Protein AF-0000000082337908 (afdb_homodimer)

Structure (mmCIF, N/CA/C/O backbone):
data_AF-0000000082337908-model_v1
#
loop_
_entity.id
_entity.type
_entity.pdbx_description
1 polymer 'feruloyl esterase'
#
loop_
_atom_site.group_PDB
_atom_site.id
_atom_site.type_symbol
_atom_site.label_atom_id
_atom_site.label_alt_id
_atom_site.label_comp_id
_atom_site.label_asym_id
_atom_site.label_entity_id
_atom_site.label_seq_id
_atom_site.pdbx_PDB_ins_code
_atom_site.Cartn_x
_atom_site.Cartn_y
_atom_site.Cartn_z
_atom_site.occupancy
_atom_site.B_iso_or_equiv
_atom_site.auth_seq_id
_atom_site.auth_comp_id
_atom_site.auth_asym_id
_atom_site.auth_atom_id
_atom_site.pdbx_PDB_model_num
ATOM 1 N N . MET A 1 1 ? -46.594 -18.531 53.188 1 30.8 1 MET A N 1
ATOM 2 C CA . MET A 1 1 ? -45.344 -19.266 53.031 1 30.8 1 MET A CA 1
ATOM 3 C C . MET A 1 1 ? -45.219 -19.828 51.625 1 30.8 1 MET A C 1
ATOM 5 O O . MET A 1 1 ? -45.5 -21 51.375 1 30.8 1 MET A O 1
ATOM 9 N N . HIS A 1 2 ? -45.562 -19.016 50.562 1 36.38 2 HIS A N 1
ATOM 10 C CA . HIS A 1 2 ? -45.594 -19.375 49.156 1 36.38 2 HIS A CA 1
ATOM 11 C C . HIS A 1 2 ? -44.188 -19.75 48.656 1 36.38 2 HIS A C 1
ATOM 13 O O . HIS A 1 2 ? -43.219 -19 48.844 1 36.38 2 HIS A O 1
ATOM 19 N N . LEU A 1 3 ? -43.969 -21.094 48.562 1 33.62 3 LEU A N 1
ATOM 20 C CA . LEU A 1 3 ? -42.75 -21.781 48.062 1 33.62 3 LEU A CA 1
ATOM 21 C C . LEU A 1 3 ? -42.438 -21.375 46.625 1 33.62 3 LEU A C 1
ATOM 23 O O . LEU A 1 3 ? -43.219 -21.656 45.719 1 33.62 3 LEU A O 1
ATOM 27 N N . LEU A 1 4 ? -41.781 -20.25 46.406 1 37.41 4 LEU A N 1
ATOM 28 C CA . LEU A 1 4 ? -41.312 -19.812 45.094 1 37.41 4 LEU A CA 1
ATOM 29 C C . LEU A 1 4 ? -40.344 -20.812 44.469 1 37.41 4 LEU A C 1
ATOM 31 O O . LEU A 1 4 ? -39.281 -21.109 45.062 1 37.41 4 LEU A O 1
ATOM 35 N N . LEU A 1 5 ? -40.906 -21.828 43.75 1 34.5 5 LEU A N 1
ATOM 36 C CA . LEU A 1 5 ? -40.125 -22.812 43 1 34.5 5 LEU A CA 1
ATOM 37 C C . LEU A 1 5 ? -39.219 -22.125 42 1 34.5 5 LEU A C 1
ATOM 39 O O . LEU A 1 5 ? -39.688 -21.375 41.125 1 34.5 5 LEU A O 1
ATOM 43 N N . PHE A 1 6 ? -37.969 -21.844 42.406 1 37.66 6 PHE A N 1
ATOM 44 C CA . PHE A 1 6 ? -36.906 -21.344 41.531 1 37.66 6 PHE A CA 1
ATOM 45 C C . PHE A 1 6 ? -36.594 -22.359 40.438 1 37.66 6 PHE A C 1
ATOM 47 O O . PHE A 1 6 ? -36.156 -23.469 40.719 1 37.66 6 PHE A O 1
ATOM 54 N N . PHE A 1 7 ? -37.406 -22.344 39.344 1 35.72 7 PHE A N 1
ATOM 55 C CA . PHE A 1 7 ? -37.031 -23.188 38.188 1 35.72 7 PHE A CA 1
ATOM 56 C C . PHE A 1 7 ? -35.656 -22.781 37.656 1 35.72 7 PHE A C 1
ATOM 58 O O . PHE A 1 7 ? -35.438 -21.625 37.281 1 35.72 7 PHE A O 1
ATOM 65 N N . SER A 1 8 ? -34.625 -23.469 38.125 1 33.94 8 SER A N 1
ATOM 66 C CA . SER A 1 8 ? -33.281 -23.375 37.562 1 33.94 8 SER A CA 1
ATOM 67 C C . SER A 1 8 ? -33.25 -23.812 36.094 1 33.94 8 SER A C 1
ATOM 69 O O . SER A 1 8 ? -33.531 -24.984 35.781 1 33.94 8 SER A O 1
ATOM 71 N N . ALA A 1 9 ? -33.688 -22.953 35.156 1 37.88 9 ALA A N 1
ATOM 72 C CA . ALA A 1 9 ? -33.5 -23.297 33.75 1 37.88 9 ALA A CA 1
ATOM 73 C C . ALA A 1 9 ? -32.031 -23.594 33.438 1 37.88 9 ALA A C 1
ATOM 75 O O . ALA A 1 9 ? -31.172 -22.719 33.594 1 37.88 9 ALA A O 1
ATOM 76 N N . ILE A 1 10 ? -31.656 -24.875 33.531 1 38.78 10 ILE A N 1
ATOM 77 C CA . ILE A 1 10 ? -30.359 -25.344 33.062 1 38.78 10 ILE A CA 1
ATOM 78 C C . ILE A 1 10 ? -30.188 -25 31.578 1 38.78 10 ILE A C 1
ATOM 80 O O . ILE A 1 10 ? -30.953 -25.453 30.734 1 38.78 10 ILE A O 1
ATOM 84 N N . TRP A 1 11 ? -29.656 -23.828 31.266 1 38.88 11 TRP A N 1
ATOM 85 C CA . TRP A 1 11 ? -29.234 -23.516 29.906 1 38.88 11 TRP A CA 1
ATOM 86 C C . TRP A 1 11 ? -28.266 -24.578 29.391 1 38.88 11 TRP A C 1
ATOM 88 O O . TRP A 1 11 ? -27.156 -24.734 29.891 1 38.88 11 TRP A O 1
ATOM 98 N N . LEU A 1 12 ? -28.844 -25.688 28.844 1 36.12 12 LEU A N 1
ATOM 99 C CA . LEU A 1 12 ? -28.016 -26.594 28.062 1 36.12 12 LEU A CA 1
ATOM 100 C C . LEU A 1 12 ? -27.266 -25.844 26.969 1 36.12 12 LEU A C 1
ATOM 102 O O . LEU A 1 12 ? -27.891 -25.297 26.047 1 36.12 12 LEU A O 1
ATOM 106 N N . VAL A 1 13 ? -26.125 -25.359 27.281 1 39.5 13 VAL A N 1
ATOM 107 C CA . VAL A 1 13 ? -25.219 -24.906 26.25 1 39.5 13 VAL A CA 1
ATOM 108 C C . VAL A 1 13 ? -24.984 -26.031 25.234 1 39.5 13 VAL A C 1
ATOM 110 O O . VAL A 1 13 ? -24.391 -27.047 25.578 1 39.5 13 VAL A O 1
ATOM 113 N N . HIS A 1 14 ? -25.953 -26.172 24.297 1 36 14 HIS A N 1
ATOM 114 C CA . HIS A 1 14 ? -25.578 -27.016 23.188 1 36 14 HIS A CA 1
ATOM 115 C C . HIS A 1 14 ? -24.266 -26.594 22.562 1 36 14 HIS A C 1
ATOM 117 O O . HIS A 1 14 ? -24.125 -25.453 22.109 1 36 14 HIS A O 1
ATOM 123 N N . CYS A 1 15 ? -23.172 -27.156 23.031 1 36.09 15 CYS A N 1
ATOM 124 C CA . CYS A 1 15 ? -21.906 -27.078 22.312 1 36.09 15 CYS A CA 1
ATOM 125 C C . CYS A 1 15 ? -22.094 -27.469 20.844 1 36.09 15 CYS A C 1
ATOM 127 O O . CYS A 1 15 ? -22.266 -28.641 20.531 1 36.09 15 CYS A O 1
ATOM 129 N N . THR A 1 16 ? -22.875 -26.672 20.156 1 36.41 16 THR A N 1
ATOM 130 C CA . THR A 1 16 ? -22.781 -27.016 18.734 1 36.41 16 THR A CA 1
ATOM 131 C C . THR A 1 16 ? -21.328 -27.234 18.328 1 36.41 16 THR A C 1
ATOM 133 O O . THR A 1 16 ? -20.5 -26.344 18.516 1 36.41 16 THR A O 1
ATOM 136 N N . VAL A 1 17 ? -20.859 -28.438 18.422 1 39.41 17 VAL A N 1
ATOM 137 C CA . VAL A 1 17 ? -19.609 -28.812 17.766 1 39.41 17 VAL A CA 1
ATOM 138 C C . VAL A 1 17 ? -19.5 -28.109 16.422 1 39.41 17 VAL A C 1
ATOM 140 O O . VAL A 1 17 ? -20.469 -28.094 15.633 1 39.41 17 VAL A O 1
ATOM 143 N N . PRO A 1 18 ? -18.5 -27.281 16.25 1 38.69 18 PRO A N 1
ATOM 144 C CA . PRO A 1 18 ? -18.375 -26.672 14.93 1 38.69 18 PRO A CA 1
ATOM 145 C C . PRO A 1 18 ? -18.531 -27.672 13.797 1 38.69 18 PRO A C 1
ATOM 147 O O . PRO A 1 18 ? -18.203 -28.859 13.969 1 38.69 18 PRO A O 1
ATOM 150 N N . PRO A 1 19 ? -19.438 -27.562 12.922 1 38.03 19 PRO A N 1
ATOM 151 C CA . PRO A 1 19 ? -19.531 -28.547 11.844 1 38.03 19 PRO A CA 1
ATOM 152 C C . 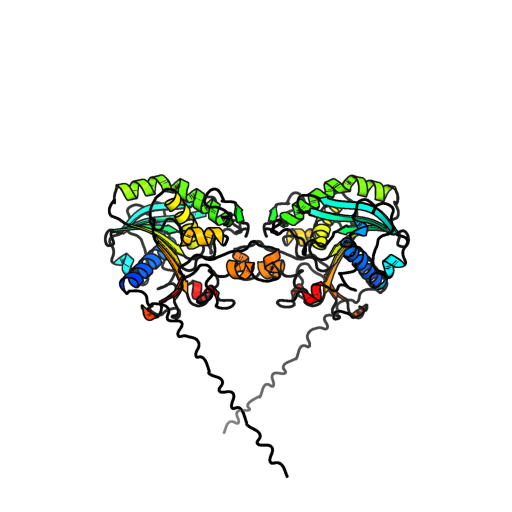PRO A 1 19 ? -18.172 -29.062 11.398 1 38.03 19 PRO A C 1
ATOM 154 O O . PRO A 1 19 ? -17.172 -28.359 11.531 1 38.03 19 PRO A O 1
ATOM 157 N N . ASN A 1 20 ? -17.891 -30.328 11.391 1 36.81 20 ASN A N 1
ATOM 158 C CA . ASN A 1 20 ? -16.781 -30.953 10.688 1 36.81 20 ASN A CA 1
ATOM 159 C C . ASN A 1 20 ? -16.484 -30.234 9.367 1 36.81 20 ASN A C 1
ATOM 161 O O . ASN A 1 20 ? -17.359 -30.125 8.508 1 36.81 20 ASN A O 1
ATOM 165 N N . LEU A 1 21 ? -15.758 -29.25 9.289 1 41 21 LEU A N 1
ATOM 166 C CA . LEU A 1 21 ? -15.281 -28.719 8.023 1 41 21 LEU A CA 1
ATOM 167 C C . LEU A 1 21 ? -14.992 -29.859 7.035 1 41 21 LEU A C 1
ATOM 169 O O . LEU A 1 21 ? -14.016 -30.594 7.199 1 41 21 LEU A O 1
ATOM 173 N N . THR A 1 22 ? -15.875 -30.672 6.711 1 44.38 22 THR A N 1
ATOM 174 C CA . THR A 1 22 ? -15.719 -31.766 5.75 1 44.38 22 THR A CA 1
ATOM 175 C C . THR A 1 22 ? -15.008 -31.281 4.492 1 44.38 22 THR A C 1
ATOM 177 O O . THR A 1 22 ? -15.641 -30.734 3.588 1 44.38 22 THR A O 1
ATOM 180 N N . GLY A 1 23 ? -14 -30.5 4.551 1 52.56 23 GLY A N 1
ATOM 181 C CA . GLY A 1 23 ? -13.266 -30.281 3.312 1 52.56 23 GLY A CA 1
ATOM 182 C C . GLY A 1 23 ? -13 -31.578 2.553 1 52.56 23 GLY A C 1
ATOM 183 O O . GLY A 1 23 ? -12.883 -32.656 3.154 1 52.56 23 GLY A O 1
ATOM 184 N N . ARG A 1 24 ? -13.547 -31.828 1.321 1 65.5 24 ARG A N 1
ATOM 185 C CA . ARG A 1 24 ? -13.336 -33 0.482 1 65.5 24 ARG A CA 1
ATOM 186 C C . ARG A 1 24 ? -11.844 -33.25 0.256 1 65.5 24 ARG A C 1
ATOM 188 O O . ARG A 1 24 ? -11.086 -32.312 0 1 65.5 24 ARG A O 1
ATOM 195 N N . GLU A 1 25 ? -11.367 -34.406 0.64 1 80.19 25 GLU A N 1
ATOM 196 C CA . GLU A 1 25 ? -10.008 -34.844 0.363 1 80.19 25 GLU A CA 1
ATOM 197 C C . GLU A 1 25 ? -9.742 -34.906 -1.139 1 80.19 25 GLU A C 1
ATOM 199 O O . GLU A 1 25 ? -10.648 -35.219 -1.923 1 80.19 25 GLU A O 1
ATOM 204 N N . ILE A 1 26 ? -8.5 -34.5 -1.485 1 93.06 26 ILE A N 1
ATOM 205 C CA . ILE A 1 26 ? -8.156 -34.562 -2.902 1 93.06 26 ILE A CA 1
ATOM 206 C C . ILE A 1 26 ? -7.797 -36 -3.277 1 93.06 26 ILE A C 1
ATOM 208 O O . ILE A 1 26 ? -7.562 -36.844 -2.402 1 93.06 26 ILE A O 1
ATOM 212 N N . SER A 1 27 ? -7.816 -36.312 -4.559 1 95.12 27 SER A N 1
ATOM 213 C CA . SER A 1 27 ? -7.41 -37.625 -5.055 1 95.12 27 SER A CA 1
ATOM 214 C C . SER A 1 27 ? -5.895 -37.781 -5.023 1 95.12 27 SER A C 1
ATOM 216 O O . SER A 1 27 ? -5.16 -36.781 -5.082 1 95.12 27 SER A O 1
ATOM 218 N N . PRO A 1 28 ? -5.391 -39.031 -4.938 1 95.69 28 PRO A N 1
ATOM 219 C CA . PRO A 1 28 ? -3.947 -39.25 -5.016 1 95.69 28 PRO A CA 1
ATOM 220 C C . PRO A 1 28 ? -3.344 -38.75 -6.324 1 95.69 28 PRO A C 1
ATOM 222 O O . PRO A 1 28 ? -2.205 -38.281 -6.34 1 95.69 28 PRO A O 1
ATOM 225 N N . LEU A 1 29 ? -4.098 -38.875 -7.383 1 96.38 29 LEU A N 1
ATOM 226 C CA . LEU A 1 29 ? -3.625 -38.375 -8.672 1 96.38 29 LEU A CA 1
ATOM 227 C C . LEU A 1 29 ? -3.439 -36.875 -8.648 1 96.38 29 LEU A C 1
ATOM 229 O O . LEU A 1 29 ? -2.453 -36.344 -9.18 1 96.38 29 LEU A O 1
ATOM 233 N N . LEU A 1 30 ? -4.379 -36.188 -8.039 1 97.38 30 LEU A N 1
ATOM 234 C CA . LEU A 1 30 ? -4.262 -34.75 -7.949 1 97.38 30 LEU A CA 1
ATOM 235 C C . LEU A 1 30 ? -3.084 -34.344 -7.066 1 97.38 30 LEU A C 1
ATOM 237 O O . LEU A 1 30 ? -2.377 -33.375 -7.363 1 97.38 30 LEU A O 1
ATOM 241 N N . LEU A 1 31 ? -2.891 -35.062 -5.992 1 98.19 31 LEU A N 1
ATOM 242 C CA . LEU A 1 31 ? -1.742 -34.781 -5.137 1 98.19 31 LEU A CA 1
ATOM 243 C C . LEU A 1 31 ? -0.439 -34.906 -5.918 1 98.19 31 LEU A C 1
ATOM 245 O O . LEU A 1 31 ? 0.462 -34.062 -5.762 1 98.19 31 LEU A O 1
ATOM 249 N N . THR A 1 32 ? -0.359 -35.906 -6.727 1 97.75 32 THR A N 1
ATOM 250 C CA . THR A 1 32 ? 0.828 -36.094 -7.555 1 97.75 32 THR A CA 1
ATOM 251 C C . THR A 1 32 ? 1.006 -34.938 -8.523 1 97.75 32 THR A C 1
ATOM 253 O O . THR A 1 32 ? 2.119 -34.438 -8.719 1 97.75 32 THR A O 1
ATOM 256 N N . ASP A 1 33 ? -0.092 -34.469 -9.133 1 98.19 33 ASP A N 1
ATOM 257 C CA . ASP A 1 33 ? -0.035 -33.344 -10.047 1 98.19 33 ASP A CA 1
ATOM 258 C C . ASP A 1 33 ? 0.435 -32.062 -9.328 1 98.19 33 ASP A C 1
ATOM 260 O O . ASP A 1 33 ? 1.281 -31.344 -9.844 1 98.19 33 ASP A O 1
ATOM 264 N N . LEU A 1 34 ? -0.155 -31.875 -8.141 1 98.75 34 LEU A N 1
ATOM 265 C CA . LEU A 1 34 ? 0.248 -30.703 -7.367 1 98.75 34 LEU A CA 1
ATOM 266 C C . LEU A 1 34 ? 1.732 -30.766 -7.023 1 98.75 34 LEU A C 1
ATOM 268 O O . LEU A 1 34 ? 2.434 -29.75 -7.105 1 98.75 34 LEU A O 1
ATOM 272 N N . THR A 1 35 ? 2.199 -31.891 -6.664 1 98.56 35 THR A N 1
ATOM 273 C CA . THR A 1 35 ? 3.602 -32.062 -6.305 1 98.56 35 THR A CA 1
ATOM 274 C C . THR A 1 35 ? 4.504 -31.828 -7.516 1 98.56 35 THR A C 1
ATOM 276 O O . THR A 1 35 ? 5.516 -31.141 -7.41 1 98.56 35 THR A O 1
ATOM 279 N N . LEU A 1 36 ? 4.094 -32.406 -8.625 1 98.69 36 LEU A N 1
ATOM 280 C CA . LEU A 1 36 ? 4.863 -32.25 -9.852 1 98.69 36 LEU A CA 1
ATOM 281 C C . LEU A 1 36 ? 4.977 -30.766 -10.234 1 98.69 36 LEU A C 1
ATOM 283 O O . LEU A 1 36 ? 6.074 -30.281 -10.5 1 98.69 36 LEU A O 1
ATOM 287 N N . LEU A 1 37 ? 3.879 -30.062 -10.211 1 98.81 37 LEU A N 1
ATOM 288 C CA . LEU A 1 37 ? 3.891 -28.672 -10.648 1 98.81 37 LEU A CA 1
ATOM 289 C C . LEU A 1 37 ? 4.574 -27.781 -9.609 1 98.81 37 LEU A C 1
ATOM 291 O O . LEU A 1 37 ? 5.16 -26.75 -9.953 1 98.81 37 LEU A O 1
ATOM 295 N N . SER A 1 38 ? 4.516 -28.203 -8.328 1 98.62 38 SER A N 1
ATOM 296 C CA . SER A 1 38 ? 5.316 -27.516 -7.32 1 98.62 38 SER A CA 1
ATOM 297 C C . SER A 1 38 ? 6.805 -27.609 -7.637 1 98.62 38 SER A C 1
ATOM 299 O O . SER A 1 38 ? 7.543 -26.641 -7.504 1 98.62 38 SER A O 1
ATOM 301 N N . GLN A 1 39 ? 7.238 -28.812 -8.047 1 98.5 39 GLN A N 1
ATOM 302 C CA . GLN A 1 39 ? 8.633 -29 -8.422 1 98.5 39 GLN A CA 1
ATOM 303 C C . GLN A 1 39 ? 9.008 -28.141 -9.625 1 98.5 39 GLN A C 1
ATOM 305 O O . GLN A 1 39 ? 10.055 -27.5 -9.641 1 98.5 39 GLN A O 1
ATOM 310 N N . TYR A 1 40 ? 8.117 -28.125 -10.656 1 98.69 40 TYR A N 1
ATOM 311 C CA . TYR A 1 40 ? 8.367 -27.281 -11.82 1 98.69 40 TYR A CA 1
ATOM 312 C C . TYR A 1 40 ? 8.469 -25.812 -11.422 1 98.69 40 TYR A C 1
ATOM 314 O O . TYR A 1 40 ? 9.297 -25.078 -11.961 1 98.69 40 TYR A O 1
ATOM 322 N N . SER A 1 41 ? 7.613 -25.406 -10.469 1 98.31 41 SER A N 1
ATOM 323 C CA . SER A 1 41 ? 7.629 -24.031 -9.977 1 98.31 41 SER A CA 1
ATOM 324 C C . SER A 1 41 ? 8.945 -23.719 -9.273 1 98.31 41 SER A C 1
ATOM 326 O O . SER A 1 41 ? 9.562 -22.672 -9.531 1 98.31 41 SER A O 1
ATOM 328 N N . ALA A 1 42 ? 9.375 -24.578 -8.445 1 97.38 42 ALA A N 1
ATOM 329 C CA . ALA A 1 42 ? 10.617 -24.391 -7.703 1 97.38 42 ALA A CA 1
ATOM 330 C C . ALA A 1 42 ? 11.82 -24.375 -8.641 1 97.38 42 ALA A C 1
ATOM 332 O O . ALA A 1 42 ? 12.758 -23.594 -8.445 1 97.38 42 ALA A O 1
ATOM 333 N N . ALA A 1 43 ? 11.75 -25.109 -9.656 1 97.75 43 ALA A N 1
ATOM 334 C CA . ALA A 1 43 ? 12.867 -25.281 -10.586 1 97.75 43 ALA A CA 1
ATOM 335 C C . ALA A 1 43 ? 13.102 -24 -11.398 1 97.75 43 ALA A C 1
ATOM 337 O O . ALA A 1 43 ? 14.156 -23.828 -12.008 1 97.75 43 ALA A O 1
ATOM 338 N N . ALA A 1 44 ? 12.133 -23.156 -11.438 1 96.94 44 ALA A N 1
ATOM 339 C CA . ALA A 1 44 ? 12.266 -21.922 -12.211 1 96.94 44 ALA A CA 1
ATOM 340 C C . ALA A 1 44 ? 13.344 -21.031 -11.617 1 96.94 44 ALA A C 1
ATOM 342 O O . ALA A 1 44 ? 13.812 -20.094 -12.266 1 96.94 44 ALA A O 1
ATOM 343 N N . SER A 1 45 ? 13.75 -21.328 -10.43 1 93.12 45 SER A N 1
ATOM 344 C CA . SER A 1 45 ? 14.766 -20.5 -9.773 1 93.12 45 SER A CA 1
ATOM 345 C C . SER A 1 45 ? 16.172 -21 -10.086 1 93.12 45 SER A C 1
ATOM 347 O O . SER A 1 45 ? 17.156 -20.328 -9.766 1 93.12 45 SER A O 1
ATOM 349 N N . CYS A 1 46 ? 16.25 -22.156 -10.625 1 94.81 46 CYS A N 1
ATOM 350 C CA . CYS A 1 46 ? 17.547 -22.734 -10.945 1 94.81 46 CYS A CA 1
ATOM 351 C C . CYS A 1 46 ? 18.125 -22.094 -12.211 1 94.81 46 CYS A C 1
ATOM 353 O O . CYS A 1 46 ? 17.516 -22.188 -13.281 1 94.81 46 CYS A O 1
ATOM 355 N N . ARG A 1 47 ? 19.312 -21.594 -12.141 1 93.81 47 ARG A N 1
ATOM 356 C CA . ARG A 1 47 ? 19.938 -20.859 -13.242 1 93.81 47 ARG A CA 1
ATOM 357 C C . ARG A 1 47 ? 20.062 -21.75 -14.484 1 93.81 47 ARG A C 1
ATOM 359 O O . ARG A 1 47 ? 19.953 -21.25 -15.609 1 93.81 47 ARG A O 1
ATOM 366 N N . GLU A 1 48 ? 20.203 -22.969 -14.375 1 96.06 48 GLU A N 1
ATOM 367 C CA . GLU A 1 48 ? 20.344 -23.938 -15.461 1 96.06 48 GLU A CA 1
ATOM 368 C C . GLU A 1 48 ? 19.094 -23.953 -16.344 1 96.06 48 GLU A C 1
ATOM 370 O O . GLU A 1 48 ? 19.172 -24.359 -17.516 1 96.06 48 GLU A O 1
ATOM 375 N N . ASN A 1 49 ? 18.016 -23.469 -15.797 1 97.56 49 ASN A N 1
ATOM 376 C CA . ASN A 1 49 ? 16.75 -23.609 -16.516 1 97.56 49 ASN A CA 1
ATOM 377 C C . ASN A 1 49 ? 16.406 -22.344 -17.281 1 97.56 49 ASN A C 1
ATOM 379 O O . ASN A 1 49 ? 15.406 -22.312 -18.016 1 97.56 49 ASN A O 1
ATOM 383 N N . PHE A 1 50 ? 17.156 -21.25 -17.094 1 94.38 50 PHE A N 1
ATOM 384 C CA . PHE A 1 50 ? 16.781 -20.031 -17.812 1 94.38 50 PHE A CA 1
ATOM 385 C C . PHE A 1 50 ? 18.016 -19.359 -18.406 1 94.38 50 PHE A C 1
ATOM 387 O O . PHE A 1 50 ? 17.906 -18.297 -19.016 1 94.38 50 PHE A O 1
ATOM 394 N N . ASN A 1 51 ? 19.141 -20 -18.297 1 90.75 51 ASN A N 1
ATOM 395 C CA . ASN A 1 51 ? 20.328 -19.438 -18.922 1 90.75 51 ASN A CA 1
ATOM 396 C C . ASN A 1 51 ? 20.328 -19.672 -20.438 1 90.75 51 ASN A C 1
ATOM 398 O O . ASN A 1 51 ? 19.375 -20.234 -20.984 1 90.75 51 ASN A O 1
ATOM 402 N N . ALA A 1 52 ? 21.328 -19.266 -21.094 1 88.44 52 ALA A N 1
ATOM 403 C CA . ALA A 1 52 ? 21.391 -19.234 -22.547 1 88.44 52 ALA A CA 1
ATOM 404 C C . ALA A 1 52 ? 21.453 -20.641 -23.125 1 88.44 52 ALA A C 1
ATOM 406 O O . ALA A 1 52 ? 21.078 -20.859 -24.281 1 88.44 52 ALA A O 1
ATOM 407 N N . SER A 1 53 ? 21.828 -21.609 -22.344 1 89.5 53 SER A N 1
ATOM 408 C CA . SER A 1 53 ? 22 -22.969 -22.844 1 89.5 53 SER A CA 1
ATOM 409 C C . SER A 1 53 ? 20.859 -23.875 -22.391 1 89.5 53 SER A C 1
ATOM 411 O O . SER A 1 53 ? 20.922 -25.094 -22.562 1 89.5 53 SER A O 1
ATOM 413 N N . ALA A 1 54 ? 19.875 -23.297 -21.875 1 93.38 54 ALA A N 1
ATOM 414 C CA . ALA A 1 54 ? 18.812 -24.078 -21.25 1 93.38 54 ALA A CA 1
ATOM 415 C C . ALA A 1 54 ? 17.969 -24.812 -22.297 1 93.38 54 ALA A C 1
ATOM 417 O O . ALA A 1 54 ? 17.609 -25.969 -22.094 1 93.38 54 ALA A O 1
ATOM 418 N N . ALA A 1 55 ? 17.703 -24.141 -23.406 1 95.44 55 ALA A N 1
ATOM 419 C CA . ALA A 1 55 ? 16.828 -24.734 -24.406 1 95.44 55 ALA A CA 1
ATOM 420 C C . ALA A 1 55 ? 17.375 -26.047 -24.922 1 95.44 55 ALA A C 1
ATOM 422 O O . ALA A 1 55 ? 18.562 -26.156 -25.25 1 95.44 55 ALA A O 1
ATOM 423 N N . GLY A 1 56 ? 16.531 -27.031 -24.953 1 97.19 56 GLY A N 1
ATOM 424 C CA . GLY A 1 56 ? 16.938 -28.344 -25.422 1 97.19 56 GLY A CA 1
ATOM 425 C C . GLY A 1 56 ? 17.391 -29.281 -24.312 1 97.19 56 GLY A C 1
ATOM 426 O O . GLY A 1 56 ? 17.469 -30.484 -24.516 1 97.19 56 GLY A O 1
ATOM 427 N N . SER A 1 57 ? 17.672 -28.719 -23.172 1 97.94 57 SER A N 1
ATOM 428 C CA . SER A 1 57 ? 18.125 -29.516 -22.031 1 97.94 57 SER A CA 1
ATOM 429 C C . SER A 1 57 ? 16.938 -29.984 -21.188 1 97.94 57 SER A C 1
ATOM 431 O O . SER A 1 57 ? 15.852 -29.406 -21.266 1 97.94 57 SER A O 1
ATOM 433 N N . PRO A 1 58 ? 17.188 -31.109 -20.469 1 98.12 58 PRO A N 1
ATOM 434 C CA . PRO A 1 58 ? 16.172 -31.453 -19.484 1 98.12 58 PRO A CA 1
ATOM 435 C C . PRO A 1 58 ? 16.016 -30.406 -18.391 1 98.12 58 PRO A C 1
ATOM 437 O O . PRO A 1 58 ? 16.953 -29.672 -18.094 1 98.12 58 PRO A O 1
ATOM 440 N N . VAL A 1 59 ? 14.828 -30.328 -17.812 1 98.56 59 VAL A N 1
ATOM 441 C CA . VAL A 1 59 ? 14.633 -29.406 -16.703 1 98.56 59 VAL A CA 1
ATOM 442 C C . VAL A 1 59 ? 15.523 -29.828 -15.531 1 98.56 59 VAL A C 1
ATOM 444 O O . VAL A 1 59 ? 15.477 -30.969 -15.078 1 98.56 59 VAL A O 1
ATOM 447 N N . TYR A 1 60 ? 16.297 -28.844 -15.094 1 97.81 60 TYR A N 1
ATOM 448 C CA . TYR A 1 60 ? 17.219 -29.141 -14 1 97.81 60 TYR A CA 1
ATOM 449 C C . TYR A 1 60 ? 16.547 -28.906 -12.648 1 97.81 60 TYR A C 1
ATOM 451 O O . TYR A 1 60 ? 15.875 -27.891 -12.445 1 97.81 60 TYR A O 1
ATOM 459 N N . CYS A 1 61 ? 16.703 -29.828 -11.805 1 96.44 61 CYS A N 1
ATOM 460 C CA . CYS A 1 61 ? 16.344 -29.781 -10.398 1 96.44 61 CYS A CA 1
ATOM 461 C C . CYS A 1 61 ? 17.109 -30.828 -9.602 1 96.44 61 CYS A C 1
ATOM 463 O O . CYS A 1 61 ? 17.266 -31.969 -10.047 1 96.44 61 CYS A O 1
ATOM 465 N N . ALA A 1 62 ? 17.688 -30.344 -8.438 1 93.94 62 ALA A N 1
ATOM 466 C CA . ALA A 1 62 ? 18.422 -31.328 -7.652 1 93.94 62 ALA A CA 1
ATOM 467 C C . ALA A 1 62 ? 17.547 -32.531 -7.316 1 93.94 62 ALA A C 1
ATOM 469 O O . ALA A 1 62 ? 16.422 -32.375 -6.832 1 93.94 62 ALA A O 1
ATOM 470 N N . ALA A 1 63 ? 18.094 -33.656 -7.516 1 88.44 63 ALA A N 1
ATOM 471 C CA . ALA A 1 63 ? 17.328 -34.906 -7.492 1 88.44 63 ALA A CA 1
ATOM 472 C C . ALA A 1 63 ? 16.672 -35.125 -6.133 1 88.44 63 ALA A C 1
ATOM 474 O O . ALA A 1 63 ? 15.539 -35.625 -6.055 1 88.44 63 ALA A O 1
ATOM 475 N N . GLU A 1 64 ? 17.297 -34.719 -5.109 1 92.88 64 GLU A N 1
ATOM 476 C CA . GLU A 1 64 ? 16.75 -34.938 -3.773 1 92.88 64 GLU A CA 1
ATOM 477 C C . GLU A 1 64 ? 15.5 -34.094 -3.549 1 92.88 64 GLU A C 1
ATOM 479 O O . GLU A 1 64 ? 14.656 -34.438 -2.715 1 92.88 64 GLU A O 1
ATOM 484 N N . TYR A 1 65 ? 15.375 -33.062 -4.41 1 94.56 65 TYR A N 1
ATOM 485 C CA . TYR A 1 65 ? 14.273 -32.156 -4.176 1 94.56 65 TYR A CA 1
ATOM 486 C C . TYR A 1 65 ? 13.156 -32.375 -5.184 1 94.56 65 TYR A C 1
ATOM 488 O O . TYR A 1 65 ? 12 -32.031 -4.914 1 94.56 65 TYR A O 1
ATOM 496 N N . CYS A 1 66 ? 13.5 -32.938 -6.352 1 97.56 66 CYS A N 1
ATOM 497 C CA . CYS A 1 66 ? 12.516 -33 -7.426 1 97.56 66 CYS A CA 1
ATOM 498 C C . CYS A 1 66 ? 12.484 -34.406 -8.031 1 97.56 66 CYS A C 1
ATOM 500 O O . CYS A 1 66 ? 12.742 -34.594 -9.219 1 97.56 66 CYS A O 1
ATOM 502 N N . PRO A 1 67 ? 12.031 -35.344 -7.266 1 97.06 67 PRO A N 1
ATOM 503 C CA . PRO A 1 67 ? 12.055 -36.75 -7.762 1 97.06 67 PRO A CA 1
ATOM 504 C C . PRO A 1 67 ? 11.133 -36.938 -8.961 1 97.06 67 PRO A C 1
ATOM 506 O O . PRO A 1 67 ? 11.422 -37.781 -9.828 1 97.06 67 PRO A O 1
ATOM 509 N N . LEU A 1 68 ? 10.008 -36.281 -9.031 1 97.88 68 LEU A N 1
ATOM 510 C CA . LEU A 1 68 ? 9.078 -36.469 -10.141 1 97.88 68 LEU A CA 1
ATOM 511 C C . LEU A 1 68 ? 9.648 -35.906 -11.438 1 97.88 68 LEU A C 1
ATOM 513 O O . LEU A 1 68 ? 9.5 -36.5 -12.5 1 97.88 68 LEU A O 1
ATOM 517 N N . ILE A 1 69 ? 10.297 -34.75 -11.359 1 98.19 69 ILE A N 1
ATOM 518 C CA . ILE A 1 69 ? 10.953 -34.219 -12.547 1 98.19 69 ILE A CA 1
ATOM 519 C C . ILE A 1 69 ? 12.102 -35.125 -12.969 1 98.19 69 ILE A C 1
ATOM 521 O O . ILE A 1 69 ? 12.273 -35.406 -14.156 1 98.19 69 ILE A O 1
ATOM 525 N N . GLU A 1 70 ? 12.906 -35.562 -11.992 1 96.94 70 GLU A N 1
ATOM 526 C CA . GLU A 1 70 ? 14.047 -36.438 -12.273 1 96.94 70 GLU A CA 1
ATOM 527 C C . GLU A 1 70 ? 13.609 -37.688 -13.016 1 96.94 70 GLU A C 1
ATOM 529 O O . GLU A 1 70 ? 14.32 -38.188 -13.891 1 96.94 70 GLU A O 1
ATOM 534 N N . ALA A 1 71 ? 12.477 -38.156 -12.688 1 97.69 71 ALA A N 1
ATOM 535 C CA . ALA A 1 71 ? 11.969 -39.406 -13.258 1 97.69 71 ALA A CA 1
ATOM 536 C C . ALA A 1 71 ? 11.336 -39.156 -14.625 1 97.69 71 ALA A C 1
ATOM 538 O O . ALA A 1 71 ? 11.094 -40.125 -15.383 1 97.69 71 ALA A O 1
ATOM 539 N N . ALA A 1 72 ? 11.055 -37.938 -14.984 1 98.25 72 ALA A N 1
ATOM 540 C CA . ALA A 1 72 ? 10.336 -37.625 -16.219 1 98.25 72 ALA A CA 1
ATOM 541 C C . ALA A 1 72 ? 11.305 -37.312 -17.344 1 98.25 72 ALA A C 1
ATOM 543 O O . ALA A 1 72 ? 12.438 -36.906 -17.109 1 98.25 72 ALA A O 1
ATOM 544 N N . ASN A 1 73 ? 10.82 -37.531 -18.562 1 98.69 73 ASN A N 1
ATOM 545 C CA . ASN A 1 73 ? 11.5 -37.062 -19.766 1 98.69 73 ASN A CA 1
ATOM 546 C C . ASN A 1 73 ? 11.07 -35.656 -20.125 1 98.69 73 ASN A C 1
ATOM 548 O O . ASN A 1 73 ? 10.008 -35.438 -20.703 1 98.69 73 ASN A O 1
ATOM 552 N N . THR A 1 74 ? 11.977 -34.688 -19.797 1 98.69 74 THR A N 1
ATOM 553 C CA . THR A 1 74 ? 11.609 -33.281 -19.969 1 98.69 74 THR A CA 1
ATOM 554 C C . THR A 1 74 ? 12.562 -32.594 -20.922 1 98.69 74 THR A C 1
ATOM 556 O O . THR A 1 74 ? 13.656 -33.094 -21.188 1 98.69 74 THR A O 1
ATOM 559 N N . GLU A 1 75 ? 12.086 -31.5 -21.438 1 98.62 75 GLU A N 1
ATOM 560 C CA . GLU A 1 75 ? 12.875 -30.656 -22.328 1 98.62 75 GLU A CA 1
ATOM 561 C C . GLU A 1 75 ? 12.469 -29.188 -22.203 1 98.62 75 GLU A C 1
ATOM 563 O O . GLU A 1 75 ? 11.281 -28.859 -22.312 1 98.62 75 GLU A O 1
ATOM 568 N N . ILE A 1 76 ? 13.453 -28.375 -21.984 1 98.75 76 ILE A N 1
ATOM 569 C CA . ILE A 1 76 ? 13.172 -26.953 -22.031 1 98.75 76 ILE A CA 1
ATOM 570 C C . ILE A 1 76 ? 13.062 -26.5 -23.484 1 98.75 76 ILE A C 1
ATOM 572 O O . ILE A 1 76 ? 14.023 -26.625 -24.25 1 98.75 76 ILE A O 1
ATOM 576 N N . LEU A 1 77 ? 11.906 -26.016 -23.797 1 98.5 77 LEU A N 1
ATOM 577 C CA . LEU A 1 77 ? 11.664 -25.547 -25.156 1 98.5 77 LEU A CA 1
ATOM 578 C C . LEU A 1 77 ? 12.133 -24.109 -25.328 1 98.5 77 LEU A C 1
ATOM 580 O O . LEU A 1 77 ? 12.664 -23.75 -26.391 1 98.5 77 LEU A O 1
ATOM 584 N N . TYR A 1 78 ? 11.867 -23.312 -24.375 1 97.75 78 TYR A N 1
ATOM 585 C CA . TYR A 1 78 ? 12.234 -21.906 -24.375 1 97.75 78 TYR A CA 1
ATOM 586 C C . TYR A 1 78 ? 12.531 -21.406 -22.969 1 97.75 78 TYR A C 1
ATOM 588 O O . TYR A 1 78 ? 11.836 -21.766 -22.016 1 97.75 78 TYR A O 1
ATOM 596 N N . ALA A 1 79 ? 13.633 -20.656 -22.859 1 97.44 79 ALA A N 1
ATOM 597 C CA . ALA A 1 79 ? 14.016 -20.016 -21.594 1 97.44 79 ALA A CA 1
ATOM 598 C C . ALA A 1 79 ? 14.078 -18.5 -21.75 1 97.44 79 ALA A C 1
ATOM 600 O O . ALA A 1 79 ? 14.445 -17.984 -22.812 1 97.44 79 ALA A O 1
ATOM 601 N N . PHE A 1 80 ? 13.656 -17.797 -20.766 1 95.06 80 PHE A N 1
ATOM 602 C CA . PHE A 1 80 ? 13.664 -16.328 -20.797 1 95.06 80 PHE A CA 1
ATOM 603 C C . PHE A 1 80 ? 14.078 -15.758 -19.453 1 95.06 80 PHE A C 1
ATOM 605 O O . PHE A 1 80 ? 13.781 -16.344 -18.406 1 95.06 80 PHE A O 1
ATOM 612 N N . SER A 1 81 ? 14.766 -14.633 -19.516 1 92.12 81 SER A N 1
ATOM 613 C CA . SER A 1 81 ? 15.219 -13.945 -18.312 1 92.12 81 SER A CA 1
ATOM 614 C C . SER A 1 81 ? 15.156 -12.43 -18.484 1 92.12 81 SER A C 1
ATOM 616 O O . SER A 1 81 ? 15.469 -11.906 -19.562 1 92.12 81 SER A O 1
ATOM 618 N N . GLY A 1 82 ? 14.656 -11.781 -17.469 1 87.5 82 GLY A N 1
ATOM 619 C CA . GLY A 1 82 ? 14.758 -10.328 -17.406 1 87.5 82 GLY A CA 1
ATOM 620 C C . GLY A 1 82 ? 13.797 -9.617 -18.328 1 87.5 82 GLY A C 1
ATOM 621 O O . GLY A 1 82 ? 14.133 -8.594 -18.922 1 87.5 82 GLY A O 1
ATOM 622 N N . ILE A 1 83 ? 12.641 -10.211 -18.609 1 87.75 83 ILE A N 1
ATOM 623 C CA . ILE A 1 83 ? 11.648 -9.508 -19.406 1 87.75 83 ILE A CA 1
ATOM 624 C C . ILE A 1 83 ? 11.125 -8.297 -18.641 1 87.75 83 ILE A C 1
ATOM 626 O O . ILE A 1 83 ? 10.664 -8.422 -17.516 1 87.75 83 ILE A O 1
ATOM 630 N N . LEU A 1 84 ? 11.227 -7.152 -19.312 1 84.44 84 LEU A N 1
ATOM 631 C CA . LEU A 1 84 ? 10.758 -5.91 -18.703 1 84.44 84 LEU A CA 1
ATOM 632 C C . LEU A 1 84 ? 9.406 -5.5 -19.266 1 84.44 84 LEU A C 1
ATOM 634 O O . LEU A 1 84 ? 9.117 -5.762 -20.438 1 84.44 84 LEU A O 1
ATOM 638 N N . PRO A 1 85 ? 8.547 -4.773 -18.422 1 82.88 85 PRO A N 1
ATOM 639 C CA . PRO A 1 85 ? 8.805 -4.496 -17 1 82.88 85 PRO A CA 1
ATOM 640 C C . PRO A 1 85 ? 8.617 -5.73 -16.125 1 82.88 85 PRO A C 1
ATOM 642 O O . PRO A 1 85 ? 8.094 -6.746 -16.578 1 82.88 85 PRO A O 1
ATOM 645 N N . GLY A 1 86 ? 9.172 -5.781 -14.875 1 78.88 86 GLY A N 1
ATOM 646 C CA . GLY A 1 86 ? 8.969 -6.82 -13.875 1 78.88 86 GLY A CA 1
ATOM 647 C C . GLY A 1 86 ? 10.148 -7.758 -13.734 1 78.88 86 GLY A C 1
ATOM 648 O O . GLY A 1 86 ? 10.242 -8.508 -12.766 1 78.88 86 GLY A O 1
ATOM 649 N N . ASP A 1 87 ? 11.047 -7.723 -14.766 1 85.44 87 ASP A N 1
ATOM 650 C CA . ASP A 1 87 ? 12.211 -8.594 -14.758 1 85.44 87 ASP A CA 1
ATOM 651 C C . ASP A 1 87 ? 11.805 -10.062 -14.641 1 85.44 87 ASP A C 1
ATOM 653 O O . ASP A 1 87 ? 12.32 -10.789 -13.789 1 85.44 87 ASP A O 1
ATOM 657 N N . THR A 1 88 ? 10.836 -10.414 -15.414 1 91.69 88 THR A N 1
ATOM 658 C CA . THR A 1 88 ? 10.234 -11.742 -15.32 1 91.69 88 THR A CA 1
ATOM 659 C C . THR A 1 88 ? 11.164 -12.797 -15.922 1 91.69 88 THR A C 1
ATOM 661 O O . THR A 1 88 ? 11.703 -12.602 -17.016 1 91.69 88 THR A O 1
ATOM 664 N N . THR A 1 89 ? 11.375 -13.867 -15.195 1 94.94 89 THR A N 1
ATOM 665 C CA . THR A 1 89 ? 12.234 -14.977 -15.594 1 94.94 89 THR A CA 1
ATOM 666 C C . THR A 1 89 ? 11.492 -16.297 -15.469 1 94.94 89 THR A C 1
ATOM 668 O O . THR A 1 89 ? 10.617 -16.453 -14.617 1 94.94 89 THR A O 1
ATOM 671 N N . GLY A 1 90 ? 11.797 -17.219 -16.391 1 97.12 90 GLY A N 1
ATOM 672 C CA . GLY A 1 90 ? 11.156 -18.516 -16.375 1 97.12 90 GLY A CA 1
ATOM 673 C C . GLY A 1 90 ? 11.5 -19.359 -17.578 1 97.12 90 GLY A C 1
ATOM 674 O O . GLY A 1 90 ? 12.57 -19.203 -18.172 1 97.12 90 GLY A O 1
ATOM 675 N N . TYR A 1 91 ? 10.641 -20.391 -17.797 1 98.38 91 TYR A N 1
ATOM 676 C CA . TYR A 1 91 ? 10.875 -21.266 -18.938 1 98.38 91 TYR A CA 1
ATOM 677 C C . TYR A 1 91 ? 9.578 -21.922 -19.391 1 98.38 91 TYR A C 1
ATOM 679 O O . TYR A 1 91 ? 8.578 -21.922 -18.672 1 98.38 91 TYR A O 1
ATOM 687 N N . ILE A 1 92 ? 9.57 -22.359 -20.641 1 98.75 92 ILE A N 1
ATOM 688 C CA . ILE A 1 92 ? 8.586 -23.281 -21.203 1 98.75 92 ILE A CA 1
ATOM 689 C C . ILE A 1 92 ? 9.219 -24.656 -21.406 1 98.75 92 ILE A C 1
ATOM 691 O O . ILE A 1 92 ? 10.258 -24.781 -22.062 1 98.75 92 ILE A O 1
ATOM 695 N N . ALA A 1 93 ? 8.555 -25.656 -20.859 1 98.88 93 ALA A N 1
ATOM 696 C CA . ALA A 1 93 ? 9.125 -27 -20.953 1 98.88 93 ALA A CA 1
ATOM 697 C C . ALA A 1 93 ? 8.078 -28 -21.438 1 98.88 93 ALA A C 1
ATOM 699 O O . ALA A 1 93 ? 6.879 -27.797 -21.25 1 98.88 93 ALA A O 1
ATOM 700 N N . ALA A 1 94 ? 8.57 -29.047 -22.047 1 98.81 94 ALA A N 1
ATOM 701 C CA . ALA A 1 94 ? 7.762 -30.219 -22.344 1 98.81 94 ALA A CA 1
ATOM 702 C C . ALA A 1 94 ? 8.094 -31.375 -21.422 1 98.81 94 ALA A C 1
ATOM 704 O O . ALA A 1 94 ? 9.273 -31.656 -21.172 1 98.81 94 ALA A O 1
ATOM 705 N N . ASP A 1 95 ? 7.137 -31.875 -20.828 1 98.88 95 ASP A N 1
ATOM 706 C CA . ASP A 1 95 ? 7.203 -33.125 -20.062 1 98.88 95 ASP A CA 1
ATOM 707 C C . ASP A 1 95 ? 6.566 -34.25 -20.844 1 98.88 95 ASP A C 1
ATOM 709 O O . ASP A 1 95 ? 5.348 -34.438 -20.797 1 98.88 95 ASP A O 1
ATOM 713 N N . HIS A 1 96 ? 7.391 -35.062 -21.438 1 98.62 96 HIS A N 1
ATOM 714 C CA . HIS A 1 96 ? 6.914 -36.094 -22.344 1 98.62 96 HIS A CA 1
ATOM 715 C C . HIS A 1 96 ? 6.324 -37.281 -21.578 1 98.62 96 HIS A C 1
ATOM 717 O O . HIS A 1 96 ? 5.461 -38 -22.094 1 98.62 96 HIS A O 1
ATOM 723 N N . THR A 1 97 ? 6.781 -37.438 -20.406 1 98.56 97 THR A N 1
ATOM 724 C CA . THR A 1 97 ? 6.25 -38.5 -19.562 1 98.56 97 THR A CA 1
ATOM 725 C C . THR A 1 97 ? 4.797 -38.219 -19.203 1 98.56 97 THR A C 1
ATOM 727 O O . THR A 1 97 ? 3.957 -39.125 -19.234 1 98.56 97 THR A O 1
ATOM 730 N N . ASN A 1 98 ? 4.488 -37 -18.922 1 98.44 98 ASN A N 1
ATOM 731 C CA . ASN A 1 98 ? 3.162 -36.656 -18.438 1 98.44 98 ASN A CA 1
ATOM 732 C C . ASN A 1 98 ? 2.332 -35.938 -19.5 1 98.44 98 ASN A C 1
ATOM 734 O O . ASN A 1 98 ? 1.213 -35.5 -19.234 1 98.44 98 ASN A O 1
ATOM 738 N N . SER A 1 99 ? 2.811 -35.812 -20.75 1 98.62 99 SER A N 1
ATOM 739 C CA . SER A 1 99 ? 2.158 -35.125 -21.844 1 98.62 99 SER A CA 1
ATOM 740 C C . SER A 1 99 ? 1.702 -33.719 -21.422 1 98.62 99 SER A C 1
ATOM 742 O O . SER A 1 99 ? 0.532 -33.375 -21.578 1 98.62 99 SER A O 1
ATOM 744 N N . LEU A 1 100 ? 2.709 -32.969 -20.984 1 98.62 100 LEU A N 1
ATOM 745 C CA . LEU A 1 100 ? 2.445 -31.688 -20.344 1 98.62 100 LEU A CA 1
ATOM 746 C C . LEU A 1 100 ? 3.385 -30.609 -20.875 1 98.62 100 LEU A C 1
ATOM 748 O O . LEU A 1 100 ? 4.586 -30.859 -21.031 1 98.62 100 LEU A O 1
ATOM 752 N N . LEU A 1 101 ? 2.816 -29.5 -21.312 1 98.88 101 LEU A N 1
ATOM 753 C CA . LEU A 1 101 ? 3.57 -28.266 -21.484 1 98.88 101 LEU A CA 1
ATOM 754 C C . LEU A 1 101 ? 3.484 -27.391 -20.234 1 98.88 101 LEU A C 1
ATOM 756 O O . LEU A 1 101 ? 2.395 -27.172 -19.703 1 98.88 101 LEU A O 1
ATOM 760 N N . VAL A 1 102 ? 4.645 -26.953 -19.75 1 98.94 102 VAL A N 1
ATOM 761 C CA . VAL A 1 102 ? 4.668 -26.203 -18.5 1 98.94 102 VAL A CA 1
ATOM 762 C C . VAL A 1 102 ? 5.328 -24.844 -18.734 1 98.94 102 VAL A C 1
ATOM 7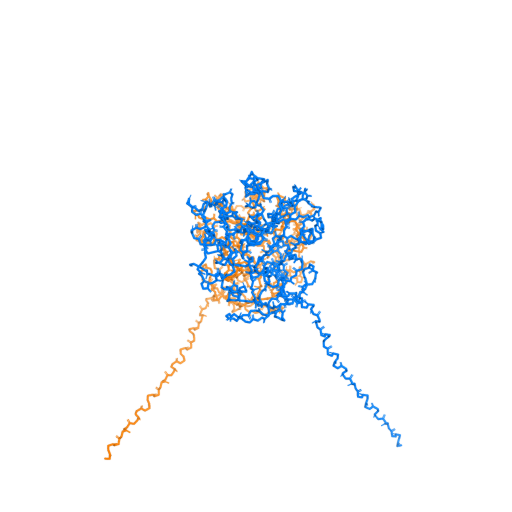64 O O . VAL A 1 102 ? 6.438 -24.766 -19.266 1 98.94 102 VAL A O 1
ATOM 767 N N . VAL A 1 103 ? 4.641 -23.797 -18.422 1 98.88 103 VAL A N 1
ATOM 768 C CA . VAL A 1 103 ? 5.246 -22.484 -18.266 1 98.88 103 VAL A CA 1
ATOM 769 C C . VAL A 1 103 ? 5.465 -22.172 -16.797 1 98.88 103 VAL A C 1
ATOM 771 O O . VAL A 1 103 ? 4.512 -22.156 -16.016 1 98.88 103 VAL A O 1
ATOM 774 N N . SER A 1 104 ? 6.68 -21.938 -16.406 1 98.75 104 SER A N 1
ATOM 775 C CA . SER A 1 104 ? 7.008 -21.734 -15 1 98.75 104 SER A CA 1
ATOM 776 C C . SER A 1 104 ? 7.695 -20.391 -14.789 1 98.75 104 SER A C 1
ATOM 778 O O . SER A 1 104 ? 8.625 -20.047 -15.516 1 98.75 104 SER A O 1
ATOM 780 N N . PHE A 1 105 ? 7.227 -19.656 -13.805 1 97.12 105 PHE A N 1
ATOM 781 C CA . PHE A 1 105 ? 7.766 -18.328 -13.508 1 97.12 105 PHE A CA 1
ATOM 782 C C . PHE A 1 105 ? 8.562 -18.344 -12.211 1 97.12 105 PHE A C 1
ATOM 784 O O . PHE A 1 105 ? 8.133 -18.938 -11.219 1 97.12 105 PHE A O 1
ATOM 791 N N . ARG A 1 106 ? 9.656 -17.656 -12.242 1 94.81 106 ARG A N 1
ATOM 792 C CA . ARG A 1 106 ? 10.555 -17.562 -11.102 1 94.81 106 ARG A CA 1
ATOM 793 C C . ARG A 1 106 ? 10.016 -16.625 -10.039 1 94.81 106 ARG A C 1
ATOM 795 O O . ARG A 1 106 ? 9.422 -15.594 -10.359 1 94.81 106 ARG A O 1
ATOM 802 N N . ASP A 1 107 ? 10.344 -17.016 -8.805 1 87.31 107 ASP A N 1
ATOM 803 C CA . ASP A 1 107 ? 10.047 -16.172 -7.652 1 87.31 107 ASP A CA 1
ATOM 804 C C . ASP A 1 107 ? 11 -14.977 -7.59 1 87.31 107 ASP A C 1
ATOM 806 O O . ASP A 1 107 ? 12.219 -15.141 -7.664 1 87.31 107 ASP A O 1
ATOM 810 N N . THR A 1 108 ? 10.57 -13.734 -7.816 1 69.5 108 THR A N 1
ATOM 811 C CA . THR A 1 108 ? 11.477 -12.586 -7.801 1 69.5 108 THR A CA 1
ATOM 812 C C . THR A 1 108 ? 11.531 -11.961 -6.41 1 69.5 108 THR A C 1
ATOM 814 O O . THR A 1 108 ? 12.062 -10.859 -6.242 1 69.5 108 THR A O 1
ATOM 817 N N . MET A 1 109 ? 10.898 -12.5 -5.402 1 53.38 109 MET A N 1
ATOM 818 C CA . MET A 1 109 ? 10.906 -11.805 -4.121 1 53.38 109 MET A CA 1
ATOM 819 C C . MET A 1 109 ? 12.336 -11.469 -3.697 1 53.38 109 MET A C 1
ATOM 821 O O . MET A 1 109 ? 12.57 -10.438 -3.062 1 53.38 109 MET A O 1
ATOM 825 N N . SER A 1 110 ? 13.281 -12.453 -3.854 1 47.94 110 SER A N 1
ATOM 826 C CA . SER A 1 110 ? 14.617 -12.25 -3.312 1 47.94 110 SER A CA 1
ATOM 827 C C . SER A 1 110 ? 15.375 -11.18 -4.094 1 47.94 110 SER A C 1
ATOM 829 O O . SER A 1 110 ? 16.281 -10.547 -3.566 1 47.94 110 SER A O 1
ATOM 831 N N . ASP A 1 111 ? 15.164 -11.047 -5.352 1 43.97 111 ASP A N 1
ATOM 832 C CA . ASP A 1 111 ? 15.953 -10.172 -6.211 1 43.97 111 ASP A CA 1
ATOM 833 C C . ASP A 1 111 ? 15.227 -8.852 -6.461 1 43.97 111 ASP A C 1
ATOM 835 O O . ASP A 1 111 ? 15.625 -8.07 -7.328 1 43.97 111 ASP A O 1
ATOM 839 N N . VAL A 1 112 ? 14.086 -8.883 -6.07 1 41.34 112 VAL A N 1
ATOM 840 C CA . VAL A 1 112 ? 13.312 -7.719 -6.5 1 41.34 112 VAL A CA 1
ATOM 841 C C . VAL A 1 112 ? 14.117 -6.441 -6.25 1 41.34 112 VAL A C 1
ATOM 843 O O . VAL A 1 112 ? 14.406 -6.098 -5.102 1 41.34 112 VAL A O 1
ATOM 846 N N . ASN A 1 113 ? 15.016 -6.238 -7.066 1 40.62 113 ASN A N 1
ATOM 847 C CA . ASN A 1 113 ? 15.383 -4.828 -7.113 1 40.62 113 ASN A CA 1
ATOM 848 C C . ASN A 1 113 ? 14.203 -3.922 -6.785 1 40.62 113 ASN A C 1
ATOM 850 O O . ASN A 1 113 ? 13.141 -4.035 -7.402 1 40.62 113 ASN A O 1
ATOM 854 N N . ARG A 1 114 ? 14.172 -3.594 -5.578 1 44.56 114 ARG A N 1
ATOM 855 C CA . ARG A 1 114 ? 13.273 -2.729 -4.82 1 44.56 114 ARG A CA 1
ATOM 856 C C . ARG A 1 114 ? 12.516 -1.777 -5.746 1 44.56 114 ARG A C 1
ATOM 858 O O . ARG A 1 114 ? 11.602 -1.081 -5.312 1 44.56 114 ARG A O 1
ATOM 865 N N . ASN A 1 115 ? 13.164 -1.772 -6.953 1 42.97 115 ASN A N 1
ATOM 866 C CA . ASN A 1 115 ? 12.508 -0.754 -7.762 1 42.97 115 ASN A CA 1
ATOM 867 C C . ASN A 1 115 ? 11.094 -1.18 -8.156 1 42.97 115 ASN A C 1
ATOM 869 O O . ASN A 1 115 ? 10.344 -0.393 -8.734 1 42.97 115 ASN A O 1
ATOM 873 N N . THR A 1 116 ? 10.953 -2.506 -8.438 1 43.16 116 THR A N 1
ATOM 874 C CA . THR A 1 116 ? 9.562 -2.82 -8.75 1 43.16 116 THR A CA 1
ATOM 875 C C . THR A 1 116 ? 8.672 -2.578 -7.539 1 43.16 116 THR A C 1
ATOM 877 O O . THR A 1 116 ? 8.469 -3.479 -6.723 1 43.16 116 THR A O 1
ATOM 880 N N . TYR A 1 117 ? 9.086 -1.64 -6.812 1 46.34 117 TYR A N 1
ATOM 881 C CA . TYR A 1 117 ? 8.117 -1.353 -5.762 1 46.34 117 TYR A CA 1
ATOM 882 C C . TYR A 1 117 ? 6.699 -1.618 -6.242 1 46.34 117 TYR A C 1
ATOM 884 O O . TYR A 1 117 ? 6.254 -1.039 -7.234 1 46.34 117 TYR A O 1
ATOM 892 N N . LEU A 1 118 ? 6.328 -2.969 -6.062 1 53.53 118 LEU A N 1
ATOM 893 C CA . LEU A 1 118 ? 4.926 -3.34 -6.207 1 53.53 118 LEU A CA 1
ATOM 894 C C . LEU A 1 118 ? 4.016 -2.254 -5.645 1 53.53 118 LEU A C 1
ATOM 896 O O . LEU A 1 118 ? 3.992 -2.023 -4.434 1 53.53 118 LEU A O 1
ATOM 900 N N . GLU A 1 119 ? 3.908 -1.188 -6.32 1 58.69 119 GLU A N 1
ATOM 901 C CA . GLU A 1 119 ? 2.906 -0.177 -5.988 1 58.69 119 GLU A CA 1
ATOM 902 C C . GLU A 1 119 ? 1.517 -0.795 -5.875 1 58.69 119 GLU A C 1
ATOM 904 O O . GLU A 1 119 ? 1.098 -1.559 -6.746 1 58.69 119 GLU A O 1
ATOM 909 N N . PHE A 1 120 ? 1.049 -0.925 -4.746 1 64 120 PHE A N 1
ATOM 910 C CA . PHE A 1 120 ? -0.266 -1.489 -4.465 1 64 120 PHE A CA 1
ATOM 911 C C . PHE A 1 120 ? -1.314 -0.918 -5.41 1 64 120 PHE A C 1
ATOM 913 O O . PHE A 1 120 ? -2.5 -1.232 -5.297 1 64 120 PHE A O 1
ATOM 920 N N . GLY A 1 121 ? -0.837 -0.231 -6.348 1 77.31 121 GLY A N 1
ATOM 921 C CA . GLY A 1 121 ? -1.821 0.367 -7.234 1 77.31 121 GLY A CA 1
ATOM 922 C C . GLY A 1 121 ? -2.447 -0.63 -8.188 1 77.31 121 GLY A C 1
ATOM 923 O O . GLY A 1 121 ? -1.81 -1.613 -8.578 1 77.31 121 GLY A O 1
ATOM 924 N N . GLN A 1 122 ? -3.723 -0.451 -8.477 1 87.81 122 GLN A N 1
ATOM 925 C CA . GLN A 1 122 ? -4.445 -1.302 -9.414 1 87.81 122 GLN A CA 1
ATOM 926 C C . GLN A 1 122 ? -4.699 -0.573 -10.734 1 87.81 122 GLN A C 1
ATOM 928 O O . GLN A 1 122 ? -4.875 0.646 -10.75 1 87.81 122 GLN A O 1
ATOM 933 N N . LEU A 1 123 ? -4.633 -1.273 -11.703 1 89.94 123 LEU A N 1
ATOM 934 C CA . LEU A 1 123 ? -5.008 -0.814 -13.031 1 89.94 123 LEU A CA 1
ATOM 935 C C . LEU A 1 123 ? -6.418 -1.271 -13.391 1 89.94 123 LEU A C 1
ATOM 937 O O . LEU A 1 123 ? -6.789 -2.418 -13.125 1 89.94 123 LEU A O 1
ATOM 941 N N . ASP A 1 124 ? -7.156 -0.282 -13.969 1 92.81 124 ASP A N 1
ATOM 942 C CA . ASP A 1 124 ? -8.461 -0.66 -14.508 1 92.81 124 ASP A CA 1
ATOM 943 C C . ASP A 1 124 ? -8.32 -1.517 -15.758 1 92.81 124 ASP A C 1
ATOM 945 O O . ASP A 1 124 ? -7.73 -1.078 -16.75 1 92.81 124 ASP A O 1
ATOM 949 N N . ILE A 1 125 ? -8.797 -2.75 -15.727 1 96.5 125 ILE A N 1
ATOM 950 C CA . ILE A 1 125 ? -8.719 -3.643 -16.875 1 96.5 125 ILE A CA 1
ATOM 951 C C . ILE A 1 125 ? -10.117 -4.117 -17.25 1 96.5 125 ILE A C 1
ATOM 953 O O . ILE A 1 125 ? -10.336 -5.305 -17.5 1 96.5 125 ILE A O 1
ATOM 957 N N . THR A 1 126 ? -11.031 -3.264 -17.312 1 95.38 126 THR A N 1
ATOM 958 C CA . THR A 1 126 ? -12.43 -3.555 -17.609 1 95.38 126 THR A CA 1
ATOM 959 C C . THR A 1 126 ? -12.578 -4.191 -18.984 1 95.38 126 THR A C 1
ATOM 961 O O . THR A 1 126 ? -13.562 -4.891 -19.25 1 95.38 126 THR A O 1
ATOM 964 N N . SER A 1 127 ? -11.656 -3.914 -19.859 1 94.94 127 SER A N 1
ATOM 965 C CA . SER A 1 127 ? -11.68 -4.543 -21.188 1 94.94 127 SER A CA 1
ATOM 966 C C . SER A 1 127 ? -11.539 -6.059 -21.078 1 94.94 127 SER A C 1
ATOM 968 O O . SER A 1 127 ? -11.953 -6.793 -21.969 1 94.94 127 SER A O 1
ATOM 970 N N . THR A 1 128 ? -10.906 -6.57 -20.031 1 94.19 128 THR A N 1
ATOM 971 C CA . THR A 1 128 ? -10.758 -8 -19.781 1 94.19 128 THR A CA 1
ATOM 972 C C . THR A 1 128 ? -12.023 -8.578 -19.156 1 94.19 128 THR A C 1
ATOM 974 O O . THR A 1 128 ? -12.508 -9.625 -19.594 1 94.19 128 THR A O 1
ATOM 977 N N . CYS A 1 129 ? -12.602 -7.875 -18.25 1 94.31 129 CYS A N 1
ATOM 978 C CA . CYS A 1 129 ? -13.859 -8.242 -17.594 1 94.31 129 CYS A CA 1
ATOM 979 C C . CYS A 1 129 ? -14.477 -7.043 -16.891 1 94.31 129 CYS A C 1
ATOM 981 O O . CYS A 1 129 ? -13.766 -6.148 -16.438 1 94.31 129 CYS A O 1
ATOM 983 N N . PRO A 1 130 ? -15.773 -7.008 -16.828 1 95.81 130 PRO A N 1
ATOM 984 C CA . PRO A 1 130 ? -16.438 -5.867 -16.188 1 95.81 130 PRO A CA 1
ATOM 985 C C . PRO A 1 130 ? -15.984 -5.664 -14.742 1 95.81 130 PRO A C 1
ATOM 987 O O . PRO A 1 130 ? -16.094 -6.578 -13.922 1 95.81 130 PRO A O 1
ATOM 990 N N . GLY A 1 131 ? -15.477 -4.445 -14.438 1 96.5 131 GLY A N 1
ATOM 991 C CA . GLY A 1 131 ? -15.133 -4.082 -13.078 1 96.5 131 GLY A CA 1
ATOM 992 C C . GLY A 1 131 ? -13.789 -4.625 -12.633 1 96.5 131 GLY A C 1
ATOM 993 O O . GLY A 1 131 ? -13.352 -4.371 -11.508 1 96.5 131 GLY A O 1
ATOM 994 N N . CYS A 1 132 ? -13.102 -5.273 -13.516 1 96.69 132 CYS A N 1
ATOM 995 C CA . CYS A 1 132 ? -11.852 -5.922 -13.125 1 96.69 132 CYS A CA 1
ATOM 996 C C . CYS A 1 132 ? -10.727 -4.898 -12.984 1 96.69 132 CYS A C 1
ATOM 998 O O . CYS A 1 132 ? -10.586 -4 -13.812 1 96.69 132 CYS A O 1
ATOM 1000 N N . ARG A 1 133 ? -10 -5.012 -11.883 1 95.75 133 ARG A N 1
ATOM 1001 C CA . ARG A 1 133 ? -8.766 -4.273 -11.625 1 95.75 133 ARG A CA 1
ATOM 1002 C C . ARG A 1 133 ? -7.645 -5.215 -11.211 1 95.75 133 ARG A C 1
ATOM 1004 O O . ARG A 1 133 ? -7.875 -6.195 -10.5 1 95.75 133 ARG A O 1
ATOM 1011 N N . ALA A 1 134 ? -6.461 -4.914 -11.633 1 94.56 134 ALA A N 1
ATOM 1012 C CA . ALA A 1 134 ? -5.309 -5.762 -11.352 1 94.56 134 ALA A CA 1
ATOM 1013 C C . ALA A 1 134 ? -4.152 -4.945 -10.781 1 94.56 134 ALA A C 1
ATOM 1015 O O . ALA A 1 134 ? -4.008 -3.762 -11.102 1 94.56 134 ALA A O 1
ATOM 1016 N N . HIS A 1 135 ? -3.5 -5.586 -9.891 1 90.44 135 HIS A N 1
ATOM 1017 C CA . HIS A 1 135 ? -2.256 -4.957 -9.461 1 90.44 135 HIS A CA 1
ATOM 1018 C C . HIS A 1 135 ? -1.428 -4.496 -10.656 1 90.44 135 HIS A C 1
ATOM 1020 O O . HIS A 1 135 ? -1.084 -5.301 -11.523 1 90.44 135 HIS A O 1
ATOM 1026 N N . LYS A 1 136 ? -1.083 -3.24 -10.703 1 86.88 136 LYS A N 1
ATOM 1027 C CA . LYS A 1 136 ? -0.472 -2.596 -11.859 1 86.88 136 LYS A CA 1
ATOM 1028 C C . LYS A 1 136 ? 0.829 -3.291 -12.25 1 86.88 136 LYS A C 1
ATOM 1030 O O . LYS A 1 136 ? 1.038 -3.613 -13.422 1 86.88 136 LYS A O 1
ATOM 1035 N N . GLY A 1 137 ? 1.74 -3.576 -11.328 1 84.56 137 GLY A N 1
ATOM 1036 C CA . GLY A 1 137 ? 3.021 -4.207 -11.594 1 84.56 137 GLY A CA 1
ATOM 1037 C C . GLY A 1 137 ? 2.887 -5.609 -12.156 1 84.56 137 GLY A C 1
ATOM 1038 O O . GLY A 1 137 ? 3.545 -5.957 -13.141 1 84.56 137 GLY A O 1
ATOM 1039 N N . PHE A 1 138 ? 2.023 -6.406 -11.562 1 90.06 138 PHE A N 1
ATOM 1040 C CA . PHE A 1 138 ? 1.812 -7.77 -12.039 1 90.06 138 PHE A CA 1
ATOM 1041 C C . PHE A 1 138 ? 1.19 -7.773 -13.43 1 90.06 138 PHE A C 1
ATOM 1043 O O . PHE A 1 138 ? 1.559 -8.586 -14.281 1 90.06 138 PHE A O 1
ATOM 1050 N N . TRP A 1 139 ? 0.281 -6.879 -13.641 1 93.19 139 TRP A N 1
ATOM 1051 C CA . TRP A 1 139 ? -0.393 -6.816 -14.938 1 93.19 139 TRP A CA 1
ATOM 1052 C C . TRP A 1 139 ? 0.59 -6.461 -16.047 1 93.19 139 TRP A C 1
ATOM 1054 O O . TRP A 1 139 ? 0.64 -7.133 -17.078 1 93.19 139 TRP A O 1
ATOM 1064 N N . TYR A 1 140 ? 1.367 -5.422 -15.82 1 90.94 140 TYR A N 1
ATOM 1065 C CA . TYR A 1 140 ? 2.316 -4.992 -16.844 1 90.94 140 TYR A CA 1
ATOM 1066 C C . TYR A 1 140 ? 3.354 -6.074 -17.109 1 90.94 140 TYR A C 1
ATOM 1068 O O . TYR A 1 140 ? 3.705 -6.336 -18.266 1 90.94 140 TYR A O 1
ATOM 1076 N N . ALA A 1 141 ? 3.844 -6.68 -16.078 1 90.62 141 ALA A N 1
ATOM 1077 C CA . ALA A 1 141 ? 4.836 -7.742 -16.234 1 90.62 141 ALA A CA 1
ATOM 1078 C C . ALA A 1 141 ? 4.262 -8.914 -17.031 1 90.62 141 ALA A C 1
ATOM 1080 O O . ALA A 1 141 ? 4.883 -9.391 -17.984 1 90.62 141 ALA A O 1
ATOM 1081 N N . ALA A 1 142 ? 3.057 -9.367 -16.656 1 95 142 ALA A N 1
ATOM 1082 C CA . ALA A 1 142 ? 2.436 -10.508 -17.328 1 95 142 ALA A CA 1
ATOM 1083 C C . ALA A 1 142 ? 2.08 -10.18 -18.766 1 95 142 ALA A C 1
ATOM 1085 O O . ALA A 1 142 ? 2.152 -11.047 -19.641 1 95 142 ALA A O 1
ATOM 1086 N N . THR A 1 143 ? 1.684 -8.992 -19.016 1 95.88 143 THR A N 1
ATOM 1087 C CA . THR A 1 143 ? 1.369 -8.562 -20.375 1 95.88 143 THR A CA 1
ATOM 1088 C C . THR A 1 143 ? 2.619 -8.586 -21.25 1 95.88 143 THR A C 1
ATOM 1090 O O . THR A 1 143 ? 2.566 -9.023 -22.406 1 95.88 143 THR A O 1
ATOM 1093 N N . ALA A 1 144 ? 3.682 -8.117 -20.656 1 94.06 144 ALA A N 1
ATOM 1094 C CA . ALA A 1 144 ? 4.949 -8.164 -21.375 1 94.06 144 ALA A CA 1
ATOM 1095 C C . ALA A 1 144 ? 5.355 -9.602 -21.672 1 94.06 144 ALA A C 1
ATOM 1097 O O . ALA A 1 144 ? 5.816 -9.906 -22.781 1 94.06 144 ALA A O 1
ATOM 1098 N N . VAL A 1 145 ? 5.156 -10.398 -20.766 1 95.62 145 VAL A N 1
ATOM 1099 C CA . VAL A 1 145 ? 5.461 -11.82 -20.922 1 95.62 145 VAL A CA 1
ATOM 1100 C C . VAL A 1 145 ? 4.578 -12.422 -22.016 1 95.62 145 VAL A C 1
ATOM 1102 O O . VAL A 1 145 ? 5.059 -13.18 -22.859 1 95.62 145 VAL A O 1
ATOM 1105 N N . ASN A 1 146 ? 3.305 -12.164 -21.969 1 97.5 146 ASN A N 1
ATOM 1106 C CA . ASN A 1 146 ? 2.377 -12.695 -22.969 1 97.5 146 ASN A CA 1
ATOM 1107 C C . ASN A 1 146 ? 2.797 -12.32 -24.391 1 97.5 146 ASN A C 1
ATOM 1109 O O . ASN A 1 146 ? 2.729 -13.148 -25.297 1 97.5 146 ASN A O 1
ATOM 1113 N N . ARG A 1 147 ? 3.225 -11.102 -24.531 1 96.88 147 ARG A N 1
ATOM 1114 C CA . ARG A 1 147 ? 3.701 -10.656 -25.844 1 96.88 147 ARG A CA 1
ATOM 1115 C C . ARG A 1 147 ? 4.965 -11.406 -26.25 1 96.88 147 ARG A C 1
ATOM 1117 O O . ARG A 1 147 ? 5.102 -11.82 -27.391 1 96.88 147 ARG A O 1
ATOM 1124 N N . ALA A 1 148 ? 5.789 -11.586 -25.328 1 97 148 ALA A N 1
ATOM 1125 C CA . ALA A 1 148 ? 7.09 -12.188 -25.609 1 97 148 ALA A CA 1
ATOM 1126 C C . ALA A 1 148 ? 6.953 -13.688 -25.891 1 97 148 ALA A C 1
ATOM 1128 O O . ALA A 1 148 ? 7.703 -14.242 -26.688 1 97 148 ALA A O 1
ATOM 1129 N N . LEU A 1 149 ? 6.012 -14.336 -25.25 1 97.81 149 LEU A N 1
ATOM 1130 C CA . LEU A 1 149 ? 5.961 -15.797 -25.281 1 97.81 149 LEU A CA 1
ATOM 1131 C C . LEU A 1 149 ? 4.945 -16.281 -26.312 1 97.81 149 LEU A C 1
ATOM 1133 O O . LEU A 1 149 ? 4.867 -17.484 -26.594 1 97.81 149 LEU A O 1
ATOM 1137 N N . ARG A 1 150 ? 4.238 -15.469 -26.906 1 97.38 150 ARG A N 1
ATOM 1138 C CA . ARG A 1 150 ? 3.107 -15.828 -27.75 1 97.38 150 ARG A CA 1
ATOM 1139 C C . ARG A 1 150 ? 3.527 -16.828 -28.828 1 97.38 150 ARG A C 1
ATOM 1141 O O . ARG A 1 150 ? 2.877 -17.859 -29.031 1 97.38 150 ARG A O 1
ATOM 1148 N N . ARG A 1 151 ? 4.602 -16.547 -29.531 1 97 151 ARG A N 1
ATOM 1149 C CA . ARG A 1 151 ? 5.059 -17.406 -30.609 1 97 151 ARG A CA 1
ATOM 1150 C C . ARG A 1 151 ? 5.523 -18.766 -30.094 1 97 151 ARG A C 1
ATOM 1152 O O . ARG A 1 151 ? 5.305 -19.797 -30.734 1 97 151 ARG A O 1
ATOM 1159 N N . PHE A 1 152 ? 6.121 -18.734 -28.969 1 97.69 152 PHE A N 1
ATOM 1160 C CA . PHE A 1 152 ? 6.684 -19.953 -28.406 1 97.69 152 PHE A CA 1
ATOM 1161 C C . PHE A 1 152 ? 5.582 -20.875 -27.891 1 97.69 152 PHE A C 1
ATOM 1163 O O . PHE A 1 152 ? 5.684 -22.094 -28 1 97.69 152 PHE A O 1
ATOM 1170 N N . ILE A 1 153 ? 4.559 -20.281 -27.328 1 98.19 153 ILE A N 1
ATOM 1171 C CA . ILE A 1 153 ? 3.406 -21.062 -26.891 1 98.19 153 ILE A CA 1
ATOM 1172 C C . ILE A 1 153 ? 2.723 -21.688 -28.109 1 98.19 153 ILE A C 1
ATOM 1174 O O . ILE A 1 153 ? 2.363 -22.859 -28.078 1 98.19 153 ILE A O 1
ATOM 1178 N N . TRP A 1 154 ? 2.578 -20.906 -29.094 1 97.38 154 TRP A N 1
ATOM 1179 C CA . TRP A 1 154 ? 1.975 -21.406 -30.328 1 97.38 154 TRP A CA 1
ATOM 1180 C C . TRP A 1 154 ? 2.771 -22.578 -30.891 1 97.38 154 TRP A C 1
ATOM 1182 O O . TRP A 1 154 ? 2.207 -23.641 -31.203 1 97.38 154 TRP A O 1
ATOM 1192 N N . LEU A 1 155 ? 4.047 -22.422 -31 1 98.12 155 LEU A N 1
ATOM 1193 C CA . LEU A 1 155 ? 4.922 -23.453 -31.547 1 98.12 155 LEU A CA 1
ATOM 1194 C C . LEU A 1 155 ? 4.883 -24.703 -30.672 1 98.12 155 LEU A C 1
ATOM 1196 O O . LEU A 1 155 ? 4.863 -25.828 -31.188 1 98.12 155 LEU A O 1
ATOM 1200 N N . ALA A 1 156 ? 4.957 -24.484 -29.391 1 98.44 156 ALA A N 1
ATOM 1201 C CA . ALA A 1 156 ? 4.938 -25.625 -28.469 1 98.44 156 ALA A CA 1
ATOM 1202 C C . ALA A 1 156 ? 3.652 -26.438 -28.625 1 98.44 156 ALA A C 1
ATOM 1204 O O . ALA A 1 156 ? 3.689 -27.656 -28.641 1 98.44 156 ALA A O 1
ATOM 1205 N N . ARG A 1 157 ? 2.555 -25.812 -28.75 1 97.81 157 ARG A N 1
ATOM 1206 C CA . ARG A 1 157 ? 1.268 -26.484 -28.875 1 97.81 157 ARG A CA 1
ATOM 1207 C C . ARG A 1 157 ? 1.126 -27.172 -30.234 1 97.81 157 ARG A C 1
ATOM 1209 O O . ARG A 1 157 ? 0.493 -28.219 -30.344 1 97.81 157 ARG A O 1
ATOM 1216 N N . LEU A 1 158 ? 1.688 -26.531 -31.203 1 97.62 158 LEU A N 1
ATOM 1217 C CA . LEU A 1 158 ? 1.672 -27.109 -32.531 1 97.62 158 LEU A CA 1
ATOM 1218 C C . LEU A 1 158 ? 2.508 -28.391 -32.594 1 97.62 158 LEU A C 1
ATOM 1220 O O . LEU A 1 158 ? 2.127 -29.359 -33.219 1 97.62 158 LEU A O 1
ATOM 1224 N N . THR A 1 159 ? 3.588 -28.328 -31.969 1 97.88 159 THR A N 1
ATOM 1225 C CA . THR A 1 159 ? 4.531 -29.438 -31.969 1 97.88 159 THR A CA 1
ATOM 1226 C C . THR A 1 159 ? 4.027 -30.578 -31.094 1 97.88 159 THR A C 1
ATOM 1228 O O . THR A 1 159 ? 4.34 -31.75 -31.344 1 97.88 159 THR A O 1
ATOM 1231 N N . HIS A 1 160 ? 3.244 -30.219 -30.047 1 97.94 160 HIS A N 1
ATOM 1232 C CA . HIS A 1 160 ? 2.742 -31.219 -29.109 1 97.94 160 HIS A CA 1
ATOM 1233 C C . HIS A 1 160 ? 1.23 -31.094 -28.938 1 97.94 160 HIS A C 1
ATOM 1235 O O . HIS A 1 160 ? 0.741 -30.859 -27.828 1 97.94 160 HIS A O 1
ATOM 1241 N N . PRO A 1 161 ? 0.376 -31.328 -29.875 1 95.25 161 PRO A N 1
ATOM 1242 C CA . PRO A 1 161 ? -1.065 -31.078 -29.844 1 95.25 161 PRO A CA 1
ATOM 1243 C C . PRO A 1 161 ? -1.789 -31.906 -28.781 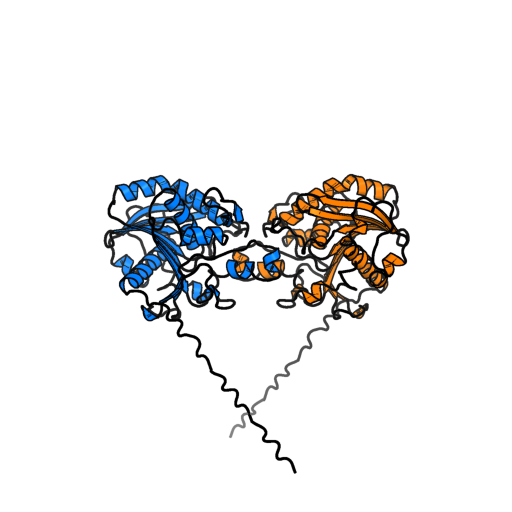1 95.25 161 PRO A C 1
ATOM 1245 O O . PRO A 1 161 ? -2.842 -31.5 -28.281 1 95.25 161 PRO A O 1
ATOM 1248 N N . GLY A 1 162 ? -1.292 -32.906 -28.234 1 95.75 162 GLY A N 1
ATOM 1249 C CA . GLY A 1 162 ? -1.958 -33.719 -27.25 1 95.75 162 GLY A CA 1
ATOM 1250 C C . GLY A 1 162 ? -1.539 -33.406 -25.828 1 95.75 162 GLY A C 1
ATOM 1251 O O . GLY A 1 162 ? -2.088 -33.969 -24.875 1 95.75 162 GLY A O 1
ATOM 1252 N N . TYR A 1 163 ? -0.743 -32.438 -25.719 1 98.12 163 TYR A N 1
ATOM 1253 C CA . TYR A 1 163 ? -0.251 -32.094 -24.375 1 98.12 163 TYR A CA 1
ATOM 1254 C C . TYR A 1 163 ? -1.148 -31.062 -23.719 1 98.12 163 TYR A C 1
ATOM 1256 O O . TYR A 1 163 ? -1.619 -30.125 -24.375 1 98.12 163 TYR A O 1
ATOM 1264 N N . ARG A 1 164 ? -1.396 -31.25 -22.469 1 97.25 164 ARG A N 1
ATOM 1265 C CA . ARG A 1 164 ? -2.053 -30.203 -21.688 1 97.25 164 ARG A CA 1
ATOM 1266 C C . ARG A 1 164 ? -1.082 -29.078 -21.359 1 97.25 164 ARG A C 1
ATOM 1268 O O . ARG A 1 164 ? 0.124 -29.297 -21.25 1 97.25 164 ARG A O 1
ATOM 1275 N N . LEU A 1 165 ? -1.647 -27.828 -21.234 1 98.06 165 LEU A N 1
ATOM 1276 C CA . LEU A 1 165 ? -0.841 -26.672 -20.859 1 98.06 165 LEU A CA 1
ATOM 1277 C C . LEU A 1 165 ? -1.082 -26.266 -19.406 1 98.06 165 LEU A C 1
ATOM 1279 O O . LEU A 1 165 ? -2.23 -26.125 -18.984 1 98.06 165 LEU A O 1
ATOM 1283 N N . ALA A 1 166 ? 0.012 -26.188 -18.688 1 98.69 166 ALA A N 1
ATOM 1284 C CA . ALA A 1 166 ? -0.041 -25.703 -17.312 1 98.69 166 ALA A CA 1
ATOM 1285 C C . ALA A 1 166 ? 0.867 -24.5 -17.125 1 98.69 166 ALA A C 1
ATOM 1287 O O . ALA A 1 166 ? 1.963 -24.438 -17.688 1 98.69 166 ALA A O 1
ATOM 1288 N N . VAL A 1 167 ? 0.4 -23.547 -16.375 1 98.69 167 VAL A N 1
ATOM 1289 C CA . VAL A 1 167 ? 1.224 -22.438 -15.93 1 98.69 167 VAL A CA 1
ATOM 1290 C C . VAL A 1 167 ? 1.381 -22.484 -14.414 1 98.69 167 VAL A C 1
ATOM 1292 O O . VAL A 1 167 ? 0.432 -22.812 -13.695 1 98.69 167 VAL A O 1
ATOM 1295 N N . THR A 1 168 ? 2.592 -22.172 -13.953 1 98.81 168 THR A N 1
ATOM 1296 C CA . THR A 1 168 ? 2.836 -22.344 -12.523 1 98.81 168 THR A CA 1
ATOM 1297 C C . THR A 1 168 ? 3.84 -21.312 -12.023 1 98.81 168 THR A C 1
ATOM 1299 O O . THR A 1 168 ? 4.531 -20.672 -12.82 1 98.81 168 THR A O 1
ATOM 1302 N N . GLY A 1 169 ? 3.85 -21.109 -10.75 1 98.31 169 GLY A N 1
ATOM 1303 C CA . GLY A 1 169 ? 4.773 -20.234 -10.062 1 98.31 169 GLY A CA 1
ATOM 1304 C C . GLY A 1 169 ? 4.578 -20.219 -8.555 1 98.31 169 GLY A C 1
ATOM 1305 O O . GLY A 1 169 ? 3.469 -20.438 -8.07 1 98.31 169 GLY A O 1
ATOM 1306 N N . HIS A 1 170 ? 5.617 -19.922 -7.891 1 96.75 170 HIS A N 1
ATOM 1307 C CA . HIS A 1 170 ? 5.613 -19.734 -6.445 1 96.75 170 HIS A CA 1
ATOM 1308 C C . HIS A 1 170 ? 5.773 -18.266 -6.082 1 96.75 170 HIS A C 1
ATOM 1310 O O . HIS A 1 170 ? 6.484 -17.531 -6.77 1 96.75 170 HIS A O 1
ATOM 1316 N N . SER A 1 171 ? 5.109 -17.875 -5.012 1 93.38 171 SER A N 1
ATOM 1317 C CA . SER A 1 171 ? 5.262 -16.516 -4.52 1 93.38 171 SER A CA 1
ATOM 1318 C C . SER A 1 171 ? 4.949 -15.492 -5.605 1 93.38 171 SER A C 1
ATOM 1320 O O . SER A 1 171 ? 3.881 -15.539 -6.219 1 93.38 171 SER A O 1
ATOM 1322 N N . LEU A 1 172 ? 5.816 -14.586 -5.926 1 89.88 172 LEU A N 1
ATOM 1323 C CA . LEU A 1 172 ? 5.562 -13.555 -6.93 1 89.88 172 LEU A CA 1
ATOM 1324 C C . LEU A 1 172 ? 5.438 -14.172 -8.32 1 89.88 172 LEU A C 1
ATOM 1326 O O . LEU A 1 172 ? 4.707 -13.656 -9.164 1 89.88 172 LEU A O 1
ATOM 1330 N N . GLY A 1 173 ? 6.148 -15.281 -8.484 1 94.31 173 GLY A N 1
ATOM 1331 C CA . GLY A 1 173 ? 5.961 -16 -9.734 1 94.31 173 GLY A CA 1
ATOM 1332 C C . GLY A 1 173 ? 4.547 -16.516 -9.922 1 94.31 173 GLY A C 1
ATOM 1333 O O . GLY A 1 173 ? 4.062 -16.625 -11.047 1 94.31 173 GLY A O 1
ATOM 1334 N N . GLY A 1 174 ? 3.939 -16.844 -8.805 1 97 174 GLY A N 1
ATOM 1335 C CA . GLY A 1 174 ? 2.543 -17.25 -8.844 1 97 174 GLY A CA 1
ATOM 1336 C C . GLY A 1 174 ? 1.604 -16.125 -9.227 1 97 174 GLY A C 1
ATOM 1337 O O . GLY A 1 174 ? 0.572 -16.344 -9.859 1 97 174 GLY A O 1
ATOM 1338 N N . ALA A 1 175 ? 1.974 -14.969 -8.797 1 94.88 175 ALA A N 1
ATOM 1339 C CA . ALA A 1 175 ? 1.188 -13.805 -9.188 1 94.88 175 ALA A CA 1
ATOM 1340 C C . ALA A 1 175 ? 1.244 -13.578 -10.695 1 94.88 175 ALA A C 1
ATOM 1342 O O . ALA A 1 175 ? 0.212 -13.375 -11.336 1 94.88 175 ALA A O 1
ATOM 1343 N N . ILE A 1 176 ? 2.414 -13.68 -11.234 1 95.19 176 ILE A N 1
ATOM 1344 C CA . ILE A 1 176 ? 2.594 -13.523 -12.68 1 95.19 176 ILE A CA 1
ATOM 1345 C C . ILE A 1 176 ? 1.845 -14.641 -13.406 1 95.19 176 ILE A C 1
ATOM 1347 O O . ILE A 1 176 ? 1.142 -14.383 -14.391 1 95.19 176 ILE A O 1
ATOM 1351 N N . ALA A 1 177 ? 1.974 -15.781 -12.883 1 98 177 ALA A N 1
ATOM 1352 C CA . ALA A 1 177 ? 1.291 -16.922 -13.477 1 98 177 ALA A CA 1
ATOM 1353 C C . ALA A 1 177 ? -0.219 -16.703 -13.508 1 98 177 ALA A C 1
ATOM 1355 O O . ALA A 1 177 ? -0.879 -17.047 -14.492 1 98 177 ALA A O 1
ATOM 1356 N N . THR A 1 178 ? -0.741 -16.203 -12.492 1 97.38 178 THR A N 1
ATOM 1357 C CA . THR A 1 178 ? -2.178 -15.969 -12.383 1 97.38 178 THR A CA 1
ATOM 1358 C C . THR A 1 178 ? -2.66 -15.023 -13.477 1 97.38 178 THR A C 1
ATOM 1360 O O . THR A 1 178 ? -3.607 -15.336 -14.203 1 97.38 178 THR A O 1
ATOM 1363 N N . ILE A 1 179 ? -1.999 -13.914 -13.594 1 96.56 179 ILE A N 1
ATOM 1364 C CA . ILE A 1 179 ? -2.424 -12.945 -14.594 1 96.56 179 ILE A CA 1
ATOM 1365 C C . ILE A 1 179 ? -2.133 -13.484 -15.992 1 96.56 179 ILE A C 1
ATOM 1367 O O . ILE A 1 179 ? -2.902 -13.258 -16.922 1 96.56 179 ILE A O 1
ATOM 1371 N N . TYR A 1 180 ? -1.071 -14.227 -16.156 1 97.44 180 TYR A N 1
ATOM 1372 C CA . TYR A 1 180 ? -0.754 -14.82 -17.438 1 97.44 180 TYR A CA 1
ATOM 1373 C C . TYR A 1 180 ? -1.842 -15.797 -17.875 1 97.44 180 TYR A C 1
ATOM 1375 O O . TYR A 1 180 ? -2.213 -15.844 -19.047 1 97.44 180 TYR A O 1
ATOM 1383 N N . ALA A 1 181 ? -2.318 -16.547 -16.969 1 97.25 181 ALA A N 1
ATOM 1384 C CA . ALA A 1 181 ? -3.424 -17.453 -17.281 1 97.25 181 ALA A CA 1
ATOM 1385 C C . ALA A 1 181 ? -4.645 -16.688 -17.781 1 97.25 181 ALA A C 1
ATOM 1387 O O . ALA A 1 181 ? -5.34 -17.141 -18.688 1 97.25 181 ALA A O 1
ATOM 1388 N N . VAL A 1 182 ? -4.879 -15.578 -17.203 1 96.25 182 VAL A N 1
ATOM 1389 C CA . VAL A 1 182 ? -5.973 -14.727 -17.641 1 96.25 182 VAL A CA 1
ATOM 1390 C C . VAL A 1 182 ? -5.758 -14.328 -19.109 1 96.25 182 VAL A C 1
ATOM 1392 O O . VAL A 1 182 ? -6.684 -14.398 -19.906 1 96.25 182 VAL A O 1
ATOM 1395 N N . HIS A 1 183 ? -4.551 -13.953 -19.438 1 96.12 183 HIS A N 1
ATOM 1396 C CA . HIS A 1 183 ? -4.23 -13.578 -20.812 1 96.12 183 HIS A CA 1
ATOM 1397 C C . HIS A 1 183 ? -4.43 -14.75 -21.766 1 96.12 183 HIS A C 1
ATOM 1399 O O . HIS A 1 183 ? -5.059 -14.609 -22.812 1 96.12 183 HIS A O 1
ATOM 1405 N N . LEU A 1 184 ? -3.91 -15.875 -21.375 1 96.44 184 LEU A N 1
ATOM 1406 C CA . LEU A 1 184 ? -4 -17.047 -22.234 1 96.44 184 LEU A CA 1
ATOM 1407 C C . LEU A 1 184 ? -5.457 -17.438 -22.469 1 96.44 184 LEU A C 1
ATOM 1409 O O . LEU A 1 184 ? -5.855 -17.703 -23.609 1 96.44 184 LEU A O 1
ATOM 1413 N N . ARG A 1 185 ? -6.176 -17.5 -21.453 1 95.25 185 ARG A N 1
ATOM 1414 C CA . ARG A 1 185 ? -7.586 -17.859 -21.578 1 95.25 185 ARG A CA 1
ATOM 1415 C C . ARG A 1 185 ? -8.344 -16.828 -22.406 1 95.25 185 ARG A C 1
ATOM 1417 O O . ARG A 1 185 ? -9.242 -17.172 -23.172 1 95.25 185 ARG A O 1
ATOM 1424 N N . GLY A 1 186 ? -7.992 -15.609 -22.297 1 92.38 186 GLY A N 1
ATOM 1425 C CA . GLY A 1 186 ? -8.531 -14.57 -23.156 1 92.38 186 GLY A CA 1
ATOM 1426 C C . GLY A 1 186 ? -8.234 -14.797 -24.625 1 92.38 186 GLY A C 1
ATOM 1427 O O . GLY A 1 186 ? -9.023 -14.406 -25.5 1 92.38 186 GLY A O 1
ATOM 1428 N N . ASP A 1 187 ? -7.145 -15.375 -24.859 1 92.69 187 ASP A N 1
ATOM 1429 C CA . ASP A 1 187 ? -6.746 -15.719 -26.234 1 92.69 187 ASP A CA 1
ATOM 1430 C C . ASP A 1 187 ? -7.332 -17.062 -26.641 1 92.69 187 ASP A C 1
ATOM 1432 O O . ASP A 1 187 ? -6.91 -17.656 -27.641 1 92.69 187 ASP A O 1
ATOM 1436 N N . ARG A 1 188 ? -8.164 -17.625 -25.812 1 92.19 188 ARG A N 1
ATOM 1437 C CA . ARG A 1 188 ? -8.875 -18.875 -26.047 1 92.19 188 ARG A CA 1
ATOM 1438 C C . ARG A 1 188 ? -7.914 -20.062 -25.984 1 92.19 188 ARG A C 1
ATOM 1440 O O . ARG A 1 188 ? -8.094 -21.047 -26.703 1 92.19 188 ARG A O 1
ATOM 1447 N N . ILE A 1 189 ? -6.965 -19.906 -25.219 1 94.31 189 ILE A N 1
ATOM 1448 C CA . ILE A 1 189 ? -6.055 -21.016 -24.953 1 94.31 189 ILE A CA 1
ATOM 1449 C C . ILE A 1 189 ? -6.359 -21.609 -23.578 1 94.31 189 ILE A C 1
ATOM 1451 O O . ILE A 1 189 ? -6.266 -20.922 -22.562 1 94.31 189 ILE A O 1
ATOM 1455 N N . GLY A 1 190 ? -6.758 -22.844 -23.547 1 94.12 190 GLY A N 1
ATOM 1456 C CA . GLY A 1 190 ? -6.984 -23.547 -22.281 1 94.12 190 GLY A CA 1
ATOM 1457 C C . GLY A 1 190 ? -5.711 -23.766 -21.5 1 94.12 190 GLY A C 1
ATOM 1458 O O . GLY A 1 190 ? -4.688 -24.172 -22.047 1 94.12 190 GLY A O 1
ATOM 1459 N N . VAL A 1 191 ? -5.758 -23.469 -20.234 1 96.69 191 VAL A N 1
ATOM 1460 C CA . VAL A 1 191 ? -4.559 -23.609 -19.422 1 96.69 191 VAL A CA 1
ATOM 1461 C C . VAL A 1 191 ? -4.949 -23.922 -17.969 1 96.69 191 VAL A C 1
ATOM 1463 O O . VAL A 1 191 ? -5.922 -23.359 -17.453 1 96.69 191 VAL A O 1
ATOM 1466 N N . ASP A 1 192 ? -4.309 -24.859 -17.391 1 97.19 192 ASP A N 1
ATOM 1467 C CA . ASP A 1 192 ? -4.434 -25.109 -15.953 1 97.19 192 ASP A CA 1
ATOM 1468 C C . ASP A 1 192 ? -3.445 -24.25 -15.164 1 97.19 192 ASP A C 1
ATOM 1470 O O . ASP A 1 192 ? -2.254 -24.219 -15.477 1 97.19 192 ASP A O 1
ATOM 1474 N N . LEU A 1 193 ? -3.967 -23.578 -14.188 1 97.94 193 LEU A N 1
ATOM 1475 C CA . LEU A 1 193 ? -3.162 -22.688 -13.359 1 97.94 193 LEU A CA 1
ATOM 1476 C C . LEU A 1 193 ? -2.834 -23.344 -12.023 1 97.94 193 LEU A C 1
ATOM 1478 O O . LEU A 1 193 ? -3.738 -23.719 -11.273 1 97.94 193 LEU A O 1
ATOM 1482 N N . TYR A 1 194 ? -1.576 -23.5 -11.727 1 98.69 194 TYR A N 1
ATOM 1483 C CA . TYR A 1 194 ? -1.09 -23.969 -10.438 1 98.69 194 TYR A CA 1
ATOM 1484 C C . TYR A 1 194 ? -0.244 -22.906 -9.75 1 98.69 194 TYR A C 1
ATOM 1486 O O . TYR A 1 194 ? 0.858 -22.594 -10.203 1 98.69 194 TYR A O 1
ATOM 1494 N N . THR A 1 195 ? -0.737 -22.391 -8.688 1 98.69 195 THR A N 1
ATOM 1495 C CA . THR A 1 195 ? 0.071 -21.406 -7.965 1 98.69 195 THR A CA 1
ATOM 1496 C C . THR A 1 195 ? 0.366 -21.891 -6.547 1 98.69 195 THR A C 1
ATOM 1498 O O . THR A 1 195 ? -0.456 -22.578 -5.934 1 98.69 195 THR A O 1
ATOM 1501 N N . PHE A 1 196 ? 1.472 -21.547 -6.043 1 98.62 196 PHE A N 1
ATOM 1502 C CA . PHE A 1 196 ? 1.94 -21.922 -4.715 1 98.62 196 PHE A CA 1
ATOM 1503 C C . PHE A 1 196 ? 2.352 -20.703 -3.912 1 98.62 196 PHE A C 1
ATOM 1505 O O . PHE A 1 196 ? 3.381 -20.078 -4.195 1 98.62 196 PHE A O 1
ATOM 1512 N N . GLY A 1 197 ? 1.51 -20.391 -2.979 1 97 197 GLY A N 1
ATOM 1513 C CA . GLY A 1 197 ? 1.812 -19.25 -2.117 1 97 197 GLY A CA 1
ATOM 1514 C C . GLY A 1 197 ? 1.759 -17.922 -2.84 1 97 197 GLY A C 1
ATOM 1515 O O . GLY A 1 197 ? 2.562 -17.031 -2.564 1 97 197 GLY A O 1
ATOM 1516 N N . ALA A 1 198 ? 0.909 -17.797 -3.766 1 96.5 198 ALA A N 1
ATOM 1517 C CA . ALA A 1 198 ? 0.83 -16.578 -4.57 1 96.5 198 ALA A CA 1
ATOM 1518 C C . ALA A 1 198 ? 0.014 -15.508 -3.861 1 96.5 198 ALA A C 1
ATOM 1520 O O . ALA A 1 198 ? -1.035 -15.797 -3.279 1 96.5 198 ALA A O 1
ATOM 1521 N N . PRO A 1 199 ? 0.477 -14.266 -3.84 1 94.31 199 PRO A N 1
ATOM 1522 C CA . PRO A 1 199 ? -0.36 -13.18 -3.33 1 94.31 199 PRO A CA 1
ATOM 1523 C C . PRO A 1 199 ? -1.557 -12.883 -4.23 1 94.31 199 PRO A C 1
ATOM 1525 O O . PRO A 1 199 ? -1.621 -13.375 -5.359 1 94.31 199 PRO A O 1
ATOM 1528 N N . SER A 1 200 ? -2.504 -12.078 -3.652 1 95.38 200 SER A N 1
ATOM 1529 C CA . SER A 1 200 ? -3.609 -11.57 -4.461 1 95.38 200 SER A CA 1
ATOM 1530 C C . SER A 1 200 ? -3.104 -10.688 -5.598 1 95.38 200 SER A C 1
ATOM 1532 O O . SER A 1 200 ? -2.094 -9.992 -5.449 1 95.38 200 SER A O 1
ATOM 1534 N N . VAL A 1 201 ? -3.881 -10.727 -6.715 1 95.25 201 VAL A N 1
ATOM 1535 C CA . VAL A 1 201 ? -3.35 -10.016 -7.875 1 95.25 201 VAL A CA 1
ATOM 1536 C C . VAL A 1 201 ? -4.332 -8.93 -8.312 1 95.25 201 VAL A C 1
ATOM 1538 O O . VAL A 1 201 ? -4.051 -8.164 -9.234 1 95.25 201 VAL A O 1
ATOM 1541 N N . GLY A 1 202 ? -5.457 -8.844 -7.656 1 95.75 202 GLY A N 1
ATOM 1542 C CA . GLY A 1 202 ? -6.438 -7.848 -8.055 1 95.75 202 GLY A CA 1
ATOM 1543 C C . GLY A 1 202 ? -7.664 -7.828 -7.168 1 95.75 202 GLY A C 1
ATOM 1544 O O . GLY A 1 202 ? -7.629 -8.328 -6.043 1 95.75 202 GLY A O 1
ATOM 1545 N N . ASN A 1 203 ? -8.742 -7.164 -7.695 1 96.19 203 ASN A N 1
ATOM 1546 C CA . ASN A 1 203 ? -9.945 -6.957 -6.895 1 96.19 203 ASN A CA 1
ATOM 1547 C C . ASN A 1 203 ? -10.891 -8.156 -6.984 1 96.19 203 ASN A C 1
ATOM 1549 O O . ASN A 1 203 ? -10.562 -9.164 -7.613 1 96.19 203 ASN A O 1
ATOM 1553 N N . TYR A 1 204 ? -11.992 -8.07 -6.336 1 97.88 204 TYR A N 1
ATOM 1554 C CA . TYR A 1 204 ? -12.969 -9.141 -6.262 1 97.88 204 TYR A CA 1
ATOM 1555 C C . TYR A 1 204 ? -13.461 -9.531 -7.652 1 97.88 204 TYR A C 1
ATOM 1557 O O . TYR A 1 204 ? -13.602 -10.719 -7.953 1 97.88 204 TYR A O 1
ATOM 1565 N N . ALA A 1 205 ? -13.695 -8.555 -8.5 1 97.25 205 ALA A N 1
ATOM 1566 C CA . ALA A 1 205 ? -14.18 -8.836 -9.852 1 97.25 205 ALA A CA 1
ATOM 1567 C C . ALA A 1 205 ? -13.188 -9.711 -10.617 1 97.25 205 ALA A C 1
ATOM 1569 O O . ALA A 1 205 ? -13.586 -10.664 -11.289 1 97.25 205 ALA A O 1
ATOM 1570 N N . LEU A 1 206 ? -11.945 -9.43 -10.516 1 97.25 206 LEU A N 1
ATOM 1571 C CA . LEU A 1 206 ? -10.93 -10.211 -11.203 1 97.25 206 LEU A CA 1
ATOM 1572 C C . LEU A 1 206 ? -10.828 -11.617 -10.609 1 97.25 206 LEU A C 1
ATOM 1574 O O . LEU A 1 206 ? -10.711 -12.594 -11.344 1 97.25 206 LEU A O 1
ATOM 1578 N N . ALA A 1 207 ? -10.844 -11.672 -9.289 1 97.62 207 ALA A N 1
ATOM 1579 C CA . ALA A 1 207 ? -10.797 -12.969 -8.633 1 97.62 207 ALA A CA 1
ATOM 1580 C C . ALA A 1 207 ? -11.969 -13.844 -9.07 1 97.62 207 ALA A C 1
ATOM 1582 O O . ALA A 1 207 ? -11.797 -15.031 -9.359 1 97.62 207 ALA A O 1
ATOM 1583 N N . ASN A 1 208 ? -13.117 -13.242 -9.102 1 96.31 208 ASN A N 1
ATOM 1584 C CA . ASN A 1 208 ? -14.305 -13.977 -9.523 1 96.31 208 ASN A CA 1
ATOM 1585 C C . ASN A 1 208 ? -14.211 -14.398 -10.984 1 96.31 208 ASN A C 1
ATOM 1587 O O . ASN A 1 208 ? -14.562 -15.531 -11.336 1 96.31 208 ASN A O 1
ATOM 1591 N N . PHE A 1 209 ? -13.766 -13.539 -11.82 1 96 209 PHE A N 1
ATOM 1592 C CA . PHE A 1 209 ? -13.602 -13.812 -13.242 1 96 209 PHE A CA 1
ATOM 1593 C C . PHE A 1 209 ? -12.641 -14.977 -13.461 1 96 209 PHE A C 1
ATOM 1595 O O . PHE A 1 209 ? -12.914 -15.883 -14.25 1 96 209 PHE A O 1
ATOM 1602 N N . THR A 1 210 ? -11.516 -14.945 -12.758 1 95.75 210 THR A N 1
ATOM 1603 C CA . THR A 1 210 ? -10.484 -15.977 -12.891 1 95.75 210 THR A CA 1
ATOM 1604 C C . THR A 1 210 ? -10.992 -17.312 -12.352 1 95.75 210 THR A C 1
ATOM 1606 O O . THR A 1 210 ? -10.641 -18.375 -12.891 1 95.75 210 THR A O 1
ATOM 1609 N N . THR A 1 211 ? -11.797 -17.234 -11.305 1 95.12 211 THR A N 1
ATOM 1610 C CA . THR A 1 211 ? -12.352 -18.438 -10.688 1 95.12 211 THR A CA 1
ATOM 1611 C C . THR A 1 211 ? -13.383 -19.078 -11.609 1 95.12 211 THR A C 1
ATOM 1613 O O . THR A 1 211 ? -13.375 -20.297 -11.797 1 95.12 211 THR A O 1
ATOM 1616 N N . GLU A 1 212 ? -14.336 -18.188 -12.086 1 86.44 212 GLU A N 1
ATOM 1617 C CA . GLU A 1 212 ? -15.477 -18.688 -12.852 1 86.44 212 GLU A CA 1
ATOM 1618 C C . GLU A 1 212 ? -15.102 -18.891 -14.32 1 86.44 212 GLU A C 1
ATOM 1620 O O . GLU A 1 212 ? -15.82 -19.562 -15.055 1 86.44 212 GLU A O 1
ATOM 1625 N N . GLY A 1 213 ? -13.953 -18.094 -14.648 1 68.06 213 GLY A N 1
ATOM 1626 C CA . GLY A 1 213 ? -13.617 -17.969 -16.062 1 68.06 213 GLY A CA 1
ATOM 1627 C C . GLY A 1 213 ? -14.047 -19.156 -16.891 1 68.06 213 GLY A C 1
ATOM 1628 O O . GLY A 1 213 ? -14.609 -20.125 -16.359 1 68.06 213 GLY A O 1
ATOM 1629 N N . GLU A 1 214 ? -13.883 -18.953 -18.266 1 58.91 214 GLU A N 1
ATOM 1630 C CA . GLU A 1 214 ? -14.555 -19.812 -19.234 1 58.91 214 GLU A CA 1
ATOM 1631 C C . GLU A 1 214 ? -14.25 -21.281 -18.969 1 58.91 214 GLU A C 1
ATOM 1633 O O . GLU A 1 214 ? -13.109 -21.719 -19.125 1 58.91 214 GLU A O 1
ATOM 1638 N N . GLN A 1 215 ? -15.102 -21.922 -18.109 1 53.5 215 GLN A N 1
ATOM 1639 C CA . GLN A 1 215 ? -15.07 -23.297 -17.609 1 53.5 215 GLN A CA 1
ATOM 1640 C C . GLN A 1 215 ? -14.414 -24.234 -18.609 1 53.5 215 GLN A C 1
ATOM 1642 O O . GLN A 1 215 ? -13.852 -25.266 -18.234 1 53.5 215 GLN A O 1
ATOM 1647 N N . ASP A 1 216 ? -14.336 -23.719 -19.766 1 67.19 216 ASP A N 1
ATOM 1648 C CA . ASP A 1 216 ? -13.773 -24.672 -20.719 1 67.19 216 ASP A CA 1
ATOM 1649 C C . ASP A 1 216 ? -12.312 -24.328 -21.031 1 67.19 216 ASP A C 1
ATOM 1651 O O . ASP A 1 216 ? -11.719 -24.906 -21.938 1 67.19 216 ASP A O 1
ATOM 1655 N N . ARG A 1 217 ? -11.773 -23.516 -20.016 1 80.25 217 ARG A N 1
ATOM 1656 C CA . ARG A 1 217 ? -10.438 -23.094 -20.438 1 80.25 217 ARG A CA 1
ATOM 1657 C C . ARG A 1 217 ? -9.414 -23.375 -19.344 1 80.25 217 ARG A C 1
ATOM 1659 O O . ARG A 1 217 ? -8.469 -22.609 -19.156 1 80.25 217 ARG A O 1
ATOM 1666 N N . GLY A 1 218 ? -9.68 -24.469 -18.625 1 90.88 218 GLY A N 1
ATOM 1667 C CA . GLY A 1 218 ? -8.703 -24.922 -17.656 1 90.88 218 GLY A CA 1
ATOM 1668 C C . GLY A 1 218 ? -9.133 -24.688 -16.219 1 90.88 218 GLY A C 1
ATOM 1669 O O . GLY A 1 218 ? -10.188 -24.094 -15.977 1 90.88 218 GLY A O 1
ATOM 1670 N N . THR A 1 219 ? -8.414 -25.266 -15.289 1 93.94 219 THR A N 1
ATOM 1671 C CA . THR A 1 219 ? -8.734 -25.25 -13.867 1 93.94 219 THR A CA 1
ATOM 1672 C C . THR A 1 219 ? -7.691 -24.484 -13.078 1 93.94 219 THR A C 1
ATOM 1674 O O . THR A 1 219 ? -6.551 -24.328 -13.523 1 93.94 219 THR A O 1
ATOM 1677 N N . ASN A 1 220 ? -8.188 -23.922 -12 1 96.44 220 ASN A N 1
ATOM 1678 C CA . ASN A 1 220 ? -7.285 -23.25 -11.07 1 96.44 220 ASN A CA 1
ATOM 1679 C C . ASN A 1 220 ? -6.949 -24.125 -9.867 1 96.44 220 ASN A C 1
ATOM 1681 O O . ASN A 1 220 ? -7.844 -24.734 -9.266 1 96.44 220 ASN A O 1
ATOM 1685 N N . TYR A 1 221 ? -5.703 -24.219 -9.562 1 97.69 221 TYR A N 1
ATOM 1686 C CA . TYR A 1 221 ? -5.215 -24.859 -8.352 1 97.69 221 TYR A CA 1
ATOM 1687 C C . TYR A 1 221 ? -4.375 -23.891 -7.52 1 97.69 221 TYR A C 1
ATOM 1689 O O . TYR A 1 221 ? -3.154 -23.828 -7.68 1 97.69 221 TYR A O 1
ATOM 1697 N N . ARG A 1 222 ? -5.023 -23.125 -6.648 1 98.25 222 ARG A N 1
ATOM 1698 C CA . ARG A 1 222 ? -4.332 -22.203 -5.758 1 98.25 222 ARG A CA 1
ATOM 1699 C C . ARG A 1 222 ? -3.926 -22.891 -4.461 1 98.25 222 ARG A C 1
ATOM 1701 O O . ARG A 1 222 ? -4.758 -23.109 -3.576 1 98.25 222 ARG A O 1
ATOM 1708 N N . VAL A 1 223 ? -2.713 -23.156 -4.344 1 98.81 223 VAL A N 1
ATOM 1709 C CA . VAL A 1 223 ? -2.242 -23.906 -3.189 1 98.81 223 VAL A CA 1
ATOM 1710 C C . VAL A 1 223 ? -1.661 -22.953 -2.148 1 98.81 223 VAL A C 1
ATOM 1712 O O . VAL A 1 223 ? -0.908 -22.047 -2.488 1 98.81 223 VAL A O 1
ATOM 1715 N N . THR A 1 224 ? -2.049 -23.125 -0.935 1 98.31 224 THR A N 1
ATOM 1716 C CA . THR A 1 224 ? -1.499 -22.406 0.203 1 98.31 224 THR A CA 1
ATOM 1717 C C . THR A 1 224 ? -1.007 -23.375 1.276 1 98.31 224 THR A C 1
ATOM 1719 O O . THR A 1 224 ? -1.216 -24.578 1.174 1 98.31 224 THR A O 1
ATOM 1722 N N . HIS A 1 225 ? -0.302 -22.844 2.232 1 97.69 225 HIS A N 1
ATOM 1723 C CA . HIS A 1 225 ? 0.339 -23.688 3.238 1 97.69 225 HIS A CA 1
ATOM 1724 C C . HIS A 1 225 ? 0.241 -23.062 4.625 1 97.69 225 HIS A C 1
ATOM 1726 O O . HIS A 1 225 ? 0.782 -21.969 4.859 1 97.69 225 HIS A O 1
ATOM 1732 N N . LEU A 1 226 ? -0.448 -23.719 5.473 1 96.31 226 LEU A N 1
ATOM 1733 C CA . LEU A 1 226 ? -0.574 -23.328 6.871 1 96.31 226 LEU A CA 1
ATOM 1734 C C . LEU A 1 226 ? -0.821 -21.828 6.98 1 96.31 226 LEU A C 1
ATOM 1736 O O . LEU A 1 226 ? -1.803 -21.312 6.441 1 96.31 226 LEU A O 1
ATOM 1740 N N . ASP A 1 227 ? 0.128 -21.188 7.664 1 95.31 227 ASP A N 1
ATOM 1741 C CA . ASP A 1 227 ? -0.061 -19.781 7.949 1 95.31 227 ASP A CA 1
ATOM 1742 C C . ASP A 1 227 ? 0.867 -18.906 7.094 1 95.31 227 ASP A C 1
ATOM 1744 O O . ASP A 1 227 ? 1.373 -17.891 7.559 1 95.31 227 ASP A O 1
ATOM 1748 N N . ASP A 1 228 ? 1.161 -19.391 5.871 1 95.38 228 ASP A N 1
ATOM 1749 C CA . ASP A 1 228 ? 1.949 -18.578 4.945 1 95.38 228 ASP A CA 1
ATOM 1750 C C . ASP A 1 228 ? 1.355 -17.188 4.793 1 95.38 228 ASP A C 1
ATOM 1752 O O . ASP A 1 228 ? 0.188 -17.031 4.426 1 95.38 228 ASP A O 1
ATOM 1756 N N . GLU A 1 229 ? 2.16 -16.125 4.961 1 92.81 229 GLU A N 1
ATOM 1757 C CA . GLU A 1 229 ? 1.696 -14.742 4.98 1 92.81 229 GLU A CA 1
ATOM 1758 C C . GLU A 1 229 ? 1.467 -14.219 3.566 1 92.81 229 GLU A C 1
ATOM 1760 O O . GLU A 1 229 ? 0.607 -13.359 3.35 1 92.81 229 GLU A O 1
ATOM 1765 N N . ILE A 1 230 ? 2.137 -14.672 2.623 1 92.69 230 ILE A N 1
ATOM 1766 C CA . ILE A 1 230 ? 2.236 -14.047 1.309 1 92.69 230 ILE A CA 1
ATOM 1767 C C . ILE A 1 230 ? 0.88 -14.094 0.609 1 92.69 230 ILE A C 1
ATOM 1769 O O . ILE A 1 230 ? 0.405 -13.078 0.095 1 92.69 230 ILE A O 1
ATOM 1773 N N . PRO A 1 231 ? 0.176 -15.195 0.711 1 95.25 231 PRO A N 1
ATOM 1774 C CA . PRO A 1 231 ? -1.111 -15.219 0.014 1 95.25 231 PRO A CA 1
ATOM 1775 C C . PRO A 1 231 ? -2.139 -14.281 0.639 1 95.25 231 PRO A C 1
ATOM 1777 O O . PRO A 1 231 ? -3.117 -13.906 -0.012 1 95.25 231 PRO A O 1
ATOM 1780 N N . LYS A 1 232 ? -1.962 -13.906 1.854 1 93.62 232 LYS A N 1
ATOM 1781 C CA . LYS A 1 232 ? -3.045 -13.195 2.529 1 93.62 232 LYS A CA 1
ATOM 1782 C C . LYS A 1 232 ? -2.662 -11.75 2.812 1 93.62 232 LYS A C 1
ATOM 1784 O O . LYS A 1 232 ? -3.492 -10.961 3.266 1 93.62 232 LYS A O 1
ATOM 1789 N N . VAL A 1 233 ? -1.478 -11.383 2.525 1 89.75 233 VAL A N 1
ATOM 1790 C CA . VAL A 1 233 ? -0.966 -10.102 3 1 89.75 233 VAL A CA 1
ATOM 1791 C C . VAL A 1 233 ? -1.772 -8.961 2.383 1 89.75 233 VAL A C 1
ATOM 1793 O O . VAL A 1 233 ? -2.215 -8.047 3.088 1 89.75 233 VAL A O 1
ATOM 1796 N N . LEU A 1 234 ? -1.956 -8.969 1.105 1 89.88 234 LEU A N 1
ATOM 1797 C CA . LEU A 1 234 ? -2.693 -7.898 0.451 1 89.88 234 LEU A CA 1
ATOM 1798 C C . LEU A 1 234 ? -4.18 -7.98 0.778 1 89.88 234 LEU A C 1
ATOM 1800 O O . LEU A 1 234 ? -4.855 -6.957 0.891 1 89.88 234 LEU A O 1
ATOM 1804 N N . TYR A 1 235 ? -4.641 -9.156 0.895 1 93.38 235 TYR A N 1
ATOM 1805 C CA . TYR A 1 235 ? -6.027 -9.367 1.292 1 93.38 235 TYR A CA 1
ATOM 1806 C C . TYR A 1 235 ? -6.301 -8.766 2.664 1 93.38 235 TYR A C 1
ATOM 1808 O O . TYR A 1 235 ? -7.262 -8.008 2.838 1 93.38 235 TYR A O 1
ATOM 1816 N N . ARG A 1 236 ? -5.492 -9.07 3.596 1 90.38 236 ARG A N 1
ATOM 1817 C CA . ARG A 1 236 ? -5.684 -8.609 4.965 1 90.38 236 ARG A CA 1
ATOM 1818 C C . ARG A 1 236 ? -5.406 -7.109 5.078 1 90.38 236 ARG A C 1
ATOM 1820 O O . ARG A 1 236 ? -6.16 -6.383 5.727 1 90.38 236 ARG A O 1
ATOM 1827 N N . ALA A 1 237 ? -4.324 -6.734 4.473 1 86.12 237 ALA A N 1
ATOM 1828 C CA . ALA A 1 237 ? -3.969 -5.32 4.539 1 86.12 237 ALA A CA 1
ATOM 1829 C C . ALA A 1 237 ? -5.102 -4.441 4.012 1 86.12 237 ALA A C 1
ATOM 1831 O O . ALA A 1 237 ? -5.406 -3.398 4.59 1 86.12 237 ALA A O 1
ATOM 1832 N N . SER A 1 238 ? -5.734 -4.875 2.957 1 87.75 238 SER A N 1
ATOM 1833 C CA . SER A 1 238 ? -6.773 -4.078 2.314 1 87.75 238 SER A CA 1
ATOM 1834 C C . SER A 1 238 ? -8.07 -4.102 3.123 1 87.75 238 SER A C 1
ATOM 1836 O O . SER A 1 238 ? -9.055 -3.469 2.744 1 87.75 238 SER A O 1
ATOM 1838 N N . ARG A 1 239 ? -8.07 -4.801 4.234 1 88.88 239 ARG A N 1
ATOM 1839 C CA . ARG A 1 239 ? -9.258 -4.906 5.074 1 88.88 239 ARG A CA 1
ATOM 1840 C C . ARG A 1 239 ? -8.984 -4.375 6.477 1 88.88 239 ARG A C 1
ATOM 1842 O O . ARG A 1 239 ? -9.875 -4.387 7.336 1 88.88 239 ARG A O 1
ATOM 1849 N N . GLU A 1 240 ? -7.828 -3.967 6.676 1 82.56 240 GLU A N 1
ATOM 1850 C CA . GLU A 1 240 ? -7.512 -3.291 7.93 1 82.56 240 GLU A CA 1
ATOM 1851 C C . GLU A 1 240 ? -8.141 -1.902 7.98 1 82.56 240 GLU A C 1
ATOM 1853 O O . GLU A 1 240 ? -8.102 -1.16 6.996 1 82.56 240 GLU A O 1
ATOM 1858 N N . PRO A 1 241 ? -8.758 -1.518 9.016 1 76.44 241 PRO A N 1
ATOM 1859 C CA . PRO A 1 241 ? -9.539 -0.286 9.117 1 76.44 241 PRO A CA 1
ATOM 1860 C C . PRO A 1 241 ? -8.773 0.945 8.641 1 76.44 241 PRO A C 1
ATOM 1862 O O . PRO A 1 241 ? -9.32 1.783 7.926 1 76.44 241 PRO A O 1
ATOM 1865 N N . VAL A 1 242 ? -7.547 1.091 8.977 1 77.06 242 VAL A N 1
ATOM 1866 C CA . VAL A 1 242 ? -6.82 2.312 8.648 1 77.06 242 VAL A CA 1
ATOM 1867 C C . VAL A 1 242 ? -6.055 2.123 7.344 1 77.06 242 VAL A C 1
ATOM 1869 O O . VAL A 1 242 ? -6.117 2.975 6.453 1 77.06 242 VAL A O 1
ATOM 1872 N N . LEU A 1 243 ? -5.473 0.979 7.176 1 80.19 243 LEU A N 1
ATOM 1873 C CA . LEU A 1 243 ? -4.668 0.743 5.984 1 80.19 243 LEU A CA 1
ATOM 1874 C C . LEU A 1 243 ? -5.535 0.732 4.73 1 80.19 243 LEU A C 1
ATOM 1876 O O . LEU A 1 243 ? -5.094 1.155 3.66 1 80.19 243 LEU A O 1
ATOM 1880 N N . SER A 1 244 ? -6.777 0.296 4.93 1 81 244 SER A N 1
ATOM 1881 C CA . SER A 1 244 ? -7.691 0.194 3.801 1 81 244 SER A CA 1
ATOM 1882 C C . SER A 1 244 ? -8.016 1.569 3.227 1 81 244 SER A C 1
ATOM 1884 O O . SER A 1 244 ? -8.508 1.678 2.102 1 81 244 SER A O 1
ATOM 1886 N N . LEU A 1 245 ? -7.719 2.582 3.957 1 74.69 245 LEU A N 1
ATOM 1887 C CA . LEU A 1 245 ? -7.926 3.945 3.479 1 74.69 245 LEU A CA 1
ATOM 1888 C C . LEU A 1 245 ? -6.855 4.332 2.461 1 74.69 245 LEU A C 1
ATOM 1890 O O . LEU A 1 245 ? -7.023 5.301 1.716 1 74.69 245 LEU A O 1
ATOM 1894 N N . PHE A 1 246 ? -5.797 3.553 2.473 1 76.38 246 PHE A N 1
ATOM 1895 C CA . PHE A 1 246 ? -4.652 3.947 1.659 1 76.38 246 PHE A CA 1
ATOM 1896 C C . PHE A 1 246 ? -4.387 2.922 0.564 1 76.38 246 PHE A C 1
ATOM 1898 O O . PHE A 1 246 ? -3.387 3.014 -0.15 1 76.38 246 PHE A O 1
ATOM 1905 N N . MET A 1 247 ? -5.223 1.914 0.403 1 80.75 247 MET A N 1
ATOM 1906 C CA . MET A 1 247 ? -5.004 0.901 -0.626 1 80.75 247 MET A CA 1
ATOM 1907 C C . MET A 1 247 ? -6.328 0.351 -1.14 1 80.75 247 MET A C 1
ATOM 1909 O O . MET A 1 247 ? -7.328 0.361 -0.421 1 80.75 247 MET A O 1
ATOM 1913 N N . PRO A 1 248 ? -6.289 -0.078 -2.406 1 84.31 248 PRO A N 1
ATOM 1914 C CA . PRO A 1 248 ? -7.5 -0.72 -2.918 1 84.31 248 PRO A CA 1
ATOM 1915 C C . PRO A 1 248 ? -7.73 -2.105 -2.32 1 84.31 248 PRO A C 1
ATOM 1917 O O . PRO A 1 248 ? -6.816 -2.689 -1.731 1 84.31 248 PRO A O 1
ATOM 1920 N N . GLU A 1 249 ? -8.938 -2.535 -2.492 1 90.88 249 GLU A N 1
ATOM 1921 C CA . GLU A 1 249 ? -9.273 -3.865 -1.996 1 90.88 249 GLU A CA 1
ATOM 1922 C C . GLU A 1 249 ? -8.609 -4.953 -2.836 1 90.88 249 GLU A C 1
ATOM 1924 O O . GLU A 1 249 ? -8.562 -4.855 -4.062 1 90.88 249 GLU A O 1
ATOM 1929 N N . TYR A 1 250 ? -8.094 -5.977 -2.205 1 93.5 250 TYR A N 1
ATOM 1930 C CA . TYR A 1 250 ? -7.539 -7.152 -2.867 1 93.5 250 TYR A CA 1
ATOM 1931 C C . TYR A 1 250 ? -8.305 -8.414 -2.479 1 93.5 250 TYR A C 1
ATOM 1933 O O . TYR A 1 250 ? -8.711 -8.562 -1.324 1 93.5 250 TYR A O 1
ATOM 1941 N N . SER A 1 251 ? -8.445 -9.273 -3.467 1 97.62 251 SER A N 1
ATOM 1942 C CA . SER A 1 251 ? -9.188 -10.516 -3.277 1 97.62 251 SER A CA 1
ATOM 1943 C C . SER A 1 251 ? -8.406 -11.711 -3.811 1 97.62 251 SER A C 1
ATOM 1945 O O . SER A 1 251 ? -7.508 -11.555 -4.641 1 97.62 251 SER A O 1
ATOM 1947 N N . GLN A 1 252 ? -8.719 -12.883 -3.275 1 97.88 252 GLN A N 1
ATOM 1948 C CA . GLN A 1 252 ? -8.039 -14.117 -3.662 1 97.88 252 GLN A CA 1
ATOM 1949 C C . GLN A 1 252 ? -8.984 -15.039 -4.426 1 97.88 252 GLN A C 1
ATOM 1951 O O . GLN A 1 252 ? -10.148 -15.195 -4.051 1 97.88 252 GLN A O 1
ATOM 1956 N N . LEU A 1 253 ? -8.492 -15.602 -5.504 1 96.69 253 LEU A N 1
ATOM 1957 C CA . LEU A 1 253 ? -9.312 -16.484 -6.32 1 96.69 253 LEU A CA 1
ATOM 1958 C C . LEU A 1 253 ? -9.523 -17.828 -5.629 1 96.69 253 LEU A C 1
ATOM 1960 O O . LEU A 1 253 ? -8.891 -18.109 -4.605 1 96.69 253 LEU A O 1
ATOM 1964 N N . ALA A 1 254 ? -10.453 -18.641 -6.191 1 96.19 254 ALA A N 1
ATOM 1965 C CA . ALA A 1 254 ? -10.82 -19.969 -5.719 1 96.19 254 ALA A CA 1
ATOM 1966 C C . ALA A 1 254 ? -10.68 -21 -6.828 1 96.19 254 ALA A C 1
ATOM 1968 O O . ALA A 1 254 ? -10.578 -20.656 -8.008 1 96.19 254 ALA A O 1
ATOM 1969 N N . PRO A 1 255 ? -10.656 -22.344 -6.438 1 96.62 255 PRO A N 1
ATOM 1970 C CA . PRO A 1 255 ? -10.594 -22.859 -5.07 1 96.62 255 PRO A CA 1
ATOM 1971 C C . PRO A 1 255 ? -9.203 -22.75 -4.461 1 96.62 255 PRO A C 1
ATOM 1973 O O . PRO A 1 255 ? -8.227 -22.516 -5.176 1 96.62 255 PRO A O 1
ATOM 1976 N N . GLU A 1 256 ? -9.188 -22.844 -3.146 1 97.81 256 GLU A N 1
ATOM 1977 C CA . GLU A 1 256 ? -7.941 -22.938 -2.389 1 97.81 256 GLU A CA 1
ATOM 1978 C C . GLU A 1 256 ? -7.641 -24.391 -2.02 1 97.81 256 GLU A C 1
ATOM 1980 O O . GLU A 1 256 ? -8.531 -25.125 -1.579 1 97.81 256 GLU A O 1
ATOM 1985 N N . TYR A 1 257 ? -6.496 -24.828 -2.293 1 98.44 257 TYR A N 1
ATOM 1986 C CA . TYR A 1 257 ? -5.957 -26.078 -1.784 1 98.44 257 TYR A CA 1
ATOM 1987 C C . TYR A 1 257 ? -4.984 -25.828 -0.638 1 98.44 257 TYR A C 1
ATOM 1989 O O . TYR A 1 257 ? -3.811 -25.531 -0.866 1 98.44 257 TYR A O 1
ATOM 1997 N N . TRP A 1 258 ? -5.457 -26 0.59 1 97.81 258 TRP A N 1
ATOM 1998 C CA . TRP A 1 258 ? -4.734 -25.578 1.787 1 97.81 258 TRP A CA 1
ATOM 1999 C C . TRP A 1 258 ? -4.016 -26.766 2.432 1 97.81 258 TRP A C 1
ATOM 2001 O O . TRP A 1 258 ? -4.656 -27.703 2.9 1 97.81 258 TRP A O 1
ATOM 2011 N N . ILE A 1 259 ? -2.717 -26.719 2.404 1 98 259 ILE A N 1
ATOM 2012 C CA . ILE A 1 259 ? -1.903 -27.75 3.037 1 98 259 ILE A CA 1
ATOM 2013 C C . ILE A 1 259 ? -1.82 -27.5 4.539 1 98 259 ILE A C 1
ATOM 2015 O O . ILE A 1 259 ? -1.385 -26.422 4.969 1 98 259 ILE A O 1
ATOM 2019 N N . THR A 1 260 ? -2.059 -28.5 5.332 1 96.12 260 THR A N 1
ATOM 2020 C CA . THR A 1 260 ? -2.162 -28.297 6.773 1 96.12 260 THR A CA 1
ATOM 2021 C 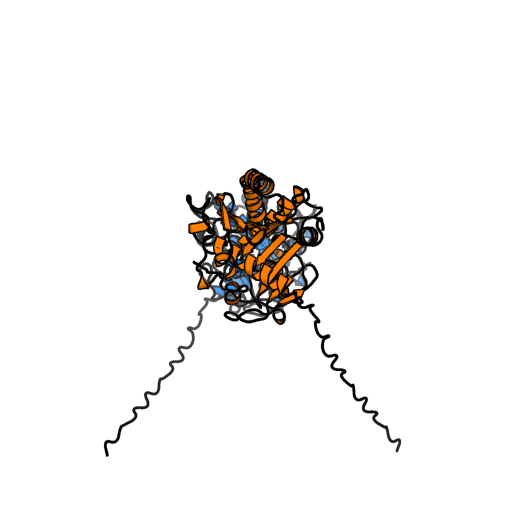C . THR A 1 260 ? -1.051 -29.047 7.508 1 96.12 260 THR A C 1
ATOM 2023 O O . THR A 1 260 ? -0.937 -28.953 8.734 1 96.12 260 THR A O 1
ATOM 2026 N N . SER A 1 261 ? -0.226 -29.781 6.766 1 95.94 261 SER A N 1
ATOM 2027 C CA . SER A 1 261 ? 0.918 -30.438 7.391 1 95.94 261 SER A CA 1
ATOM 2028 C C . SER A 1 261 ? 2.102 -29.484 7.52 1 95.94 261 SER A C 1
ATOM 2030 O O . SER A 1 261 ? 2.244 -28.547 6.723 1 95.94 261 SER A O 1
ATOM 2032 N N . THR A 1 262 ? 2.979 -29.719 8.445 1 95.19 262 THR A N 1
ATOM 2033 C CA . THR A 1 262 ? 4.062 -28.797 8.773 1 95.19 262 THR A CA 1
ATOM 2034 C C . THR A 1 262 ? 5.215 -28.938 7.785 1 95.19 262 THR A C 1
ATOM 2036 O O . THR A 1 262 ? 5.254 -29.891 7.008 1 95.19 262 THR A O 1
ATOM 2039 N N . ASN A 1 263 ? 6.137 -28.047 7.859 1 94.62 263 ASN A N 1
ATOM 2040 C CA . ASN A 1 263 ? 7.316 -28.031 7 1 94.62 263 ASN A CA 1
ATOM 2041 C C . ASN A 1 263 ? 8.156 -29.297 7.195 1 94.62 263 ASN A C 1
ATOM 2043 O O . ASN A 1 263 ? 8.289 -29.797 8.312 1 94.62 263 ASN A O 1
ATOM 2047 N N . GLY A 1 264 ? 8.727 -29.734 6.125 1 93.44 264 GLY A N 1
ATOM 2048 C CA . GLY A 1 264 ? 9.656 -30.844 6.207 1 93.44 264 GLY A CA 1
ATOM 2049 C C . GLY A 1 264 ? 8.969 -32.188 6.195 1 93.44 264 GLY A C 1
ATOM 2050 O O . GLY A 1 264 ? 9.633 -33.219 6.203 1 93.44 264 GLY A O 1
ATOM 2051 N N . LYS A 1 265 ? 7.711 -32.25 6.156 1 92.38 265 LYS A N 1
ATOM 2052 C CA . LYS A 1 265 ? 6.957 -33.5 6.141 1 92.38 265 LYS A CA 1
ATOM 2053 C C . LYS A 1 265 ? 6.355 -33.75 4.762 1 92.38 265 LYS A C 1
ATOM 2055 O O . LYS A 1 265 ? 5.961 -32.812 4.062 1 92.38 265 LYS A O 1
ATOM 2060 N N . ASP A 1 266 ? 6.309 -35.062 4.473 1 93.31 266 ASP A N 1
ATOM 2061 C CA . ASP A 1 266 ? 5.598 -35.438 3.258 1 93.31 266 ASP A CA 1
ATOM 2062 C C . ASP A 1 266 ? 4.105 -35.125 3.375 1 93.31 266 ASP A C 1
ATOM 2064 O O . ASP A 1 266 ? 3.502 -35.344 4.426 1 93.31 266 ASP A O 1
ATOM 2068 N N . VAL A 1 267 ? 3.584 -34.594 2.354 1 96.56 267 VAL A N 1
ATOM 2069 C CA . VAL A 1 267 ? 2.174 -34.25 2.35 1 96.56 267 VAL A CA 1
ATOM 2070 C C . VAL A 1 267 ? 1.333 -35.406 1.86 1 96.56 267 VAL A C 1
ATOM 2072 O O . VAL A 1 267 ? 1.607 -35.969 0.801 1 96.56 267 VAL A O 1
ATOM 2075 N N . ALA A 1 268 ? 0.321 -35.781 2.635 1 96.12 268 ALA A N 1
ATOM 2076 C CA . ALA A 1 268 ? -0.631 -36.812 2.262 1 96.12 268 ALA A CA 1
ATOM 2077 C C . ALA A 1 268 ? -1.947 -36.219 1.781 1 96.12 268 ALA A C 1
ATOM 2079 O O . ALA A 1 268 ? -2.18 -35 1.938 1 96.12 268 ALA A O 1
ATOM 2080 N N . VAL A 1 269 ? -2.754 -37.031 1.152 1 95.56 269 VAL A N 1
ATOM 2081 C CA . VAL A 1 269 ? -4.027 -36.594 0.605 1 95.56 269 VAL A CA 1
ATOM 2082 C C . VAL A 1 269 ? -4.863 -35.938 1.708 1 95.56 269 VAL A C 1
ATOM 2084 O O . VAL A 1 269 ? -5.559 -34.938 1.469 1 95.56 269 VAL A O 1
ATOM 2087 N N . GLY A 1 270 ? -4.742 -36.438 2.914 1 94.62 270 GLY A N 1
ATOM 2088 C CA . GLY A 1 270 ? -5.52 -35.938 4.031 1 94.62 270 GLY A CA 1
ATOM 2089 C C . GLY A 1 270 ? -5.008 -34.625 4.559 1 94.62 270 GLY A C 1
ATOM 2090 O O . GLY A 1 270 ? -5.707 -33.938 5.312 1 94.62 270 GLY A O 1
ATOM 2091 N N . ASP A 1 271 ? -3.852 -34.219 4.109 1 97.12 271 ASP A N 1
ATOM 2092 C CA . ASP A 1 271 ? -3.242 -32.969 4.574 1 97.12 271 ASP A CA 1
ATOM 2093 C C . ASP A 1 271 ? -3.682 -31.781 3.713 1 97.12 271 ASP A C 1
ATOM 2095 O O . ASP A 1 271 ? -3.338 -30.641 4.004 1 97.12 271 ASP A O 1
ATOM 2099 N N . VAL A 1 272 ? -4.387 -32.031 2.633 1 97.94 272 VAL A N 1
ATOM 2100 C CA . VAL A 1 272 ? -4.805 -30.969 1.729 1 97.94 272 VAL A CA 1
ATOM 2101 C C . VAL A 1 272 ? -6.316 -30.781 1.812 1 97.94 272 VAL A C 1
ATOM 2103 O O . VAL A 1 272 ? -7.082 -31.719 1.53 1 97.94 272 VAL A O 1
ATOM 2106 N N . GLN A 1 273 ? -6.754 -29.609 2.215 1 96.69 273 GLN A N 1
ATOM 2107 C CA . GLN A 1 273 ? -8.172 -29.266 2.275 1 96.69 273 GLN A CA 1
ATOM 2108 C C . GLN A 1 273 ? -8.57 -28.391 1.09 1 96.69 273 GLN A C 1
ATOM 2110 O O . GLN A 1 273 ? -7.906 -27.391 0.789 1 96.69 273 GLN A O 1
ATOM 2115 N N . VAL A 1 274 ? -9.578 -28.828 0.4 1 97.31 274 VAL A N 1
ATOM 2116 C CA . VAL A 1 274 ? -10.102 -28.031 -0.703 1 97.31 274 VAL A CA 1
ATOM 2117 C C . VAL A 1 274 ? -11.156 -27.062 -0.181 1 97.31 274 VAL A C 1
ATOM 2119 O O . VAL A 1 274 ? -12.156 -27.469 0.412 1 97.31 274 VAL A O 1
ATOM 2122 N N . ILE A 1 275 ? -10.914 -25.781 -0.354 1 96.62 275 ILE A N 1
ATOM 2123 C CA . ILE A 1 275 ? -11.789 -24.719 0.122 1 96.62 275 ILE A CA 1
ATOM 2124 C C . ILE A 1 275 ? -12.375 -23.969 -1.068 1 96.62 275 ILE A C 1
ATOM 2126 O O . ILE A 1 275 ? -11.648 -23.344 -1.837 1 96.62 275 ILE A O 1
ATOM 2130 N N . ASP A 1 276 ? -13.688 -23.953 -1.16 1 95.19 276 ASP A N 1
ATOM 2131 C CA . ASP A 1 276 ? -14.367 -23.297 -2.27 1 95.19 276 ASP A CA 1
ATOM 2132 C C . ASP A 1 276 ? -14.742 -21.859 -1.903 1 95.19 276 ASP A C 1
ATOM 2134 O O . ASP A 1 276 ? -14.883 -21.531 -0.724 1 95.19 276 ASP A O 1
ATOM 2138 N N . GLY A 1 277 ? -14.828 -21.078 -2.965 1 96.06 277 GLY A N 1
ATOM 2139 C CA . GLY A 1 277 ? -15.344 -19.734 -2.795 1 96.06 277 GLY A CA 1
ATOM 2140 C C . GLY A 1 277 ? -14.258 -18.672 -2.797 1 96.06 277 GLY A C 1
ATOM 2141 O O . GLY A 1 277 ? -13.281 -18.766 -2.057 1 96.06 277 GLY A O 1
ATOM 2142 N N . VAL A 1 278 ? -14.508 -17.672 -3.574 1 97.5 278 VAL A N 1
ATOM 2143 C CA . VAL A 1 278 ? -13.617 -16.516 -3.598 1 97.5 278 VAL A CA 1
ATOM 2144 C C . VAL A 1 278 ? -13.586 -15.859 -2.219 1 97.5 278 VAL A C 1
ATOM 2146 O O . VAL A 1 278 ? -14.625 -15.617 -1.609 1 97.5 278 VAL A O 1
ATOM 2149 N N . ASN A 1 279 ? -12.43 -15.617 -1.642 1 97.31 279 ASN A N 1
ATOM 2150 C CA . ASN A 1 279 ? -12.18 -14.953 -0.368 1 97.31 279 ASN A CA 1
ATOM 2151 C C . ASN A 1 279 ? -12.633 -15.805 0.812 1 97.31 279 ASN A C 1
ATOM 2153 O O . ASN A 1 279 ? -12.914 -15.281 1.891 1 97.31 279 ASN A O 1
ATOM 2157 N N . SER A 1 280 ? -12.758 -17.125 0.577 1 97 280 SER A N 1
ATOM 2158 C CA . SER A 1 280 ? -13.133 -17.953 1.719 1 97 280 SER A CA 1
ATOM 2159 C C . SER A 1 280 ? -12.078 -17.875 2.818 1 97 280 SER A C 1
ATOM 2161 O O . SER A 1 280 ? -10.883 -18.016 2.549 1 97 280 SER A O 1
ATOM 2163 N N . GLU A 1 281 ? -12.508 -17.656 4.062 1 96.5 281 GLU A N 1
ATOM 2164 C CA . GLU A 1 281 ? -11.586 -17.562 5.191 1 96.5 281 GLU A CA 1
ATOM 2165 C C . GLU A 1 281 ? -11.516 -18.875 5.965 1 96.5 281 GLU A C 1
ATOM 2167 O O . GLU A 1 281 ? -11.062 -18.906 7.113 1 96.5 281 GLU A O 1
ATOM 2172 N N . GLU A 1 282 ? -11.969 -19.922 5.34 1 96.31 282 GLU A N 1
ATOM 2173 C CA . GLU A 1 282 ? -11.938 -21.234 5.988 1 96.31 282 GLU A CA 1
ATOM 2174 C C . GLU A 1 282 ? -10.539 -21.844 5.934 1 96.31 282 GLU A C 1
ATOM 2176 O O . GLU A 1 282 ? -10.25 -22.812 6.637 1 96.31 282 GLU A O 1
ATOM 2181 N N . GLY A 1 283 ? -9.672 -21.297 5.09 1 96.38 283 GLY A N 1
ATOM 2182 C CA . GLY A 1 283 ? -8.297 -21.766 4.941 1 96.38 283 GLY A CA 1
ATOM 2183 C C . GLY A 1 283 ? -7.27 -20.75 5.402 1 96.38 283 GLY A C 1
ATOM 2184 O O . GLY A 1 283 ? -7.387 -20.188 6.496 1 96.38 283 GLY A O 1
ATOM 2185 N N . ASN A 1 284 ? -6.188 -20.578 4.566 1 96.62 284 ASN A N 1
ATOM 2186 C CA . ASN A 1 284 ? -5.055 -19.719 4.863 1 96.62 284 ASN A CA 1
ATOM 2187 C C . ASN A 1 284 ? -5.508 -18.281 5.141 1 96.62 284 ASN A C 1
ATOM 2189 O O . ASN A 1 284 ? -4.969 -17.609 6.027 1 96.62 284 ASN A O 1
ATOM 2193 N N . LEU A 1 285 ? -6.527 -17.781 4.441 1 93.94 285 LEU A N 1
ATOM 2194 C CA . LEU A 1 285 ? -6.961 -16.391 4.562 1 93.94 285 LEU A CA 1
ATOM 2195 C C . LEU A 1 285 ? -7.516 -16.109 5.953 1 93.94 285 LEU A C 1
ATOM 2197 O O . LEU A 1 285 ? -7.523 -14.969 6.41 1 93.94 285 LEU A O 1
ATOM 2201 N N . GLY A 1 286 ? -7.957 -17.141 6.562 1 92.56 286 GLY A N 1
ATOM 2202 C CA . GLY A 1 286 ? -8.625 -16.953 7.84 1 92.56 286 GLY A CA 1
ATOM 2203 C C . GLY A 1 286 ? -7.691 -17.078 9.031 1 92.56 286 GLY A C 1
ATOM 2204 O O . GLY A 1 286 ? -8.086 -16.797 10.164 1 92.56 286 GLY A O 1
ATOM 2205 N N . VAL A 1 287 ? -6.523 -17.5 8.68 1 84.5 287 VAL A N 1
ATOM 2206 C CA . VAL A 1 287 ? -5.57 -17.656 9.766 1 84.5 287 VAL A CA 1
ATOM 2207 C C . VAL A 1 287 ? -4.855 -16.328 10.031 1 84.5 287 VAL A C 1
ATOM 2209 O O . VAL A 1 287 ? -4.543 -15.594 9.094 1 84.5 287 VAL A O 1
ATOM 2212 N N . GLY A 1 288 ? -4.922 -15.641 11.219 1 75.5 288 GLY A N 1
ATOM 2213 C CA . GLY A 1 288 ? -4.348 -14.367 11.609 1 75.5 288 GLY A CA 1
ATOM 2214 C C . GLY A 1 288 ? -3.014 -14.078 10.945 1 75.5 288 GLY A C 1
ATOM 2215 O O . GLY A 1 288 ? -2.705 -14.648 9.891 1 75.5 288 GLY A O 1
ATOM 2216 N N . TRP A 1 289 ? -2.289 -13.047 11.375 1 72.31 289 TRP A N 1
ATOM 2217 C CA . TRP A 1 289 ? -0.999 -12.695 10.789 1 72.31 289 TRP A CA 1
ATOM 2218 C C . TRP A 1 289 ? -0.01 -13.852 10.914 1 72.31 289 TRP A C 1
ATOM 2220 O O . TRP A 1 289 ? 0.022 -14.539 11.938 1 72.31 289 TRP A O 1
ATOM 2230 N N . GLY A 1 290 ? 0.566 -14.086 9.711 1 75.19 290 GLY A N 1
ATOM 2231 C CA . GLY A 1 290 ? 1.37 -15.289 9.578 1 75.19 290 GLY A CA 1
ATOM 2232 C C . GLY A 1 290 ? 2.863 -15.016 9.594 1 75.19 290 GLY A C 1
ATOM 2233 O O . GLY A 1 290 ? 3.328 -14.117 10.289 1 75.19 290 GLY A O 1
ATOM 2234 N N . ASN A 1 291 ? 3.58 -16.078 8.984 1 80.5 291 ASN A N 1
ATOM 2235 C CA . ASN A 1 291 ? 5.039 -16.062 8.961 1 80.5 291 ASN A CA 1
ATOM 2236 C C . ASN A 1 291 ? 5.582 -16.406 7.578 1 80.5 291 ASN A C 1
ATOM 2238 O O . ASN A 1 291 ? 4.832 -16.859 6.707 1 80.5 291 ASN A O 1
ATOM 2242 N N . LEU A 1 292 ? 6.859 -16.172 7.434 1 86.69 292 LEU A N 1
ATOM 2243 C CA . LEU A 1 292 ? 7.508 -16.453 6.156 1 86.69 292 LEU A CA 1
ATOM 2244 C C . LEU A 1 292 ? 8.102 -17.859 6.148 1 86.69 292 LEU A C 1
ATOM 2246 O O . LEU A 1 292 ? 8.469 -18.375 5.09 1 86.69 292 LEU A O 1
ATOM 2250 N N . LYS A 1 293 ? 8.164 -18.484 7.266 1 88.81 293 LYS A N 1
ATOM 2251 C CA . LYS A 1 293 ? 8.695 -19.844 7.324 1 88.81 293 LYS A CA 1
ATOM 2252 C C . LYS A 1 293 ? 7.848 -20.797 6.496 1 88.81 293 LYS A C 1
ATOM 2254 O O . LYS A 1 293 ? 8.383 -21.609 5.738 1 88.81 293 LYS A O 1
ATOM 2259 N N . ASP A 1 294 ? 6.551 -20.719 6.586 1 93.81 294 ASP A N 1
ATOM 2260 C CA . ASP A 1 294 ? 5.629 -21.594 5.871 1 93.81 294 ASP A CA 1
ATOM 2261 C C . ASP A 1 294 ? 5.645 -21.297 4.371 1 93.81 294 ASP A C 1
ATOM 2263 O O . ASP A 1 294 ? 5.141 -22.094 3.574 1 93.81 294 ASP A O 1
ATOM 2267 N N . HIS A 1 295 ? 6.25 -20.188 4.008 1 93.31 295 HIS A N 1
ATOM 2268 C CA . HIS A 1 295 ? 6.316 -19.781 2.605 1 93.31 295 HIS A CA 1
ATOM 2269 C C . HIS A 1 295 ? 7.387 -20.578 1.858 1 93.31 295 HIS A C 1
ATOM 2271 O O . HIS A 1 295 ? 7.398 -20.594 0.625 1 93.31 295 HIS A O 1
ATOM 2277 N N . SER A 1 296 ? 8.211 -21.281 2.562 1 93.44 296 SER A N 1
ATOM 2278 C CA . SER A 1 296 ? 9.359 -21.922 1.938 1 93.44 296 SER A CA 1
ATOM 2279 C C . SER A 1 296 ? 9.078 -23.406 1.69 1 93.44 296 SER A C 1
ATOM 2281 O O . SER A 1 296 ? 9.969 -24.141 1.245 1 93.44 296 SER A O 1
ATOM 2283 N N . TRP A 1 297 ? 7.895 -23.859 1.976 1 95.75 297 TRP A N 1
ATOM 2284 C CA . TRP A 1 297 ? 7.578 -25.266 1.826 1 95.75 297 TRP A CA 1
ATOM 2285 C C . TRP A 1 297 ? 6.215 -25.453 1.168 1 95.75 297 TRP A C 1
ATOM 2287 O O . TRP A 1 297 ? 5.184 -25.109 1.751 1 95.75 297 TRP A O 1
ATOM 2297 N N . TYR A 1 298 ? 6.207 -26.016 0.017 1 97.88 298 TYR A N 1
ATOM 2298 C CA . TYR A 1 298 ? 5.012 -26.359 -0.744 1 97.88 298 TYR A CA 1
ATOM 2299 C C . TYR A 1 298 ? 5.156 -27.734 -1.396 1 97.88 298 TYR A C 1
ATOM 2301 O O . TYR A 1 298 ? 5.664 -27.844 -2.514 1 97.88 298 TYR A O 1
ATOM 2309 N N . LEU A 1 299 ? 4.676 -28.828 -0.658 1 97.75 299 LEU A N 1
ATOM 2310 C CA . LEU A 1 299 ? 4.828 -30.219 -1.091 1 97.75 299 LEU A CA 1
ATOM 2311 C C . LEU A 1 299 ? 6.297 -30.562 -1.304 1 97.75 299 LEU A C 1
ATOM 2313 O O . LEU A 1 299 ? 6.621 -31.484 -2.051 1 97.75 299 LEU A O 1
ATOM 2317 N N . GLY A 1 300 ? 7.121 -29.812 -0.724 1 96.31 300 GLY A N 1
ATOM 2318 C CA . GLY A 1 300 ? 8.57 -29.844 -0.793 1 96.31 300 GLY A CA 1
ATOM 2319 C C . GLY A 1 300 ? 9.211 -28.484 -0.648 1 96.31 300 GLY A C 1
ATOM 2320 O O . GLY A 1 300 ? 8.516 -27.484 -0.483 1 96.31 300 GLY A O 1
ATOM 2321 N N . SER A 1 301 ? 10.531 -28.531 -0.668 1 94.38 301 SER A N 1
ATOM 2322 C CA . SER A 1 301 ? 11.266 -27.266 -0.556 1 94.38 301 SER A CA 1
ATOM 2323 C C . SER A 1 301 ? 11.062 -26.406 -1.794 1 94.38 301 SER A C 1
ATOM 2325 O O . SER A 1 301 ? 11.016 -26.906 -2.914 1 94.38 301 SER A O 1
ATOM 2327 N N . THR A 1 302 ? 10.961 -25.125 -1.582 1 92.94 302 THR A N 1
ATOM 2328 C CA . THR A 1 302 ? 10.883 -24.203 -2.709 1 92.94 302 THR A CA 1
ATOM 2329 C C . THR A 1 302 ? 12.273 -23.812 -3.193 1 92.94 302 THR A C 1
ATOM 2331 O O . THR A 1 302 ? 12.422 -23.188 -4.254 1 92.94 302 THR A O 1
ATOM 2334 N N . ASN A 1 303 ? 13.273 -24.109 -2.396 1 90.19 303 ASN A N 1
ATOM 2335 C CA . ASN A 1 303 ? 14.672 -23.969 -2.797 1 90.19 303 ASN A CA 1
ATOM 2336 C C . ASN A 1 303 ? 15.266 -25.297 -3.254 1 90.19 303 ASN A C 1
ATOM 2338 O O . ASN A 1 303 ? 15.609 -26.141 -2.428 1 90.19 303 ASN A O 1
ATOM 2342 N N . VAL A 1 304 ? 15.508 -25.438 -4.566 1 92.94 304 VAL A N 1
ATOM 2343 C CA . VAL A 1 304 ? 15.781 -26.797 -5.059 1 92.94 304 VAL A CA 1
ATOM 2344 C C . VAL A 1 304 ? 17.094 -26.797 -5.84 1 92.94 304 VAL A C 1
ATOM 2346 O O . VAL A 1 304 ? 17.375 -27.75 -6.566 1 92.94 304 VAL A O 1
ATOM 2349 N N . CYS A 1 305 ? 17.844 -25.719 -5.773 1 91 305 CYS A N 1
ATOM 2350 C CA . CYS A 1 305 ? 19.156 -25.641 -6.402 1 91 305 CYS A CA 1
ATOM 2351 C C . CYS A 1 305 ? 20.078 -24.703 -5.629 1 91 305 CYS A C 1
ATOM 2353 O O . CYS A 1 305 ? 19.609 -23.891 -4.824 1 91 305 CYS A O 1
ATOM 2355 N N . MET B 1 1 ? 40.094 -31.141 53.188 1 32.06 1 MET B N 1
ATOM 2356 C CA . MET B 1 1 ? 38.844 -30.484 53.625 1 32.06 1 MET B CA 1
ATOM 2357 C C . MET B 1 1 ? 38.812 -29.031 53.156 1 32.06 1 MET B C 1
ATOM 2359 O O . MET B 1 1 ? 38.531 -28.125 53.938 1 32.06 1 MET B O 1
ATOM 2363 N N . HIS B 1 2 ? 39.344 -28.719 51.906 1 37.53 2 HIS B N 1
ATOM 2364 C CA . HIS B 1 2 ? 39.469 -27.391 51.344 1 37.53 2 HIS B CA 1
ATOM 2365 C C . HIS B 1 2 ? 38.094 -26.781 51.125 1 37.53 2 HIS B C 1
ATOM 2367 O O . HIS B 1 2 ? 37.219 -27.391 50.5 1 37.53 2 HIS B O 1
ATOM 2373 N N . LEU B 1 3 ? 37.719 -25.875 52.062 1 34.03 3 LEU B N 1
ATOM 2374 C CA . LEU B 1 3 ? 36.5 -25.094 52.094 1 34.03 3 LEU B CA 1
ATOM 2375 C C . LEU B 1 3 ? 36.375 -24.203 50.875 1 34.03 3 LEU B C 1
ATOM 2377 O O . LEU B 1 3 ? 37.219 -23.328 50.625 1 34.03 3 LEU B O 1
ATOM 2381 N N . LEU B 1 4 ? 35.812 -24.75 49.781 1 38.56 4 LEU B N 1
ATOM 2382 C CA . LEU B 1 4 ? 35.531 -24.016 48.562 1 38.56 4 LEU B CA 1
ATOM 2383 C C . LEU B 1 4 ? 34.562 -22.875 48.844 1 38.56 4 LEU B C 1
ATOM 2385 O O . LEU B 1 4 ? 33.438 -23.109 49.312 1 38.56 4 LEU B O 1
ATOM 2389 N N . LEU B 1 5 ? 35.125 -21.703 49.219 1 35.66 5 LEU B N 1
ATOM 2390 C CA . LEU B 1 5 ? 34.312 -20.484 49.375 1 35.66 5 LEU B CA 1
ATOM 2391 C C . LEU B 1 5 ? 33.594 -20.125 48.094 1 35.66 5 LEU B C 1
ATOM 2393 O O . LEU B 1 5 ? 34.219 -19.969 47.062 1 35.66 5 LEU B O 1
ATOM 2397 N N . PHE B 1 6 ? 32.344 -20.609 48 1 37.38 6 PHE B N 1
ATOM 2398 C CA . PHE B 1 6 ? 31.438 -20.234 46.938 1 37.38 6 PHE B CA 1
ATOM 2399 C C . PHE B 1 6 ? 31.141 -18.734 46.969 1 37.38 6 PHE B C 1
ATOM 2401 O O . PHE B 1 6 ? 30.625 -18.219 47.938 1 37.38 6 PHE B O 1
ATOM 2408 N N . PHE B 1 7 ? 32.031 -17.938 46.344 1 35.84 7 PHE B N 1
ATOM 2409 C CA . PHE B 1 7 ? 31.734 -16.516 46.219 1 35.84 7 PHE B CA 1
ATOM 2410 C C . PHE B 1 7 ? 30.453 -16.328 45.406 1 35.84 7 PHE B C 1
ATOM 2412 O O . PHE B 1 7 ? 30.359 -16.781 44.25 1 35.84 7 PHE B O 1
ATOM 2419 N N . SER B 1 8 ? 29.312 -16.234 46.094 1 33.09 8 SER B N 1
ATOM 2420 C CA . SER B 1 8 ? 28.062 -15.82 45.469 1 33.09 8 SER B CA 1
ATOM 2421 C C . SER B 1 8 ? 28.141 -14.414 44.906 1 33.09 8 SER B C 1
ATOM 2423 O O . SER B 1 8 ? 28.375 -13.453 45.625 1 33.09 8 SER B O 1
ATOM 2425 N N . ALA B 1 9 ? 28.719 -14.258 43.688 1 38.16 9 ALA B N 1
ATOM 2426 C CA . ALA B 1 9 ? 28.641 -12.945 43.031 1 38.16 9 ALA B CA 1
ATOM 2427 C C . ALA B 1 9 ? 27.188 -12.492 42.906 1 38.16 9 ALA B C 1
ATOM 2429 O O . ALA B 1 9 ? 26.391 -13.148 42.25 1 38.16 9 ALA B O 1
ATOM 2430 N N . ILE B 1 10 ? 26.719 -11.711 43.906 1 38.5 10 ILE B N 1
ATOM 2431 C CA . ILE B 1 10 ? 25.453 -11 43.781 1 38.5 10 ILE B CA 1
ATOM 2432 C C . ILE B 1 10 ? 25.469 -10.102 42.562 1 38.5 10 ILE B C 1
ATOM 2434 O O . ILE B 1 10 ? 26.297 -9.195 42.469 1 38.5 10 ILE B O 1
ATOM 2438 N N . TRP B 1 11 ? 25.062 -10.625 41.406 1 38.09 11 TRP B N 1
ATOM 2439 C CA . TRP B 1 11 ? 24.812 -9.766 40.25 1 38.09 11 TRP B CA 1
ATOM 2440 C C . TRP B 1 11 ? 23.844 -8.648 40.594 1 38.09 11 TRP B C 1
ATOM 2442 O O . TRP B 1 11 ? 22.672 -8.898 40.906 1 38.09 11 TRP B O 1
ATOM 2452 N N . LEU B 1 12 ? 24.406 -7.566 41.219 1 35.91 12 LEU B N 1
ATOM 2453 C CA . LEU B 1 12 ? 23.594 -6.359 41.312 1 35.91 12 LEU B CA 1
ATOM 2454 C C . LEU B 1 12 ? 23.047 -5.973 39.938 1 35.91 12 LEU B C 1
ATOM 2456 O O . LEU B 1 12 ? 23.812 -5.637 39.031 1 35.91 12 LEU B O 1
ATOM 2460 N N . VAL B 1 13 ? 21.938 -6.559 39.594 1 38.22 13 VAL B N 1
ATOM 2461 C CA . VAL B 1 13 ? 21.172 -6.008 38.469 1 38.22 13 VAL B CA 1
ATOM 2462 C C . VAL B 1 13 ? 20.938 -4.512 38.688 1 38.22 13 VAL B C 1
ATOM 2464 O O . VAL B 1 13 ? 20.234 -4.117 39.594 1 38.22 13 VAL B O 1
ATOM 2467 N N . HIS B 1 14 ? 21.984 -3.74 38.375 1 35.62 14 HIS B N 1
ATOM 2468 C CA . HIS B 1 14 ? 21.656 -2.322 38.281 1 35.62 14 HIS B CA 1
ATOM 2469 C C . HIS B 1 14 ? 20.469 -2.094 37.375 1 35.62 14 HIS B C 1
ATOM 2471 O O . HIS B 1 14 ? 20.484 -2.469 36.188 1 35.62 14 HIS B O 1
ATOM 2477 N N . CYS B 1 15 ? 19.281 -2.119 37.969 1 35.91 15 CYS B N 1
ATOM 2478 C CA . CYS B 1 15 ? 18.109 -1.576 37.281 1 35.91 15 CYS B CA 1
ATOM 2479 C C . CYS B 1 15 ? 18.406 -0.2 36.719 1 35.91 15 CYS B C 1
ATOM 2481 O O . CYS B 1 15 ? 18.5 0.784 37.438 1 35.91 15 CYS B O 1
ATOM 2483 N N . THR B 1 16 ? 19.344 -0.187 35.781 1 36.31 16 THR B N 1
ATOM 2484 C CA . THR B 1 16 ? 19.375 1.121 35.125 1 36.31 16 THR B CA 1
ATOM 2485 C C . THR B 1 16 ? 17.953 1.586 34.812 1 36.31 16 THR B C 1
ATOM 2487 O O . THR B 1 16 ? 17.219 0.898 34.094 1 36.31 16 THR B O 1
ATOM 2490 N N . VAL B 1 17 ? 17.312 2.289 35.719 1 38.19 17 VAL B N 1
ATOM 2491 C CA . VAL B 1 17 ? 16.125 3.055 35.406 1 38.19 17 VAL B CA 1
ATOM 2492 C C . VAL B 1 17 ? 16.266 3.654 34 1 38.19 17 VAL B C 1
ATOM 2494 O O . VAL B 1 17 ? 17.297 4.238 33.656 1 38.19 17 VAL B O 1
ATOM 2497 N N . PRO B 1 18 ? 15.398 3.215 33.125 1 38.28 18 PRO B N 1
ATOM 2498 C CA . PRO B 1 18 ? 15.508 3.881 31.812 1 38.28 18 PRO B CA 1
ATOM 2499 C C . PRO B 1 18 ? 15.68 5.395 31.938 1 38.28 18 PRO B C 1
ATOM 2501 O O . PRO B 1 18 ? 15.211 5.996 32.906 1 38.28 18 PRO B O 1
ATOM 2504 N N . PRO B 1 19 ? 16.719 5.973 31.453 1 36.41 19 PRO B N 1
ATOM 2505 C CA . PRO B 1 19 ? 16.828 7.426 31.578 1 36.41 19 PRO B CA 1
ATOM 2506 C C . PRO B 1 19 ? 15.484 8.133 31.5 1 36.41 19 PRO B C 1
ATOM 2508 O O . PRO B 1 19 ? 14.547 7.621 30.891 1 36.41 19 PRO B O 1
ATOM 2511 N N . ASN B 1 20 ? 15.094 8.906 32.469 1 35.19 20 ASN B N 1
ATOM 2512 C CA . ASN B 1 20 ? 13.992 9.859 32.344 1 35.19 20 ASN B CA 1
ATOM 2513 C C . ASN B 1 20 ? 13.883 10.422 30.938 1 35.19 20 ASN B C 1
ATOM 2515 O O . ASN B 1 20 ? 14.836 11.023 30.438 1 35.19 20 ASN B O 1
ATOM 2519 N N . LEU B 1 21 ? 13.305 9.812 30.031 1 39.56 21 LEU B N 1
ATOM 2520 C CA . LEU B 1 21 ? 13.016 10.445 28.75 1 39.56 21 LEU B CA 1
ATOM 2521 C C . LEU B 1 21 ? 12.727 11.93 28.938 1 39.56 21 LEU B C 1
ATOM 2523 O O . LEU B 1 21 ? 11.672 12.312 29.438 1 39.56 21 LEU B O 1
ATOM 2527 N N . THR B 1 22 ? 13.578 12.711 29.484 1 43.53 22 THR B N 1
ATOM 2528 C CA . THR B 1 22 ? 13.445 14.141 29.75 1 43.53 22 THR B CA 1
ATOM 2529 C C . THR B 1 22 ? 12.906 14.875 28.531 1 43.53 22 THR B C 1
ATOM 2531 O O . THR B 1 22 ? 13.664 15.242 27.625 1 43.53 22 THR B O 1
ATOM 2534 N N . GLY B 1 23 ? 11.914 14.422 27.844 1 53.34 23 GLY B N 1
ATOM 2535 C CA . GLY B 1 23 ? 11.336 15.305 26.844 1 53.34 23 GLY B CA 1
ATOM 2536 C C . GLY B 1 23 ? 11.102 16.719 27.344 1 53.34 23 GLY B C 1
ATOM 2537 O O . GLY B 1 23 ? 10.898 16.922 28.547 1 53.34 23 GLY B O 1
ATOM 2538 N N . ARG B 1 24 ? 11.727 17.797 26.812 1 65.38 24 ARG B N 1
ATOM 2539 C CA . ARG B 1 24 ? 11.555 19.203 27.156 1 65.38 24 ARG B CA 1
ATOM 2540 C C . ARG B 1 24 ? 10.086 19.609 27.047 1 65.38 24 ARG B C 1
ATOM 2542 O O . ARG B 1 24 ? 9.414 19.266 26.078 1 65.38 24 ARG B O 1
ATOM 2549 N N . GLU B 1 25 ? 9.516 20.078 28.141 1 80.38 25 GLU B N 1
ATOM 2550 C CA . GLU B 1 25 ? 8.172 20.641 28.172 1 80.38 25 GLU B CA 1
ATOM 2551 C C . GLU B 1 25 ? 8.07 21.875 27.266 1 80.38 25 GLU B C 1
ATOM 2553 O O . GLU B 1 25 ? 9.039 22.609 27.109 1 80.38 25 GLU B O 1
ATOM 2558 N N . ILE B 1 26 ? 6.883 21.953 26.625 1 93.12 26 ILE B N 1
ATOM 2559 C CA . ILE B 1 26 ? 6.695 23.109 25.766 1 93.12 26 ILE B CA 1
ATOM 2560 C C . ILE B 1 26 ? 6.297 24.328 26.609 1 93.12 26 ILE B C 1
ATOM 2562 O O . ILE B 1 26 ? 5.922 24.172 27.766 1 93.12 26 ILE B O 1
ATOM 2566 N N . SER B 1 27 ? 6.445 25.516 26.062 1 95.19 27 SER B N 1
ATOM 2567 C CA . SER B 1 27 ? 6.031 26.75 26.734 1 95.19 27 SER B CA 1
ATOM 2568 C C . SER B 1 27 ? 4.512 26.906 26.703 1 95.19 27 SER B C 1
ATOM 2570 O O . SER B 1 27 ? 3.84 26.359 25.828 1 95.19 27 SER B O 1
ATOM 2572 N N . PRO B 1 28 ? 3.943 27.641 27.688 1 95.75 28 PRO B N 1
ATOM 2573 C CA . PRO B 1 28 ? 2.506 27.922 27.656 1 95.75 28 PRO B CA 1
ATOM 2574 C C . PRO B 1 28 ? 2.07 28.656 26.391 1 95.75 28 PRO B C 1
ATOM 2576 O O . PRO B 1 28 ? 0.967 28.422 25.875 1 95.75 28 PRO B O 1
ATOM 2579 N N . LEU B 1 29 ? 2.92 29.516 25.891 1 96.38 29 LEU B N 1
ATOM 2580 C CA . LEU B 1 29 ? 2.613 30.234 24.656 1 96.38 29 LEU B CA 1
ATOM 2581 C C . LEU B 1 29 ? 2.502 29.281 23.484 1 96.38 29 LEU B C 1
ATOM 2583 O O . LEU B 1 29 ? 1.606 29.422 22.641 1 96.38 29 LEU B O 1
ATOM 2587 N N . LEU B 1 30 ? 3.408 28.328 23.438 1 97.38 30 LEU B N 1
ATOM 2588 C CA . LEU B 1 30 ? 3.355 27.359 22.359 1 97.38 30 LEU B CA 1
ATOM 2589 C C . LEU B 1 30 ? 2.113 26.484 22.469 1 97.38 30 LEU B C 1
ATOM 2591 O O . LEU B 1 30 ? 1.492 26.141 21.453 1 97.38 30 LEU B O 1
ATOM 2595 N N . LEU B 1 31 ? 1.766 26.109 23.672 1 98.19 31 LEU B N 1
ATOM 2596 C CA . LEU B 1 31 ? 0.551 25.328 23.859 1 98.19 31 LEU B CA 1
ATOM 2597 C C . LEU B 1 31 ? -0.668 26.078 23.328 1 98.19 31 LEU B C 1
ATOM 2599 O O . LEU B 1 31 ? -1.54 25.469 22.703 1 98.19 31 LEU B O 1
ATOM 2603 N N . THR B 1 32 ? -0.711 27.328 23.609 1 97.75 32 THR B N 1
ATOM 2604 C CA . THR B 1 32 ? -1.812 28.156 23.109 1 97.75 32 THR B CA 1
ATOM 2605 C C . THR B 1 32 ? -1.826 28.188 21.594 1 97.75 32 THR B C 1
ATOM 2607 O O . THR B 1 32 ? -2.887 28.094 20.969 1 97.75 32 THR B O 1
ATOM 2610 N N . ASP B 1 33 ? -0.648 28.312 20.969 1 98.12 33 ASP B N 1
ATOM 2611 C CA . ASP B 1 33 ? -0.548 28.328 19.516 1 98.12 33 ASP B CA 1
ATOM 2612 C C . ASP B 1 33 ? -1.029 27 18.922 1 98.12 33 ASP B C 1
ATOM 2614 O O . ASP B 1 33 ? -1.773 26.984 17.938 1 98.12 33 ASP B O 1
ATOM 2618 N N . LEU B 1 34 ? -0.552 25.906 19.562 1 98.75 34 LEU B N 1
ATOM 2619 C CA . LEU B 1 34 ? -0.976 24.594 19.094 1 98.75 34 LEU B CA 1
ATOM 2620 C C . LEU B 1 34 ? -2.49 24.438 19.203 1 98.75 34 LEU B C 1
ATOM 2622 O O . LEU B 1 34 ? -3.127 23.906 18.297 1 98.75 34 LEU B O 1
ATOM 2626 N N . THR B 1 35 ? -3.053 24.906 20.25 1 98.56 35 THR B N 1
ATOM 2627 C CA . THR B 1 35 ? -4.492 24.797 20.469 1 98.56 35 THR B CA 1
ATOM 2628 C C . THR B 1 35 ? -5.25 25.641 19.438 1 98.56 35 THR B C 1
ATOM 2630 O O . THR B 1 35 ? -6.23 25.172 18.844 1 98.56 35 THR B O 1
ATOM 2633 N N . LEU B 1 36 ? -4.75 26.844 19.234 1 98.69 36 LEU B N 1
ATOM 2634 C CA . LEU B 1 36 ? -5.379 27.734 18.266 1 98.69 36 LEU B CA 1
ATOM 2635 C C . LEU B 1 36 ? -5.375 27.109 16.875 1 98.69 36 LEU B C 1
ATOM 2637 O O . LEU B 1 36 ? -6.41 27.062 16.203 1 98.69 36 LEU B O 1
ATOM 2641 N N . LEU B 1 37 ? -4.254 26.594 16.438 1 98.81 37 LEU B N 1
ATOM 2642 C CA . LEU B 1 37 ? -4.145 26.047 15.094 1 98.81 37 LEU B CA 1
ATOM 2643 C C . LEU B 1 37 ? -4.891 24.719 14.977 1 98.81 37 LEU B C 1
ATOM 2645 O O . LEU B 1 37 ? -5.383 24.375 13.906 1 98.81 37 LEU B O 1
ATOM 2649 N N . SER B 1 38 ? -4.984 23.984 16.109 1 98.62 38 SER B N 1
ATOM 2650 C CA . SER B 1 38 ? -5.855 22.812 16.109 1 98.62 38 SER B CA 1
ATOM 2651 C C . SER B 1 38 ? -7.305 23.203 15.836 1 98.62 38 SER B C 1
ATOM 2653 O O . SER B 1 38 ? -8 22.516 15.078 1 98.62 38 SER B O 1
ATOM 2655 N N . GLN B 1 39 ? -7.75 24.297 16.469 1 98.5 39 GLN B N 1
ATOM 2656 C CA . GLN B 1 39 ? -9.109 24.766 16.234 1 98.5 39 GLN B CA 1
ATOM 2657 C C . GLN B 1 39 ? -9.305 25.203 14.781 1 98.5 39 GLN B C 1
ATOM 2659 O O . GLN B 1 39 ? -10.312 24.844 14.156 1 98.5 39 GLN B O 1
ATOM 2664 N N . TYR B 1 40 ? -8.32 25.938 14.219 1 98.69 40 TYR B N 1
ATOM 2665 C CA . TYR B 1 40 ? -8.398 26.328 12.812 1 98.69 40 TYR B CA 1
ATOM 2666 C C . TYR B 1 40 ? -8.469 25.094 11.906 1 98.69 40 TYR B C 1
ATOM 2668 O O . TYR B 1 40 ? -9.195 25.094 10.914 1 98.69 40 TYR B O 1
ATOM 2676 N N . SER B 1 41 ? -7.699 24.062 12.273 1 98.31 41 SER B N 1
ATOM 2677 C CA . SER B 1 41 ? -7.695 22.812 11.508 1 98.31 41 SER B CA 1
ATOM 2678 C C . SER B 1 41 ? -9.062 22.125 11.555 1 98.31 41 SER B C 1
ATOM 2680 O O . SER B 1 41 ? -9.586 21.703 10.523 1 98.31 41 SER B O 1
ATOM 2682 N N . ALA B 1 42 ? -9.617 22.062 12.703 1 97.44 42 ALA B N 1
ATOM 2683 C CA . ALA B 1 42 ? -10.922 21.422 12.875 1 97.44 42 ALA B CA 1
ATOM 2684 C C . ALA B 1 42 ? -12.008 22.203 12.148 1 97.44 42 ALA B C 1
ATOM 2686 O O . ALA B 1 42 ? -12.922 21.609 11.562 1 97.44 42 ALA B O 1
ATOM 2687 N N . ALA B 1 43 ? -11.883 23.453 12.109 1 97.75 43 ALA B N 1
ATOM 2688 C CA . ALA B 1 43 ? -12.898 24.344 11.539 1 97.75 43 ALA B CA 1
ATOM 2689 C C . ALA B 1 43 ? -12.977 24.172 10.023 1 97.75 43 ALA B C 1
ATOM 2691 O O . ALA B 1 43 ? -13.953 24.594 9.398 1 97.75 43 ALA B O 1
ATOM 2692 N N . ALA B 1 44 ? -11.961 23.641 9.445 1 96.94 44 ALA B N 1
ATOM 2693 C CA . ALA B 1 44 ? -11.953 23.469 7.996 1 96.94 44 ALA B CA 1
ATOM 2694 C C . ALA B 1 44 ? -13.039 22.484 7.551 1 96.94 44 ALA B C 1
ATOM 2696 O O . ALA B 1 44 ? -13.391 22.438 6.367 1 96.94 44 ALA B O 1
ATOM 2697 N N . SER B 1 45 ? -13.586 21.766 8.477 1 93.12 45 SER B N 1
ATOM 2698 C CA . SER B 1 45 ? -14.617 20.797 8.141 1 93.12 45 SER B CA 1
ATOM 2699 C C . SER B 1 45 ? -16 21.422 8.18 1 93.12 45 SER B C 1
ATOM 2701 O O . SER B 1 45 ? -16.984 20.812 7.75 1 93.12 45 SER B O 1
ATOM 2703 N N . CYS B 1 46 ? -16.078 22.578 8.734 1 94.81 46 CYS B N 1
ATOM 2704 C CA . CYS B 1 46 ? -17.375 23.25 8.836 1 94.81 46 CYS B CA 1
ATOM 2705 C C . CYS B 1 46 ? -17.766 23.875 7.496 1 94.81 46 CYS B C 1
ATOM 2707 O O . CYS B 1 46 ? -17.062 24.719 6.965 1 94.81 46 CYS B O 1
ATOM 2709 N N . ARG B 1 47 ? -18.938 23.562 7.02 1 93.81 47 ARG B N 1
ATOM 2710 C CA . ARG B 1 47 ? -19.391 24 5.703 1 93.81 47 ARG B CA 1
ATOM 2711 C C . ARG B 1 47 ? -19.422 25.516 5.605 1 93.81 47 ARG B C 1
ATOM 2713 O O . ARG B 1 47 ? -19.172 26.094 4.543 1 93.81 47 ARG B O 1
ATOM 2720 N N . GLU B 1 48 ? -19.656 26.219 6.621 1 96.06 48 GLU B N 1
ATOM 2721 C CA . GLU B 1 48 ? -19.719 27.672 6.684 1 96.06 48 GLU B CA 1
ATOM 2722 C C . GLU B 1 48 ? -18.406 28.312 6.277 1 96.06 48 GLU B C 1
ATOM 2724 O O . GLU B 1 48 ? -18.359 29.469 5.852 1 96.06 48 GLU B O 1
ATOM 2729 N N . ASN B 1 49 ? -17.359 27.516 6.348 1 97.5 49 ASN B N 1
ATOM 2730 C CA . ASN B 1 49 ? -16.031 28.109 6.148 1 97.5 49 ASN B CA 1
ATOM 2731 C C . ASN B 1 49 ? -15.539 27.891 4.719 1 97.5 49 ASN B C 1
ATOM 2733 O O . ASN B 1 49 ? -14.477 28.391 4.348 1 97.5 49 ASN B O 1
ATOM 2737 N N . PHE B 1 50 ? -16.25 27.094 3.908 1 94.38 50 PHE B N 1
ATOM 2738 C CA . PHE B 1 50 ? -15.742 26.875 2.561 1 94.38 50 PHE B CA 1
ATOM 2739 C C . PHE B 1 50 ? -16.859 26.969 1.531 1 94.38 50 PHE B C 1
ATOM 2741 O O . PHE B 1 50 ? -16.641 26.75 0.339 1 94.38 50 PHE B O 1
ATOM 2748 N N . ASN B 1 51 ? -18.016 27.359 1.978 1 90.81 51 ASN B N 1
ATOM 2749 C CA . ASN B 1 51 ? -19.109 27.547 1.02 1 90.81 51 ASN B CA 1
ATOM 2750 C C . ASN B 1 51 ? -18.953 28.859 0.264 1 90.81 51 ASN B C 1
ATOM 2752 O O . ASN B 1 51 ? -17.984 29.594 0.469 1 90.81 51 ASN B O 1
ATOM 2756 N N . ALA B 1 52 ? -19.875 29.156 -0.558 1 88.56 52 ALA B N 1
ATOM 2757 C CA . ALA B 1 52 ? -19.781 30.281 -1.491 1 88.56 52 ALA B CA 1
ATOM 2758 C C . ALA B 1 52 ? -19.844 31.609 -0.754 1 88.56 52 ALA B C 1
ATOM 2760 O O . ALA B 1 52 ? -19.359 32.625 -1.254 1 88.56 52 ALA B O 1
ATOM 2761 N N . SER B 1 53 ? -20.344 31.625 0.446 1 89.56 53 SER B N 1
ATOM 2762 C CA . SER B 1 53 ? -20.531 32.875 1.175 1 89.56 53 SER B CA 1
ATOM 2763 C C . SER B 1 53 ? -19.5 33.031 2.283 1 89.56 53 SER B C 1
ATOM 2765 O O . SER B 1 53 ? -19.609 33.938 3.115 1 89.56 53 SER B O 1
ATOM 2767 N N . ALA B 1 54 ? -18.547 32.219 2.256 1 93.5 54 ALA B N 1
ATOM 2768 C CA . ALA B 1 54 ? -17.594 32.188 3.369 1 93.5 54 ALA B CA 1
ATOM 2769 C C . ALA B 1 54 ? -16.688 33.406 3.375 1 93.5 54 ALA B C 1
ATOM 2771 O O . ALA B 1 54 ? -16.406 33.969 4.434 1 93.5 54 ALA B O 1
ATOM 2772 N N . ALA B 1 55 ? -16.281 33.844 2.197 1 95.5 55 ALA B N 1
ATOM 2773 C CA . ALA B 1 55 ? -15.32 34.938 2.125 1 95.5 55 ALA B CA 1
ATOM 2774 C C . ALA B 1 55 ? -15.883 36.219 2.768 1 95.5 55 ALA B C 1
ATOM 2776 O O . ALA B 1 55 ? -17.031 36.562 2.52 1 95.5 55 ALA B O 1
ATOM 2777 N N . GLY B 1 56 ? -15.102 36.781 3.609 1 97.25 56 GLY B N 1
ATOM 2778 C CA . GLY B 1 56 ? -15.523 38 4.285 1 97.25 56 GLY B CA 1
ATOM 2779 C C . GLY B 1 56 ? -16.141 37.75 5.648 1 97.25 56 GLY B C 1
ATOM 2780 O O . GLY B 1 56 ? -16.266 38.656 6.461 1 97.25 56 GLY B O 1
ATOM 2781 N N . SER B 1 57 ? -16.5 36.531 5.898 1 97.94 57 SER B N 1
ATOM 2782 C CA . SER B 1 57 ? -17.109 36.156 7.176 1 97.94 57 SER B CA 1
ATOM 2783 C C . SER B 1 57 ? -16.062 35.719 8.188 1 97.94 57 SER B C 1
ATOM 2785 O O . SER B 1 57 ? -14.938 35.375 7.816 1 97.94 57 SER B O 1
ATOM 2787 N N . PRO B 1 58 ? -16.438 35.906 9.484 1 98.12 58 PRO B N 1
ATOM 2788 C CA . PRO B 1 58 ? -15.539 35.281 10.477 1 98.12 58 PRO B CA 1
ATOM 2789 C C . PRO B 1 58 ? -15.453 33.781 10.352 1 98.12 58 PRO B C 1
ATOM 2791 O O . PRO B 1 58 ? -16.391 33.125 9.875 1 98.12 58 PRO B O 1
ATOM 2794 N N . VAL B 1 59 ? -14.328 33.219 10.758 1 98.56 59 VAL B N 1
ATOM 2795 C CA . VAL B 1 59 ? -14.203 31.766 10.766 1 98.56 59 VAL B CA 1
ATOM 2796 C C . VAL B 1 59 ? -15.234 31.172 11.719 1 98.56 59 VAL B C 1
ATOM 2798 O O . VAL B 1 59 ? -15.297 31.531 12.891 1 98.56 59 VAL B O 1
ATOM 2801 N N . TYR B 1 60 ? -16 30.266 11.164 1 97.81 60 TYR B N 1
ATOM 2802 C CA . TYR B 1 60 ? -17.047 29.641 11.969 1 97.81 60 TYR B CA 1
ATOM 2803 C C . TYR B 1 60 ? -16.516 28.406 12.695 1 97.81 60 TYR B C 1
ATOM 2805 O O . TYR B 1 60 ? -15.805 27.578 12.102 1 97.81 60 TYR B O 1
ATOM 2813 N N . CYS B 1 61 ? -16.812 28.328 13.922 1 96.56 61 CYS B N 1
ATOM 2814 C CA . CYS B 1 61 ? -16.594 27.188 14.805 1 96.56 61 CYS B CA 1
ATOM 2815 C C . CYS B 1 61 ? -17.5 27.266 16.031 1 96.56 61 CYS B C 1
ATOM 2817 O O . CYS B 1 61 ? -17.656 28.328 16.625 1 96.56 61 CYS B O 1
ATOM 2819 N N . ALA B 1 62 ? -18.156 26.094 16.297 1 93.94 62 ALA B N 1
ATOM 2820 C CA . ALA B 1 62 ? -19.016 26.125 17.469 1 93.94 62 ALA B CA 1
ATOM 2821 C C . ALA B 1 62 ? -18.25 26.578 18.719 1 93.94 62 ALA B C 1
ATOM 2823 O O . ALA B 1 62 ? -17.172 26.047 19.016 1 93.94 62 ALA B O 1
ATOM 2824 N N 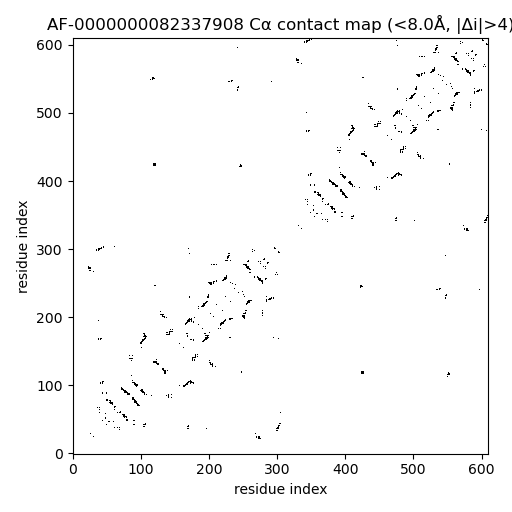. ALA B 1 63 ? -18.844 27.469 19.422 1 88.44 63 ALA B N 1
ATOM 2825 C CA . ALA B 1 63 ? -18.156 28.203 20.484 1 88.44 63 ALA B CA 1
ATOM 2826 C C . ALA B 1 63 ? -17.641 27.25 21.562 1 88.44 63 ALA B C 1
ATOM 2828 O O . ALA B 1 63 ? -16.562 27.438 22.125 1 88.44 63 ALA B O 1
ATOM 2829 N N . GLU B 1 64 ? -18.359 26.234 21.812 1 92.81 64 GLU B N 1
ATOM 2830 C CA . GLU B 1 64 ? -17.969 25.297 22.875 1 92.81 64 GLU B CA 1
ATOM 2831 C C . GLU B 1 64 ? -16.703 24.531 22.484 1 92.81 64 GLU B C 1
ATOM 2833 O O . GLU B 1 64 ? -15.977 24.047 23.359 1 92.81 64 GLU B O 1
ATOM 2838 N N . TYR B 1 65 ? -16.438 24.547 21.172 1 94.62 65 TYR B N 1
ATOM 2839 C CA . TYR B 1 65 ? -15.32 23.734 20.719 1 94.62 65 TYR B CA 1
ATOM 2840 C C . TYR B 1 65 ? -14.109 24.594 20.375 1 94.62 65 TYR B C 1
ATOM 2842 O O . TYR B 1 65 ? -12.977 24.125 20.406 1 94.62 65 TYR B O 1
ATOM 2850 N N . CYS B 1 66 ? -14.352 25.875 20.062 1 97.56 66 CYS B N 1
ATOM 2851 C CA . CYS B 1 66 ? -13.273 26.719 19.562 1 97.56 66 CYS B CA 1
ATOM 2852 C C . CYS B 1 66 ? -13.25 28.062 20.281 1 97.56 66 CYS B C 1
ATOM 2854 O O . CYS B 1 66 ? -13.391 29.109 19.641 1 97.56 66 CYS B O 1
ATOM 2856 N N . PRO B 1 67 ? -12.93 28.047 21.531 1 97.12 67 PRO B N 1
ATOM 2857 C CA . PRO B 1 67 ? -12.969 29.297 22.297 1 97.12 67 PRO B CA 1
ATOM 2858 C C . PRO B 1 67 ? -11.938 30.312 21.812 1 97.12 67 PRO B C 1
ATOM 2860 O O . PRO B 1 67 ? -12.172 31.516 21.891 1 97.12 67 PRO B O 1
ATOM 2863 N N . LEU B 1 68 ? -10.781 29.891 21.375 1 97.88 68 LEU B N 1
ATOM 2864 C CA . LEU B 1 68 ? -9.75 30.828 20.938 1 97.88 68 LEU B CA 1
ATOM 2865 C C . LEU B 1 68 ? -10.148 31.516 19.625 1 97.88 68 LEU B C 1
ATOM 2867 O O . LEU B 1 68 ? -9.914 32.719 19.453 1 97.88 68 LEU B O 1
ATOM 2871 N N . ILE B 1 69 ? -10.75 30.75 18.719 1 98.12 69 ILE B N 1
ATOM 2872 C CA . ILE B 1 69 ? -11.242 31.359 17.484 1 98.12 69 ILE B CA 1
ATOM 2873 C C . ILE B 1 69 ? -12.391 32.312 17.797 1 98.12 69 ILE B C 1
ATOM 2875 O O . ILE B 1 69 ? -12.453 33.438 17.25 1 98.12 69 ILE B O 1
ATOM 2879 N N . GLU B 1 70 ? -13.305 31.891 18.672 1 96.88 70 GLU B N 1
ATOM 2880 C CA . GLU B 1 70 ? -14.453 32.719 19.047 1 96.88 70 GLU B CA 1
ATOM 2881 C C . GLU B 1 70 ? -14.008 34.062 19.609 1 96.88 70 GLU B C 1
ATOM 2883 O O . GLU B 1 70 ? -14.672 35.062 19.391 1 96.88 70 GLU B O 1
ATOM 2888 N N . ALA B 1 71 ? -12.938 34.062 20.312 1 97.69 71 ALA B N 1
ATOM 2889 C CA . ALA B 1 71 ? -12.445 35.25 20.969 1 97.69 71 ALA B CA 1
ATOM 2890 C C . ALA B 1 71 ? -11.656 36.125 20 1 97.69 71 ALA B C 1
ATOM 2892 O O . ALA B 1 71 ? -11.391 37.281 20.281 1 97.69 71 ALA B O 1
ATOM 2893 N N . ALA B 1 72 ? -11.273 35.625 18.859 1 98.25 72 ALA B N 1
ATOM 2894 C CA . ALA B 1 72 ? -10.414 36.344 17.922 1 98.25 72 ALA B CA 1
ATOM 2895 C C . ALA B 1 72 ? -11.234 37.062 16.859 1 98.25 72 ALA B C 1
ATOM 2897 O O . ALA B 1 72 ? -12.367 36.656 16.562 1 98.25 72 ALA B O 1
ATOM 2898 N N . ASN B 1 73 ? -10.641 38.125 16.328 1 98.69 73 ASN B N 1
ATOM 2899 C CA . ASN B 1 73 ? -11.164 38.812 15.148 1 98.69 73 ASN B CA 1
ATOM 2900 C C . ASN B 1 73 ? -10.633 38.156 13.867 1 98.69 73 ASN B C 1
ATOM 2902 O O . ASN B 1 73 ? -9.508 38.438 13.445 1 98.69 73 ASN B O 1
ATOM 2906 N N . THR B 1 74 ? -11.516 37.375 13.227 1 98.69 74 THR B N 1
ATOM 2907 C CA . THR B 1 74 ? -11.062 36.594 12.078 1 98.69 74 THR B CA 1
ATOM 2908 C C . THR B 1 74 ? -11.875 36.938 10.828 1 98.69 74 THR B C 1
ATOM 2910 O O . THR B 1 74 ? -12.953 37.531 10.938 1 98.69 74 THR B O 1
ATOM 2913 N N . GLU B 1 75 ? -11.289 36.656 9.727 1 98.62 75 GLU B N 1
ATOM 2914 C CA . GLU B 1 75 ? -11.938 36.844 8.438 1 98.62 75 GLU B CA 1
ATOM 2915 C C . GLU B 1 75 ? -11.469 35.812 7.418 1 98.62 75 GLU B C 1
ATOM 2917 O O . GLU B 1 75 ? -10.266 35.625 7.219 1 98.62 75 GLU B O 1
ATOM 2922 N N . ILE B 1 76 ? -12.43 35.156 6.82 1 98.75 76 ILE B N 1
ATOM 2923 C CA . ILE B 1 76 ? -12.07 34.281 5.707 1 98.75 76 ILE B CA 1
ATOM 2924 C C . ILE B 1 76 ? -11.789 35.125 4.461 1 98.75 76 ILE B C 1
ATOM 2926 O O . ILE B 1 76 ? -12.664 35.844 3.982 1 98.75 76 ILE B O 1
ATOM 2930 N N . LEU B 1 77 ? -10.578 35 4.016 1 98.5 77 LEU B N 1
ATOM 2931 C CA . LEU B 1 77 ? -10.172 35.75 2.84 1 98.5 77 LEU B CA 1
ATOM 2932 C C . LEU B 1 77 ? -10.539 35.031 1.561 1 98.5 77 LEU B C 1
ATOM 2934 O O . LEU B 1 77 ? -10.938 35.656 0.57 1 98.5 77 LEU B O 1
ATOM 2938 N N . TYR B 1 78 ? -10.328 33.75 1.563 1 97.75 78 TYR B N 1
ATOM 2939 C CA . TYR B 1 78 ? -10.625 32.906 0.425 1 97.75 78 TYR B CA 1
ATOM 2940 C C . TYR B 1 78 ? -11.047 31.5 0.888 1 97.75 78 TYR B C 1
ATOM 2942 O O . TYR B 1 78 ? -10.477 30.953 1.834 1 97.75 78 TYR B O 1
ATOM 2950 N N . ALA B 1 79 ? -12.117 31 0.246 1 97.38 79 ALA B N 1
ATOM 2951 C CA . ALA B 1 79 ? -12.602 29.641 0.486 1 97.38 79 ALA B CA 1
ATOM 2952 C C . ALA B 1 79 ? -12.562 28.812 -0.794 1 97.38 79 ALA B C 1
ATOM 2954 O O . ALA B 1 79 ? -12.797 29.328 -1.888 1 97.38 79 ALA B O 1
ATOM 2955 N N . PHE B 1 80 ? -12.219 27.578 -0.675 1 95.06 80 PHE B N 1
ATOM 2956 C CA . PHE B 1 80 ? -12.148 26.703 -1.832 1 95.06 80 PHE B CA 1
ATOM 2957 C C . PHE B 1 80 ? -12.672 25.312 -1.484 1 95.06 80 PHE B C 1
ATOM 2959 O O . PHE B 1 80 ? -12.508 24.844 -0.353 1 95.06 80 PHE B O 1
ATOM 2966 N N . SER B 1 81 ? -13.281 24.688 -2.475 1 92.12 81 SER B N 1
ATOM 2967 C CA . SER B 1 81 ? -13.82 23.344 -2.312 1 92.12 81 SER B CA 1
ATOM 2968 C C . SER B 1 81 ? -13.672 22.531 -3.592 1 92.12 81 SER B C 1
ATOM 2970 O O . SER B 1 81 ? -13.844 23.047 -4.691 1 92.12 81 SER B O 1
ATOM 2972 N N . GLY B 1 82 ? -13.234 21.297 -3.408 1 87.62 82 GLY B N 1
ATOM 2973 C CA . GLY B 1 82 ? -13.273 20.344 -4.504 1 87.62 82 GLY B CA 1
ATOM 2974 C C . GLY B 1 82 ? -12.18 20.578 -5.531 1 87.62 82 GLY B C 1
ATOM 2975 O O . GLY B 1 82 ? -12.398 20.391 -6.73 1 87.62 82 GLY B O 1
ATOM 2976 N N . ILE B 1 83 ? -11.039 21.094 -5.121 1 87.75 83 ILE B N 1
ATOM 2977 C CA . ILE B 1 83 ? -9.93 21.234 -6.062 1 87.75 83 ILE B CA 1
ATOM 2978 C C . ILE B 1 83 ? -9.43 19.859 -6.473 1 87.75 83 ILE B C 1
ATOM 2980 O O . ILE B 1 83 ? -9.094 19.031 -5.617 1 87.75 83 ILE B O 1
ATOM 2984 N N . LEU B 1 84 ? -9.398 19.656 -7.777 1 84.62 84 LEU B N 1
ATOM 2985 C CA . LEU B 1 84 ? -8.938 18.375 -8.312 1 84.62 84 LEU B CA 1
ATOM 2986 C C . LEU B 1 84 ? -7.508 18.484 -8.836 1 84.62 84 LEU B C 1
ATOM 2988 O O . LEU B 1 84 ? -7.109 19.547 -9.328 1 84.62 84 LEU B O 1
ATOM 2992 N N . PRO B 1 85 ? -6.715 17.344 -8.773 1 83.06 85 PRO B N 1
ATOM 2993 C CA . PRO B 1 85 ? -7.109 16.078 -8.141 1 83.06 85 PRO B CA 1
ATOM 2994 C C . PRO B 1 85 ? -7.086 16.156 -6.613 1 83.06 85 PRO B C 1
ATOM 2996 O O . PRO B 1 85 ? -6.566 17.125 -6.047 1 83.06 85 PRO B O 1
ATOM 2999 N N . GLY B 1 86 ? -7.77 15.242 -5.863 1 79.12 86 GLY B N 1
ATOM 3000 C CA . GLY B 1 86 ? -7.727 15.109 -4.418 1 79.12 86 GLY B CA 1
ATOM 3001 C C . GLY B 1 86 ? -8.969 15.656 -3.732 1 79.12 86 GLY B C 1
ATOM 3002 O O . GLY B 1 86 ? -9.195 15.383 -2.551 1 79.12 86 GLY B O 1
ATOM 3003 N N . ASP B 1 87 ? -9.742 16.469 -4.492 1 85.44 87 ASP B N 1
ATOM 3004 C CA . ASP B 1 87 ? -10.945 17.078 -3.941 1 85.44 87 ASP B CA 1
ATOM 3005 C C . ASP B 1 87 ? -10.633 17.891 -2.686 1 85.44 87 ASP B C 1
ATOM 3007 O O . ASP B 1 87 ? -11.273 17.703 -1.647 1 85.44 87 ASP B O 1
ATOM 3011 N N . THR B 1 88 ? -9.594 18.656 -2.787 1 91.75 88 THR B N 1
ATOM 3012 C CA . THR B 1 88 ? -9.086 19.375 -1.631 1 91.75 88 THR B CA 1
ATOM 3013 C C . THR B 1 88 ? -9.992 20.562 -1.287 1 91.75 88 THR B C 1
ATOM 3015 O O . THR B 1 88 ? -10.406 21.312 -2.172 1 91.75 88 THR B O 1
ATOM 3018 N N . THR B 1 89 ? -10.336 20.672 -0.03 1 94.94 89 THR B N 1
ATOM 3019 C CA . THR B 1 89 ? -11.203 21.719 0.499 1 94.94 89 THR B CA 1
ATOM 3020 C C . THR B 1 89 ? -10.547 22.422 1.685 1 94.94 89 THR B C 1
ATOM 3022 O O . THR B 1 89 ? -9.781 21.812 2.428 1 94.94 89 THR B O 1
ATOM 3025 N N . GLY B 1 90 ? -10.789 23.719 1.792 1 97.12 90 GLY B N 1
ATOM 3026 C CA . GLY B 1 90 ? -10.234 24.5 2.885 1 97.12 90 GLY B CA 1
ATOM 3027 C C . GLY B 1 90 ? -10.484 25.984 2.75 1 97.12 90 GLY B C 1
ATOM 3028 O O . GLY B 1 90 ? -11.477 26.406 2.137 1 97.12 90 GLY B O 1
ATOM 3029 N N . TYR B 1 91 ? -9.656 26.766 3.506 1 98.38 91 TYR B N 1
ATOM 3030 C CA . TYR B 1 91 ? -9.812 28.203 3.457 1 98.38 91 TYR B CA 1
ATOM 3031 C C . TYR B 1 91 ? -8.508 28.906 3.826 1 98.38 91 TYR B C 1
ATOM 3033 O O . TYR B 1 91 ? -7.598 28.297 4.375 1 98.38 91 TYR B O 1
ATOM 3041 N N . ILE B 1 92 ? -8.398 30.141 3.4 1 98.75 92 ILE B N 1
ATOM 3042 C CA . ILE B 1 92 ? -7.41 31.109 3.867 1 98.75 92 ILE B CA 1
ATOM 3043 C C . ILE B 1 92 ? -8.086 32.156 4.742 1 98.75 92 ILE B C 1
ATOM 3045 O O . ILE B 1 92 ? -9.047 32.812 4.32 1 98.75 92 ILE B O 1
ATOM 3049 N N . ALA B 1 93 ? -7.543 32.344 5.93 1 98.88 93 ALA B N 1
ATOM 3050 C CA . ALA B 1 93 ? -8.164 33.312 6.844 1 98.88 93 ALA B CA 1
ATOM 3051 C C . ALA B 1 93 ? -7.125 34.25 7.43 1 98.88 93 ALA B C 1
ATOM 3053 O O . ALA B 1 93 ? -5.941 33.906 7.52 1 98.88 93 ALA B O 1
ATOM 3054 N N . ALA B 1 94 ? -7.598 35.375 7.812 1 98.81 94 ALA B N 1
ATOM 3055 C CA . ALA B 1 94 ? -6.824 36.312 8.625 1 98.81 94 ALA B CA 1
ATOM 3056 C C . ALA B 1 94 ? -7.316 36.344 10.07 1 98.81 94 ALA B C 1
ATOM 3058 O O . ALA B 1 94 ? -8.523 36.375 10.32 1 98.81 94 ALA B O 1
ATOM 3059 N N . ASP B 1 95 ? -6.457 36.156 10.914 1 98.88 95 ASP B N 1
ATOM 3060 C CA . ASP B 1 95 ? -6.664 36.344 12.352 1 98.88 95 ASP B CA 1
ATOM 3061 C C . ASP B 1 95 ? -6.008 37.625 12.836 1 98.88 95 ASP B C 1
ATOM 3063 O O . ASP B 1 95 ? -4.816 37.656 13.156 1 98.88 95 ASP B O 1
ATOM 3067 N N . HIS B 1 96 ? -6.805 38.625 12.992 1 98.56 96 HIS B N 1
ATOM 3068 C CA . HIS B 1 96 ? -6.285 39.969 13.289 1 98.56 96 HIS B CA 1
ATOM 3069 C C . HIS B 1 96 ? -5.84 40.094 14.742 1 98.56 96 HIS B C 1
ATOM 3071 O O . HIS B 1 96 ? -4.961 40.875 15.062 1 98.56 96 HIS B O 1
ATOM 3077 N N . THR B 1 97 ? -6.426 39.312 15.547 1 98.56 97 THR B N 1
ATOM 3078 C CA . THR B 1 97 ? -6.039 39.312 16.953 1 98.56 97 THR B CA 1
ATOM 3079 C C . THR B 1 97 ? -4.621 38.75 17.125 1 98.56 97 THR B C 1
ATOM 3081 O O . THR B 1 97 ? -3.832 39.312 17.891 1 98.56 97 THR B O 1
ATOM 3084 N N . ASN B 1 98 ? -4.289 37.781 16.375 1 98.44 98 ASN B N 1
ATOM 3085 C CA . ASN B 1 98 ? -3.006 37.094 16.547 1 98.44 98 ASN B CA 1
ATOM 3086 C C . ASN B 1 98 ? -2.031 37.438 15.422 1 98.44 98 ASN B C 1
ATOM 3088 O O . ASN B 1 98 ? -0.926 36.906 15.367 1 98.44 98 ASN B O 1
ATOM 3092 N N . SER B 1 99 ? -2.367 38.344 14.492 1 98.62 99 SER B N 1
ATOM 3093 C CA . SER B 1 99 ? -1.566 38.719 13.336 1 98.62 99 SER B CA 1
ATOM 3094 C C . SER B 1 99 ? -1.088 37.5 12.57 1 98.62 99 SER B C 1
ATOM 3096 O O . SER B 1 99 ? 0.11 37.344 12.32 1 98.62 99 SER B O 1
ATOM 3098 N N . LEU B 1 100 ? -2.1 36.75 12.148 1 98.62 100 LEU B N 1
ATOM 3099 C CA . LEU B 1 100 ? -1.838 35.438 11.57 1 98.62 100 LEU B CA 1
ATOM 3100 C C . LEU B 1 100 ? -2.66 35.219 10.305 1 98.62 100 LEU B C 1
ATOM 3102 O O . LEU B 1 100 ? -3.85 35.531 10.273 1 98.62 100 LEU B O 1
ATOM 3106 N N . LEU B 1 101 ? -2.002 34.812 9.234 1 98.88 101 LEU B N 1
ATOM 3107 C CA . LEU B 1 101 ? -2.67 34.219 8.086 1 98.88 101 LEU B CA 1
ATOM 3108 C C . LEU B 1 101 ? -2.672 32.688 8.195 1 98.88 101 LEU B C 1
ATOM 3110 O O . LEU B 1 101 ? -1.635 32.062 8.477 1 98.88 101 LEU B O 1
ATOM 3114 N N . VAL B 1 102 ? -3.844 32.094 8.031 1 98.94 102 VAL B N 1
ATOM 3115 C CA . VAL B 1 102 ? -3.963 30.641 8.219 1 98.94 102 VAL B CA 1
ATOM 3116 C C . VAL B 1 102 ? -4.523 30.016 6.945 1 98.94 102 VAL B C 1
ATOM 3118 O O . VAL B 1 102 ? -5.566 30.422 6.441 1 98.94 102 VAL B O 1
ATOM 3121 N N . VAL B 1 103 ? -3.822 29.078 6.398 1 98.88 103 VAL B N 1
ATOM 3122 C CA . VAL B 1 103 ? -4.375 28.156 5.406 1 98.88 103 VAL B CA 1
ATOM 3123 C C . VAL B 1 103 ? -4.73 26.828 6.066 1 98.88 103 VAL B C 1
ATOM 3125 O O . VAL B 1 103 ? -3.867 26.156 6.637 1 98.88 103 VAL B O 1
ATOM 3128 N N . SER B 1 104 ? -5.957 26.453 5.992 1 98.75 104 SER B N 1
ATOM 3129 C CA . SER B 1 104 ? -6.422 25.25 6.668 1 98.75 104 SER B CA 1
ATOM 3130 C C . SER B 1 104 ? -7.059 24.266 5.684 1 98.75 104 SER B C 1
ATOM 3132 O O . SER B 1 104 ? -7.879 24.672 4.855 1 98.75 104 SER B O 1
ATOM 3134 N N . PHE B 1 105 ? -6.66 23.016 5.777 1 97.12 105 PHE B N 1
ATOM 3135 C CA . PHE B 1 105 ? -7.16 21.984 4.879 1 97.12 105 PHE B CA 1
ATOM 3136 C C . PHE B 1 105 ? -8.094 21.031 5.617 1 97.12 105 PHE B C 1
ATOM 3138 O O . PHE B 1 105 ? -7.797 20.609 6.734 1 97.12 105 PHE B O 1
ATOM 3145 N N . ARG B 1 106 ? -9.141 20.672 4.945 1 94.81 106 ARG B N 1
ATOM 3146 C CA . ARG B 1 106 ? -10.156 19.781 5.492 1 94.81 106 ARG B CA 1
ATOM 3147 C C . ARG B 1 106 ? -9.68 18.328 5.477 1 94.81 106 ARG B C 1
ATOM 3149 O O . ARG B 1 106 ? -8.992 17.906 4.543 1 94.81 106 ARG B O 1
ATOM 3156 N N . ASP B 1 107 ? -10.156 17.625 6.5 1 87.38 107 ASP B N 1
ATOM 3157 C CA . ASP B 1 107 ? -9.945 16.188 6.594 1 87.38 107 ASP B CA 1
ATOM 3158 C C . ASP B 1 107 ? -10.828 15.438 5.602 1 87.38 107 ASP B C 1
ATOM 3160 O O . ASP B 1 107 ? -12.047 15.664 5.547 1 87.38 107 ASP B O 1
ATOM 3164 N N . THR B 1 108 ? -10.32 14.82 4.547 1 69.38 108 THR B N 1
ATOM 3165 C CA . THR B 1 108 ? -11.156 14.141 3.568 1 69.38 108 THR B CA 1
ATOM 3166 C C . THR B 1 108 ? -11.305 12.664 3.92 1 69.38 108 THR B C 1
ATOM 3168 O O . THR B 1 108 ? -11.719 11.859 3.082 1 69.38 108 THR B O 1
ATOM 3171 N N . MET B 1 109 ? -10.867 12.188 5.055 1 53.25 109 MET B N 1
ATOM 3172 C CA . MET B 1 109 ? -10.953 10.75 5.277 1 53.25 109 MET B CA 1
ATOM 3173 C C . MET B 1 109 ? -12.367 10.242 5.016 1 53.25 109 MET B C 1
ATOM 3175 O O . MET B 1 109 ? -12.555 9.125 4.543 1 53.25 109 MET B O 1
ATOM 3179 N N . SER B 1 110 ? -13.398 10.977 5.535 1 47.38 110 SER B N 1
ATOM 3180 C CA . SER B 1 110 ? -14.766 10.461 5.488 1 47.38 110 SER B CA 1
ATOM 3181 C C . SER B 1 110 ? -15.305 10.461 4.066 1 47.38 110 SER B C 1
ATOM 3183 O O . SER B 1 110 ? -16.219 9.695 3.744 1 47.38 110 SER B O 1
ATOM 3185 N N . ASP B 1 111 ? -14.961 11.391 3.262 1 44.25 111 ASP B N 1
ATOM 3186 C CA . ASP B 1 111 ? -15.578 11.57 1.953 1 44.25 111 ASP B CA 1
ATOM 3187 C C . ASP B 1 111 ? -14.719 10.961 0.849 1 44.25 111 ASP B C 1
ATOM 3189 O O . ASP B 1 111 ? -14.938 11.234 -0.334 1 44.25 111 ASP B O 1
ATOM 3193 N N . VAL B 1 112 ? -13.633 10.617 1.281 1 41.44 112 VAL B N 1
ATOM 3194 C CA . VAL B 1 112 ? -12.742 10.227 0.195 1 41.44 112 VAL B CA 1
ATOM 3195 C C . VAL B 1 112 ? -13.477 9.305 -0.771 1 41.44 112 VAL B C 1
ATOM 3197 O O . VAL B 1 112 ? -13.883 8.195 -0.398 1 41.44 112 VAL B O 1
ATOM 3200 N N . ASN B 1 113 ? -14.266 9.859 -1.558 1 40.38 113 ASN B N 1
ATOM 3201 C CA . ASN B 1 113 ? -14.547 9.055 -2.742 1 40.38 113 ASN B CA 1
ATOM 3202 C C . ASN B 1 113 ? -13.375 8.156 -3.105 1 40.38 113 ASN B C 1
ATOM 3204 O O . ASN B 1 113 ? -12.242 8.633 -3.25 1 40.38 113 ASN B O 1
ATOM 3208 N N . ARG B 1 114 ? -13.508 6.984 -2.646 1 44.47 114 ARG B N 1
ATOM 3209 C CA . ARG B 1 114 ? -12.672 5.793 -2.766 1 44.47 114 ARG B CA 1
ATOM 3210 C C . ARG B 1 114 ? -11.742 5.898 -3.967 1 44.47 114 ARG B C 1
ATOM 3212 O O . ARG B 1 114 ? -10.836 5.078 -4.129 1 44.47 114 ARG B O 1
ATOM 3219 N N . ASN B 1 115 ? -12.211 6.906 -4.785 1 42.97 115 ASN B N 1
ATOM 3220 C CA . ASN B 1 115 ? -11.383 6.891 -5.988 1 42.97 115 ASN B CA 1
ATOM 3221 C C . ASN B 1 115 ? -9.969 7.379 -5.699 1 42.97 115 ASN B C 1
ATOM 3223 O O . ASN B 1 115 ? -9.094 7.316 -6.566 1 42.97 115 ASN B O 1
ATOM 3227 N N . THR B 1 116 ? -9.906 8.383 -4.801 1 43.09 116 THR B N 1
ATOM 3228 C CA . THR B 1 116 ? -8.516 8.734 -4.547 1 43.09 116 THR B CA 1
ATOM 3229 C C . THR B 1 116 ? -7.781 7.582 -3.865 1 43.09 116 THR B C 1
ATOM 3231 O O . THR B 1 116 ? -7.758 7.492 -2.637 1 43.09 116 THR B O 1
ATOM 3234 N N . TYR B 1 117 ? -8.258 6.473 -4.168 1 46.34 117 TYR B N 1
ATOM 3235 C CA . TYR B 1 117 ? -7.418 5.43 -3.594 1 46.34 117 TYR B CA 1
ATOM 3236 C C . TYR B 1 117 ? -5.961 5.871 -3.535 1 46.34 117 TYR B C 1
ATOM 3238 O O . TYR B 1 117 ? -5.379 6.25 -4.555 1 46.34 117 TYR B O 1
ATOM 3246 N N . LEU B 1 118 ? -5.676 6.523 -2.334 1 52.94 118 LEU B N 1
ATOM 3247 C CA . LEU B 1 118 ? -4.285 6.777 -1.981 1 52.94 118 LEU B CA 1
ATOM 3248 C C . LEU B 1 118 ? -3.398 5.602 -2.381 1 52.94 118 LEU B C 1
ATOM 3250 O O . LEU B 1 118 ? -3.5 4.52 -1.802 1 52.94 118 LEU B O 1
ATOM 3254 N N . GLU B 1 119 ? -3.195 5.438 -3.613 1 58.53 119 GLU B N 1
ATOM 3255 C CA . GLU B 1 119 ? -2.189 4.488 -4.078 1 58.53 119 GLU B CA 1
ATOM 3256 C C . GLU B 1 119 ? -0.851 4.715 -3.381 1 58.53 119 GLU B C 1
ATOM 3258 O O . GLU B 1 119 ? -0.364 5.844 -3.312 1 58.53 119 GLU B O 1
ATOM 3263 N N . PHE B 1 120 ? -0.527 3.908 -2.516 1 63.72 120 PHE B N 1
ATOM 3264 C CA . PHE B 1 120 ? 0.715 3.98 -1.756 1 63.72 120 PHE B CA 1
ATOM 3265 C C . PHE B 1 120 ? 1.89 4.309 -2.67 1 63.72 120 PHE B C 1
ATOM 3267 O O . PHE B 1 120 ? 3.037 4.363 -2.221 1 63.72 120 PHE B O 1
ATOM 3274 N N . GLY B 1 121 ? 1.563 4.625 -3.842 1 77.38 121 GLY B N 1
ATOM 3275 C CA . GLY B 1 121 ? 2.666 4.891 -4.754 1 77.38 121 GLY B CA 1
ATOM 3276 C C . GLY B 1 121 ? 3.334 6.23 -4.504 1 77.38 121 GLY B C 1
ATOM 3277 O O . GLY B 1 121 ? 2.688 7.176 -4.055 1 77.38 121 GLY B O 1
ATOM 3278 N N . GLN B 1 122 ? 4.633 6.277 -4.672 1 87.69 122 GLN B N 1
ATOM 3279 C CA . GLN B 1 122 ? 5.406 7.504 -4.52 1 87.69 122 GLN B CA 1
ATOM 3280 C C . GLN B 1 122 ? 5.832 8.062 -5.875 1 87.69 122 GLN B C 1
ATOM 3282 O O . GLN B 1 122 ? 6.066 7.301 -6.816 1 87.69 122 GLN B O 1
ATOM 3287 N N . LEU B 1 123 ? 5.836 9.25 -5.934 1 90.06 123 LEU B N 1
ATOM 3288 C CA . LEU B 1 123 ? 6.371 9.977 -7.078 1 90.06 123 LEU B CA 1
ATOM 3289 C C . LEU B 1 123 ? 7.789 10.461 -6.797 1 90.06 123 LEU B C 1
ATOM 3291 O O . LEU B 1 123 ? 8.07 10.961 -5.707 1 90.06 123 LEU B O 1
ATOM 3295 N N . ASP B 1 124 ? 8.633 10.258 -7.848 1 92.81 124 ASP B N 1
ATOM 3296 C CA . ASP B 1 124 ? 9.969 10.836 -7.75 1 92.81 124 ASP B CA 1
ATOM 3297 C C . ASP B 1 124 ? 9.914 12.359 -7.883 1 92.81 124 ASP B C 1
ATOM 3299 O O . ASP B 1 124 ? 9.461 12.883 -8.906 1 92.81 124 ASP B O 1
ATOM 3303 N N . ILE B 1 125 ? 10.328 13.086 -6.852 1 96.5 125 ILE B N 1
ATOM 3304 C CA . ILE B 1 125 ? 10.328 14.539 -6.883 1 96.5 125 ILE B CA 1
ATOM 3305 C C . ILE B 1 125 ? 11.734 15.062 -6.602 1 96.5 125 ILE B C 1
ATOM 3307 O O . ILE B 1 125 ? 11.914 15.992 -5.809 1 96.5 125 ILE B O 1
ATOM 3311 N N . THR B 1 126 ? 12.688 14.523 -7.207 1 95.38 126 THR B N 1
ATOM 3312 C CA . THR B 1 126 ? 14.094 14.852 -7.012 1 95.38 126 THR B CA 1
ATOM 3313 C C . THR B 1 126 ? 14.359 16.312 -7.355 1 95.38 126 THR B C 1
ATOM 3315 O O . THR B 1 126 ? 15.328 16.906 -6.875 1 95.38 126 THR B O 1
ATOM 3318 N N . SER B 1 127 ? 13.547 16.875 -8.219 1 94.94 127 SER B N 1
ATOM 3319 C CA . SER B 1 127 ? 13.68 18.297 -8.539 1 94.94 127 SER B CA 1
ATOM 3320 C C . SER B 1 127 ? 13.445 19.172 -7.312 1 94.94 127 SER B C 1
ATOM 3322 O O . SER B 1 127 ? 13.922 20.297 -7.254 1 94.94 127 SER B O 1
ATOM 3324 N N . THR B 1 128 ? 12.688 18.703 -6.34 1 94.12 128 THR B N 1
ATOM 3325 C CA . THR B 1 128 ? 12.43 19.422 -5.094 1 94.12 128 THR B CA 1
ATOM 3326 C C . THR B 1 128 ? 13.594 19.25 -4.121 1 94.12 128 THR B C 1
ATOM 3328 O O . THR B 1 128 ? 14.062 20.219 -3.521 1 94.12 128 THR B O 1
ATOM 3331 N N . CYS B 1 129 ? 14.109 18.062 -4.031 1 94.31 129 CYS B N 1
ATOM 3332 C CA . CYS B 1 129 ? 15.266 17.734 -3.215 1 94.31 129 CYS B CA 1
ATOM 3333 C C . CYS B 1 129 ? 15.867 16.406 -3.643 1 94.31 129 CYS B C 1
ATOM 3335 O O . CYS B 1 129 ? 15.156 15.516 -4.125 1 94.31 129 CYS B O 1
ATOM 3337 N N . PRO B 1 130 ? 17.156 16.266 -3.486 1 95.88 130 PRO B N 1
ATOM 3338 C CA . PRO B 1 130 ? 17.797 15.016 -3.904 1 95.88 130 PRO B CA 1
ATOM 3339 C C . PRO B 1 130 ? 17.203 13.789 -3.209 1 95.88 130 PRO B C 1
ATOM 3341 O O . PRO B 1 130 ? 17.188 13.719 -1.979 1 95.88 130 PRO B O 1
ATOM 3344 N N . GLY B 1 131 ? 16.734 12.82 -4.02 1 96.62 131 GLY B N 1
ATOM 3345 C CA . GLY B 1 131 ? 16.266 11.547 -3.49 1 96.62 131 GLY B CA 1
ATOM 3346 C C . GLY B 1 131 ? 14.859 11.609 -2.936 1 96.62 131 GLY B C 1
ATOM 3347 O O . GLY B 1 131 ? 14.32 10.594 -2.484 1 96.62 131 GLY B O 1
ATOM 3348 N N . CYS B 1 132 ? 14.234 12.742 -3.053 1 96.62 132 CYS B N 1
ATOM 3349 C CA . CYS B 1 132 ? 12.922 12.906 -2.443 1 96.62 132 CYS B CA 1
ATOM 3350 C C . CYS B 1 132 ? 11.844 12.211 -3.266 1 96.62 132 CYS B C 1
ATOM 3352 O O . CYS B 1 132 ? 11.844 12.305 -4.496 1 96.62 132 CYS B O 1
ATOM 3354 N N . ARG B 1 133 ? 11 11.469 -2.576 1 95.75 133 ARG B N 1
ATOM 3355 C CA . ARG B 1 133 ? 9.789 10.859 -3.119 1 95.75 133 ARG B CA 1
ATOM 3356 C C . ARG B 1 133 ? 8.578 11.188 -2.25 1 95.75 133 ARG B C 1
ATOM 3358 O O . ARG B 1 133 ? 8.68 11.234 -1.022 1 95.75 133 ARG B O 1
ATOM 3365 N N . ALA B 1 134 ? 7.457 11.383 -2.871 1 94.5 134 ALA B N 1
ATOM 3366 C CA . ALA B 1 134 ? 6.238 11.758 -2.158 1 94.5 134 ALA B CA 1
ATOM 3367 C C . ALA B 1 134 ? 5.07 10.859 -2.568 1 94.5 134 ALA B C 1
ATOM 3369 O O . ALA B 1 134 ? 5.02 10.375 -3.699 1 94.5 134 ALA B O 1
ATOM 3370 N N . HIS B 1 135 ? 4.297 10.602 -1.585 1 90.5 135 HIS B N 1
ATOM 3371 C CA . HIS B 1 135 ? 3.047 9.938 -1.938 1 90.5 135 HIS B CA 1
ATOM 3372 C C . HIS B 1 135 ? 2.375 10.617 -3.125 1 90.5 135 HIS B C 1
ATOM 3374 O O . HIS B 1 135 ? 2.082 11.82 -3.074 1 90.5 135 HIS B O 1
ATOM 3380 N N . LYS B 1 136 ? 2.098 9.891 -4.164 1 86.94 136 LYS B N 1
ATOM 3381 C CA . LYS B 1 136 ? 1.647 10.422 -5.445 1 86.94 136 LYS B CA 1
ATOM 3382 C C . LYS B 1 136 ? 0.36 11.227 -5.289 1 86.94 136 LYS B C 1
ATOM 3384 O O . LYS B 1 136 ? 0.257 12.344 -5.789 1 86.94 136 LYS B O 1
ATOM 3389 N N . GLY B 1 137 ? -0.655 10.727 -4.594 1 84.62 137 GLY B N 1
ATOM 3390 C CA . GLY B 1 137 ? -1.932 11.398 -4.406 1 84.62 137 GLY B CA 1
ATOM 3391 C C . GLY B 1 137 ? -1.812 12.703 -3.65 1 84.62 137 GLY B C 1
ATOM 3392 O O . GLY B 1 137 ? -2.377 13.719 -4.062 1 84.62 137 GLY B O 1
ATOM 3393 N N . PHE B 1 138 ? -1.059 12.695 -2.57 1 90.06 138 PHE B N 1
ATOM 3394 C CA . PHE B 1 138 ? -0.87 13.906 -1.778 1 90.06 138 PHE B CA 1
ATOM 3395 C C . PHE B 1 138 ? -0.101 14.953 -2.57 1 90.06 138 PHE B C 1
ATOM 3397 O O . PHE B 1 138 ? -0.416 16.141 -2.502 1 90.06 138 PHE B O 1
ATOM 3404 N N . TRP B 1 139 ? 0.874 14.516 -3.303 1 93.19 139 TRP B N 1
ATOM 3405 C CA . TRP B 1 139 ? 1.685 15.445 -4.078 1 93.19 139 TRP B CA 1
ATOM 3406 C C . TRP B 1 139 ? 0.847 16.141 -5.148 1 93.19 139 TRP B C 1
ATOM 3408 O O . TRP B 1 139 ? 0.877 17.359 -5.277 1 93.19 139 TRP B O 1
ATOM 3418 N N . 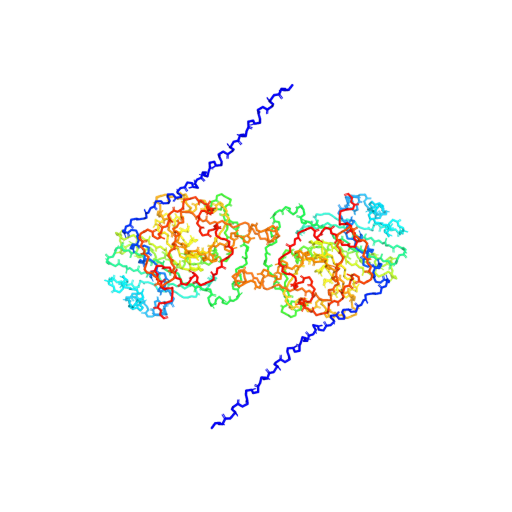TYR B 1 140 ? 0.103 15.359 -5.902 1 91.06 140 TYR B N 1
ATOM 3419 C CA . TYR B 1 140 ? -0.708 15.938 -6.973 1 91.06 140 TYR B CA 1
ATOM 3420 C C . TYR B 1 140 ? -1.769 16.875 -6.406 1 91.06 140 TYR B C 1
ATOM 3422 O O . TYR B 1 140 ? -2.012 17.953 -6.961 1 91.06 140 TYR B O 1
ATOM 3430 N N . ALA B 1 141 ? -2.396 16.469 -5.348 1 90.69 141 ALA B N 1
ATOM 3431 C CA . ALA B 1 141 ? -3.418 17.312 -4.723 1 90.69 141 ALA B CA 1
ATOM 3432 C C . ALA B 1 141 ? -2.826 18.625 -4.238 1 90.69 141 ALA B C 1
ATOM 3434 O O . ALA B 1 141 ? -3.365 19.703 -4.527 1 90.69 141 ALA B O 1
ATOM 3435 N N . ALA B 1 142 ? -1.688 18.562 -3.545 1 94.94 142 ALA B N 1
ATOM 3436 C CA . ALA B 1 142 ? -1.061 19.766 -2.998 1 94.94 142 ALA B CA 1
ATOM 3437 C C . ALA B 1 142 ? -0.535 20.672 -4.113 1 94.94 142 ALA B C 1
ATOM 3439 O O . ALA B 1 142 ? -0.56 21.891 -3.99 1 94.94 142 ALA B O 1
ATOM 3440 N N . THR B 1 143 ? -0.053 20.094 -5.152 1 95.75 143 THR B N 1
ATOM 3441 C CA . THR B 1 143 ? 0.427 20.859 -6.293 1 95.75 143 THR B CA 1
ATOM 3442 C C . THR B 1 143 ? -0.722 21.625 -6.953 1 95.75 143 THR B C 1
ATOM 3444 O O . THR B 1 143 ? -0.569 22.797 -7.328 1 95.75 143 THR B O 1
ATOM 3447 N N . ALA B 1 144 ? -1.818 20.922 -7.059 1 94.06 144 ALA B N 1
ATOM 3448 C CA . ALA B 1 144 ? -3.002 21.578 -7.609 1 94.06 144 ALA B CA 1
ATOM 3449 C C . ALA B 1 144 ? -3.449 22.734 -6.719 1 94.06 144 ALA B C 1
ATOM 3451 O O . ALA B 1 144 ? -3.811 23.797 -7.215 1 94.06 144 ALA B O 1
ATOM 3452 N N . VAL B 1 145 ? -3.391 22.516 -5.516 1 95.62 145 VAL B N 1
ATOM 3453 C CA . VAL B 1 145 ? -3.75 23.547 -4.543 1 95.62 145 VAL B CA 1
ATOM 3454 C C . VAL B 1 145 ? -2.791 24.719 -4.656 1 95.62 145 VAL B C 1
ATOM 3456 O O . VAL B 1 145 ? -3.219 25.875 -4.645 1 95.62 145 VAL B O 1
ATOM 3459 N N . ASN B 1 146 ? -1.517 24.469 -4.695 1 97.5 146 ASN B N 1
ATOM 3460 C CA . ASN B 1 146 ? -0.517 25.516 -4.801 1 97.5 146 ASN B CA 1
ATOM 3461 C C . ASN B 1 146 ? -0.766 26.406 -6.016 1 97.5 146 ASN B C 1
ATOM 3463 O O . ASN B 1 146 ? -0.634 27.625 -5.93 1 97.5 146 ASN B O 1
ATOM 3467 N N . ARG B 1 147 ? -1.12 25.766 -7.09 1 97 147 ARG B N 1
ATOM 3468 C CA . ARG B 1 147 ? -1.432 26.531 -8.297 1 97 147 ARG B CA 1
ATOM 3469 C C . ARG B 1 147 ? -2.684 27.375 -8.102 1 97 147 ARG B C 1
ATOM 3471 O O . ARG B 1 147 ? -2.721 28.547 -8.508 1 97 147 ARG B O 1
ATOM 3478 N N . ALA B 1 148 ? -3.605 26.828 -7.484 1 96.94 148 ALA B N 1
ATOM 3479 C CA . ALA B 1 148 ? -4.898 27.484 -7.332 1 96.94 148 ALA B CA 1
ATOM 3480 C C . ALA B 1 148 ? -4.812 28.641 -6.332 1 96.94 148 ALA B C 1
ATOM 3482 O O . ALA B 1 148 ? -5.492 29.656 -6.48 1 96.94 148 ALA B O 1
ATOM 3483 N N . LEU B 1 149 ? -3.975 28.516 -5.328 1 97.81 149 LEU B N 1
ATOM 3484 C CA . LEU B 1 149 ? -3.994 29.453 -4.211 1 97.81 149 LEU B CA 1
ATOM 3485 C C . LEU B 1 149 ? -2.902 30.5 -4.367 1 97.81 149 LEU B C 1
ATOM 3487 O O . LEU B 1 149 ? -2.857 31.484 -3.607 1 97.81 149 LEU B O 1
ATOM 3491 N N . ARG B 1 150 ? -2.088 30.422 -5.289 1 97.38 150 ARG B N 1
ATOM 3492 C CA . ARG B 1 150 ? -0.895 31.25 -5.414 1 97.38 150 ARG B CA 1
ATOM 3493 C C . ARG B 1 150 ? -1.252 32.719 -5.359 1 97.38 150 ARG B C 1
ATOM 3495 O O . ARG B 1 150 ? -0.637 33.5 -4.613 1 97.38 150 ARG B O 1
ATOM 3502 N N . ARG B 1 151 ? -2.236 33.156 -6.113 1 97 151 ARG B N 1
ATOM 3503 C CA . ARG B 1 151 ? -2.621 34.562 -6.176 1 97 151 ARG B CA 1
ATOM 3504 C C . ARG B 1 151 ? -3.207 35.031 -4.844 1 97 151 ARG B C 1
ATOM 3506 O O . ARG B 1 151 ? -2.977 36.156 -4.422 1 97 151 ARG B O 1
ATOM 3513 N N . PHE B 1 152 ? -3.914 34.156 -4.23 1 97.62 152 PHE B N 1
ATOM 3514 C CA . PHE B 1 152 ? -4.598 34.531 -2.994 1 97.62 152 PHE B CA 1
ATOM 3515 C C . PHE B 1 152 ? -3.605 34.625 -1.842 1 97.62 152 PHE B C 1
ATOM 3517 O O . PHE B 1 152 ? -3.754 35.5 -0.97 1 97.62 152 PHE B O 1
ATOM 3524 N N . ILE B 1 153 ? -2.615 33.781 -1.848 1 98.19 153 ILE B N 1
ATOM 3525 C CA . ILE B 1 153 ? -1.555 33.875 -0.85 1 98.19 153 ILE B CA 1
ATOM 3526 C C . ILE B 1 153 ? -0.782 35.188 -1.039 1 98.19 153 ILE B C 1
ATOM 3528 O O . ILE B 1 153 ? -0.486 35.875 -0.068 1 98.19 153 ILE B O 1
ATOM 3532 N N . TRP B 1 154 ? -0.497 35.438 -2.252 1 97.38 154 TRP B N 1
ATOM 3533 C CA . TRP B 1 154 ? 0.206 36.688 -2.566 1 97.38 154 TRP B CA 1
ATOM 3534 C C . TRP B 1 154 ? -0.586 37.906 -2.09 1 97.38 154 TRP B C 1
ATOM 3536 O O . TRP B 1 154 ? -0.045 38.781 -1.41 1 97.38 154 TRP B O 1
ATOM 3546 N N . LEU B 1 155 ? -1.834 37.969 -2.41 1 98.12 155 LEU B N 1
ATOM 3547 C CA . LEU B 1 155 ? -2.697 39.062 -2.037 1 98.12 155 LEU B CA 1
ATOM 3548 C C . LEU B 1 155 ? -2.818 39.188 -0.521 1 98.12 155 LEU B C 1
ATOM 3550 O O . LEU B 1 155 ? -2.809 40.281 0.029 1 98.12 155 LEU B O 1
ATOM 3554 N N . ALA B 1 156 ? -3.012 38.062 0.105 1 98.44 156 ALA B N 1
ATOM 3555 C CA . ALA B 1 156 ? -3.15 38.031 1.559 1 98.44 156 ALA B CA 1
ATOM 3556 C C . ALA B 1 156 ? -1.9 38.594 2.23 1 98.44 156 ALA B C 1
ATOM 3558 O O . ALA B 1 156 ? -1.998 39.406 3.174 1 98.44 156 ALA B O 1
ATOM 3559 N N . ARG B 1 157 ? -0.76 38.281 1.784 1 97.81 157 ARG B N 1
ATOM 3560 C CA . ARG B 1 157 ? 0.495 38.719 2.377 1 97.81 157 ARG B CA 1
ATOM 3561 C C . ARG B 1 157 ? 0.746 40.188 2.076 1 97.81 157 ARG B C 1
ATOM 3563 O O . ARG B 1 157 ? 1.327 40.906 2.896 1 97.81 157 ARG B O 1
ATOM 3570 N N . LEU B 1 158 ? 0.329 40.594 0.91 1 97.69 158 LEU B N 1
ATOM 3571 C CA . LEU B 1 158 ? 0.455 42 0.542 1 97.69 158 LEU B CA 1
ATOM 3572 C C . LEU B 1 158 ? -0.437 42.875 1.417 1 97.69 158 LEU B C 1
ATOM 3574 O O . LEU B 1 158 ? -0.042 43.969 1.811 1 97.69 158 LEU B O 1
ATOM 3578 N N . THR B 1 159 ? -1.569 42.406 1.639 1 97.88 159 THR B N 1
ATOM 3579 C CA . THR B 1 159 ? -2.564 43.156 2.398 1 97.88 159 THR B CA 1
ATOM 3580 C C . THR B 1 159 ? -2.217 43.156 3.885 1 97.88 159 THR B C 1
ATOM 3582 O O . THR B 1 159 ? -2.555 44.094 4.602 1 97.88 159 THR B O 1
ATOM 3585 N N . HIS B 1 160 ? -1.529 42.062 4.332 1 97.94 160 HIS B N 1
ATOM 3586 C CA . HIS B 1 160 ? -1.181 41.938 5.746 1 97.94 160 HIS B CA 1
ATOM 3587 C C . HIS B 1 160 ? 0.308 41.656 5.922 1 97.94 160 HIS B C 1
ATOM 3589 O O . HIS B 1 160 ? 0.689 40.625 6.469 1 97.94 160 HIS B O 1
ATOM 3595 N N . PRO B 1 161 ? 1.249 42.5 5.617 1 95.19 161 PRO B N 1
ATOM 3596 C CA . PRO B 1 161 ? 2.691 42.25 5.594 1 95.19 161 PRO B CA 1
ATOM 3597 C C . PRO B 1 161 ? 3.252 41.906 6.977 1 95.19 161 PRO B C 1
ATOM 3599 O O . PRO B 1 161 ? 4.266 41.219 7.082 1 95.19 161 PRO B O 1
ATOM 3602 N N . GLY B 1 162 ? 2.654 42.125 8.031 1 95.69 162 GLY B N 1
ATOM 3603 C CA . GLY B 1 162 ? 3.166 41.844 9.359 1 95.69 162 GLY B CA 1
ATOM 3604 C C . GLY B 1 162 ? 2.615 40.562 9.953 1 95.69 162 GLY B C 1
ATOM 3605 O O . GLY B 1 162 ? 3.031 40.125 11.031 1 95.69 162 GLY B O 1
ATOM 3606 N N . TYR B 1 163 ? 1.862 39.906 9.172 1 98.12 163 TYR B N 1
ATOM 3607 C CA . TYR B 1 163 ? 1.252 38.688 9.68 1 98.12 163 TYR B CA 1
ATOM 3608 C C . TYR B 1 163 ? 2.127 37.469 9.383 1 98.12 163 TYR B C 1
ATOM 3610 O O . TYR B 1 163 ? 2.719 37.375 8.305 1 98.12 163 TYR B O 1
ATOM 3618 N N . ARG B 1 164 ? 2.221 36.594 10.328 1 97.25 164 ARG B N 1
ATOM 3619 C CA . ARG B 1 164 ? 2.842 35.312 10.07 1 97.25 164 ARG B CA 1
ATOM 3620 C C . ARG B 1 164 ? 1.902 34.406 9.289 1 97.25 164 ARG B C 1
ATOM 3622 O O . ARG B 1 164 ? 0.681 34.5 9.406 1 97.25 164 ARG B O 1
ATOM 3629 N N . LEU B 1 165 ? 2.514 33.469 8.461 1 98.06 165 LEU B N 1
ATOM 3630 C CA . LEU B 1 165 ? 1.736 32.5 7.699 1 98.06 165 LEU B CA 1
ATOM 3631 C C . LEU B 1 165 ? 1.841 31.109 8.32 1 98.06 165 LEU B C 1
ATOM 3633 O O . LEU B 1 165 ? 2.943 30.625 8.594 1 98.06 165 LEU B O 1
ATOM 3637 N N . ALA B 1 166 ? 0.682 30.547 8.586 1 98.62 166 ALA B N 1
ATOM 3638 C CA . ALA B 1 166 ? 0.612 29.172 9.078 1 98.62 166 ALA B CA 1
ATOM 3639 C C . ALA B 1 166 ? -0.248 28.312 8.156 1 98.62 166 ALA B C 1
ATOM 3641 O O . ALA B 1 166 ? -1.274 28.766 7.648 1 98.62 166 ALA B O 1
ATOM 3642 N N . VAL B 1 167 ? 0.182 27.109 7.938 1 98.69 167 VAL B N 1
ATOM 3643 C CA . VAL B 1 167 ? -0.624 26.109 7.258 1 98.69 167 VAL B CA 1
ATOM 3644 C C . VAL B 1 167 ? -0.945 24.969 8.227 1 98.69 167 VAL B C 1
ATOM 3646 O O . VAL B 1 167 ? -0.097 24.562 9.023 1 98.69 167 VAL B O 1
ATOM 3649 N N . THR B 1 168 ? -2.178 24.484 8.133 1 98.81 168 THR B N 1
ATOM 3650 C CA . THR B 1 168 ? -2.582 23.484 9.117 1 98.81 168 THR B CA 1
ATOM 3651 C C . THR B 1 168 ? -3.578 22.5 8.516 1 98.81 168 THR B C 1
ATOM 3653 O O . THR B 1 168 ? -4.145 22.75 7.453 1 98.81 168 THR B O 1
ATOM 3656 N N . GLY B 1 169 ? -3.715 21.391 9.164 1 98.25 169 GLY B N 1
ATOM 3657 C CA . GLY B 1 169 ? -4.664 20.344 8.805 1 98.25 169 GLY B CA 1
ATOM 3658 C C . GLY B 1 169 ? -4.625 19.156 9.75 1 98.25 169 GLY B C 1
ATOM 3659 O O . GLY B 1 169 ? -3.586 18.859 10.344 1 98.25 169 GLY B O 1
ATOM 3660 N N . HIS B 1 170 ? -5.719 18.516 9.82 1 96.81 170 HIS B N 1
ATOM 3661 C CA . HIS B 1 170 ? -5.855 17.266 10.57 1 96.81 170 HIS B CA 1
ATOM 3662 C C . HIS B 1 170 ? -5.977 16.062 9.633 1 96.81 170 HIS B C 1
ATOM 3664 O O . HIS B 1 170 ? -6.578 16.172 8.562 1 96.81 170 HIS B O 1
ATOM 3670 N N . SER B 1 171 ? -5.414 14.961 10.078 1 93.5 171 SER B N 1
ATOM 3671 C CA . SER B 1 171 ? -5.547 13.727 9.305 1 93.5 171 SER B CA 1
ATOM 3672 C C . SER B 1 171 ? -5.062 13.914 7.871 1 93.5 171 SER B C 1
ATOM 3674 O O . SER B 1 171 ? -3.938 14.359 7.645 1 93.5 171 SER B O 1
ATOM 3676 N N . LEU B 1 172 ? -5.855 13.641 6.875 1 89.88 172 LEU B N 1
ATOM 3677 C CA . LEU B 1 172 ? -5.438 13.758 5.484 1 89.88 172 LEU B CA 1
ATOM 3678 C C . LEU B 1 172 ? -5.191 15.219 5.113 1 89.88 172 LEU B C 1
ATOM 3680 O O . LEU B 1 172 ? -4.348 15.516 4.262 1 89.88 172 LEU B O 1
ATOM 3684 N N . GLY B 1 173 ? -5.941 16.094 5.785 1 94.25 173 GLY B N 1
ATOM 3685 C CA . GLY B 1 173 ? -5.656 17.5 5.598 1 94.25 173 GLY B CA 1
ATOM 3686 C C . GLY B 1 173 ? -4.258 17.891 6.031 1 94.25 173 GLY B C 1
ATOM 3687 O O . GLY B 1 173 ? -3.66 18.812 5.465 1 94.25 173 GLY B O 1
ATOM 3688 N N . GLY B 1 174 ? -3.787 17.203 7.039 1 96.94 174 GLY B N 1
ATOM 3689 C CA . GLY B 1 174 ? -2.418 17.406 7.48 1 96.94 174 GLY B CA 1
ATOM 3690 C C . GLY B 1 174 ? -1.387 16.953 6.465 1 96.94 174 GLY B C 1
ATOM 3691 O O . GLY B 1 174 ? -0.306 17.531 6.363 1 96.94 174 GLY B O 1
ATOM 3692 N N . ALA B 1 175 ? -1.74 15.922 5.797 1 94.81 175 ALA B N 1
ATOM 3693 C CA . ALA B 1 175 ? -0.858 15.453 4.73 1 94.81 175 ALA B CA 1
ATOM 3694 C C . ALA B 1 175 ? -0.742 16.484 3.617 1 94.81 175 ALA B C 1
ATOM 3696 O O . ALA B 1 175 ? 0.362 16.797 3.166 1 94.81 175 ALA B O 1
ATOM 3697 N N . ILE B 1 176 ? -1.849 17.031 3.238 1 95.19 176 ILE B N 1
ATOM 3698 C CA . ILE B 1 176 ? -1.868 18.062 2.209 1 95.19 176 ILE B CA 1
ATOM 3699 C C . ILE B 1 176 ? -1.105 19.297 2.699 1 95.19 176 ILE B C 1
ATOM 3701 O O . ILE B 1 176 ? -0.293 19.859 1.964 1 95.19 176 ILE B O 1
ATOM 3705 N N . ALA B 1 177 ? -1.354 19.609 3.898 1 98 177 ALA B N 1
ATOM 3706 C CA . ALA B 1 177 ? -0.671 20.75 4.492 1 98 177 ALA B CA 1
ATOM 3707 C C . ALA B 1 177 ? 0.843 20.562 4.461 1 98 177 ALA B C 1
ATOM 3709 O O . ALA B 1 177 ? 1.586 21.516 4.184 1 98 177 ALA B O 1
ATOM 3710 N N . THR B 1 178 ? 1.282 19.422 4.754 1 97.31 178 THR B N 1
ATOM 3711 C CA . THR B 1 178 ? 2.709 19.125 4.797 1 97.31 178 THR B CA 1
ATOM 3712 C C . THR B 1 178 ? 3.354 19.359 3.432 1 97.31 178 THR B C 1
ATOM 3714 O O . THR B 1 178 ? 4.359 20.062 3.326 1 97.31 178 THR B O 1
ATOM 3717 N N . ILE B 1 179 ? 2.762 18.781 2.424 1 96.44 179 ILE B N 1
ATOM 3718 C CA . ILE B 1 179 ? 3.342 18.922 1.094 1 96.44 179 ILE B CA 1
ATOM 3719 C C . ILE B 1 179 ? 3.172 20.375 0.618 1 96.44 179 ILE B C 1
ATOM 3721 O O . ILE B 1 179 ? 4.047 20.906 -0.06 1 96.44 179 ILE B O 1
ATOM 3725 N N . TYR B 1 180 ? 2.1 21.016 0.983 1 97.44 180 TYR B N 1
ATOM 3726 C CA . TYR B 1 180 ? 1.892 22.406 0.61 1 97.44 180 TYR B CA 1
ATOM 3727 C C . TYR B 1 180 ? 2.967 23.312 1.217 1 97.44 180 TYR B C 1
ATOM 3729 O O . TYR B 1 180 ? 3.453 24.234 0.565 1 97.44 180 TYR B O 1
ATOM 3737 N N . ALA B 1 181 ? 3.307 23.047 2.42 1 97.19 181 ALA B N 1
ATOM 3738 C CA . ALA B 1 181 ? 4.391 23.797 3.055 1 97.19 181 ALA B CA 1
ATOM 3739 C C . ALA B 1 181 ? 5.695 23.641 2.277 1 97.19 181 ALA B C 1
ATOM 3741 O O . ALA B 1 181 ? 6.461 24.594 2.137 1 97.19 181 ALA B O 1
ATOM 3742 N N . VAL B 1 182 ? 5.93 22.484 1.794 1 96.12 182 VAL B N 1
ATOM 3743 C CA . VAL B 1 182 ? 7.105 22.234 0.969 1 96.12 182 VAL B CA 1
ATOM 3744 C C . VAL B 1 182 ? 7.066 23.125 -0.266 1 96.12 182 VAL B C 1
ATOM 3746 O O . VAL B 1 182 ? 8.07 23.75 -0.621 1 96.12 182 VAL B O 1
ATOM 3749 N N . HIS B 1 183 ? 5.926 23.219 -0.893 1 96.06 183 HIS B N 1
ATOM 3750 C CA . HIS B 1 183 ? 5.77 24.062 -2.07 1 96.06 183 HIS B CA 1
ATOM 3751 C C . HIS B 1 183 ? 6.008 25.531 -1.728 1 96.06 183 HIS B C 1
ATOM 3753 O O . HIS B 1 183 ? 6.75 26.234 -2.426 1 96.06 183 HIS B O 1
ATOM 3759 N N . LEU B 1 184 ? 5.387 25.969 -0.674 1 96.44 184 LEU B N 1
ATOM 3760 C CA . LEU B 1 184 ? 5.508 27.375 -0.285 1 96.44 184 LEU B CA 1
ATOM 3761 C C . LEU B 1 184 ? 6.961 27.719 0.023 1 96.44 184 LEU B C 1
ATOM 3763 O O . LEU B 1 184 ? 7.465 28.75 -0.435 1 96.44 184 LEU B O 1
ATOM 3767 N N . ARG B 1 185 ? 7.562 26.922 0.78 1 95.19 185 ARG B N 1
ATOM 3768 C CA . ARG B 1 185 ? 8.961 27.188 1.131 1 95.19 185 ARG B CA 1
ATOM 3769 C C . ARG B 1 185 ? 9.852 27.141 -0.106 1 95.19 185 ARG B C 1
ATOM 3771 O O . ARG B 1 185 ? 10.812 27.906 -0.211 1 95.19 185 ARG B O 1
ATOM 3778 N N . GLY B 1 186 ? 9.547 26.297 -1.017 1 92.38 186 GLY B N 1
ATOM 3779 C CA . GLY B 1 186 ? 10.227 26.281 -2.301 1 92.38 186 GLY B CA 1
ATOM 3780 C C . GLY B 1 186 ? 10.086 27.578 -3.066 1 92.38 186 GLY B C 1
ATOM 3781 O O . GLY B 1 186 ? 10.977 27.969 -3.822 1 92.38 186 GLY B O 1
ATOM 3782 N N . ASP B 1 187 ? 8.992 28.188 -2.883 1 92.56 187 ASP B N 1
ATOM 3783 C CA . ASP B 1 187 ? 8.727 29.484 -3.502 1 92.56 187 ASP B CA 1
ATOM 3784 C C . ASP B 1 187 ? 9.289 30.625 -2.654 1 92.56 187 ASP B C 1
ATOM 3786 O O . ASP B 1 187 ? 8.945 31.781 -2.865 1 92.56 187 ASP B O 1
ATOM 3790 N N . ARG B 1 188 ? 9.992 30.297 -1.631 1 92.06 188 ARG B N 1
ATOM 3791 C CA . ARG B 1 188 ? 10.656 31.219 -0.723 1 92.06 188 ARG B CA 1
ATOM 3792 C C . ARG B 1 188 ? 9.641 31.969 0.13 1 92.06 188 ARG B C 1
ATOM 3794 O O . ARG B 1 188 ? 9.836 33.156 0.455 1 92.06 188 ARG B O 1
ATOM 3801 N N . ILE B 1 189 ? 8.625 31.328 0.394 1 94.31 189 ILE B N 1
ATOM 3802 C CA . ILE B 1 189 ? 7.633 31.859 1.323 1 94.31 189 ILE B CA 1
ATOM 3803 C C . ILE B 1 189 ? 7.762 31.156 2.672 1 94.31 189 ILE B C 1
ATOM 3805 O O . ILE B 1 189 ? 7.598 29.938 2.758 1 94.31 189 ILE B O 1
ATOM 3809 N N . GLY B 1 190 ? 8.078 31.891 3.697 1 94 190 GLY B N 1
ATOM 3810 C CA . GLY B 1 190 ? 8.133 31.328 5.039 1 94 190 GLY B CA 1
ATOM 3811 C C . GLY B 1 190 ? 6.777 30.922 5.57 1 94 190 GLY B C 1
ATOM 3812 O O . GLY B 1 190 ? 5.801 31.656 5.43 1 94 190 GLY B O 1
ATOM 3813 N N . VAL B 1 191 ? 6.707 29.75 6.117 1 96.62 191 VAL B N 1
ATOM 3814 C CA . VAL B 1 191 ? 5.422 29.266 6.609 1 96.62 191 VAL B CA 1
ATOM 3815 C C . VAL B 1 191 ? 5.645 28.312 7.785 1 96.62 191 VAL B C 1
ATOM 3817 O O . VAL B 1 191 ? 6.582 27.516 7.777 1 96.62 191 VAL B O 1
ATOM 3820 N N . ASP B 1 192 ? 4.898 28.484 8.828 1 97.12 192 ASP B N 1
ATOM 3821 C CA . ASP B 1 192 ? 4.855 27.531 9.922 1 97.12 192 ASP B CA 1
ATOM 3822 C C . ASP B 1 192 ? 3.838 26.422 9.641 1 97.12 192 ASP B C 1
ATOM 3824 O O . ASP B 1 192 ? 2.689 26.703 9.289 1 97.12 192 ASP B O 1
ATOM 3828 N N . LEU B 1 193 ? 4.293 25.219 9.773 1 97.94 193 LEU B N 1
ATOM 3829 C CA . LEU B 1 193 ? 3.455 24.047 9.508 1 97.94 193 LEU B CA 1
ATOM 3830 C C . LEU B 1 193 ? 2.955 23.438 10.812 1 97.94 193 LEU B C 1
ATOM 3832 O O . LEU B 1 193 ? 3.754 23.047 11.672 1 97.94 193 LEU B O 1
ATOM 3836 N N . TYR B 1 194 ? 1.66 23.359 10.977 1 98.69 194 TYR B N 1
ATOM 3837 C CA . TYR B 1 194 ? 1.017 22.688 12.094 1 98.69 194 TYR B CA 1
ATOM 3838 C C . TYR B 1 194 ? 0.158 21.531 11.609 1 98.69 194 TYR B C 1
ATOM 3840 O O . TYR B 1 194 ? -0.873 21.734 10.969 1 98.69 194 TYR B O 1
ATOM 3848 N N . THR B 1 195 ? 0.562 20.344 11.922 1 98.69 195 THR B N 1
ATOM 3849 C CA . THR B 1 195 ? -0.265 19.219 11.523 1 98.69 195 THR B CA 1
ATOM 3850 C C . THR B 1 195 ? -0.732 18.438 12.742 1 98.69 195 THR B C 1
ATOM 3852 O O . THR B 1 195 ? -0.015 18.344 13.742 1 98.69 195 THR B O 1
ATOM 3855 N N . PHE B 1 196 ? -1.865 17.875 12.672 1 98.62 196 PHE B N 1
ATOM 3856 C CA . PHE B 1 196 ? -2.492 17.109 13.742 1 98.62 196 PHE B CA 1
ATOM 3857 C C . PHE B 1 196 ? -2.926 15.742 13.242 1 98.62 196 PHE B C 1
ATOM 3859 O O . PHE B 1 196 ? -3.881 15.625 12.477 1 98.62 196 PHE B O 1
ATOM 3866 N N . GLY B 1 197 ? -2.178 14.773 13.664 1 97 197 GLY B N 1
ATOM 3867 C CA . GLY B 1 197 ? -2.512 13.406 13.289 1 97 197 GLY B CA 1
ATOM 3868 C C . GLY B 1 197 ? -2.314 13.133 11.812 1 97 197 GLY B C 1
ATOM 3869 O O . GLY B 1 197 ? -3.098 12.406 11.195 1 97 197 GLY B O 1
ATOM 3870 N N . ALA B 1 198 ? -1.369 13.727 11.227 1 96.44 198 ALA B N 1
ATOM 3871 C CA . ALA B 1 198 ? -1.143 13.586 9.797 1 96.44 198 ALA B CA 1
ATOM 3872 C C . ALA B 1 198 ? -0.351 12.32 9.484 1 96.44 198 ALA B C 1
ATOM 3874 O O . ALA B 1 198 ? 0.614 12 10.18 1 96.44 198 ALA B O 1
ATOM 3875 N N . PRO B 1 199 ? -0.749 11.547 8.477 1 94.38 199 PRO B N 1
ATOM 3876 C CA . PRO B 1 199 ? 0.085 10.43 8.039 1 94.38 199 PRO B CA 1
ATOM 3877 C C . PRO B 1 199 ? 1.383 10.883 7.375 1 94.38 199 PRO B C 1
ATOM 3879 O O . PRO B 1 199 ? 1.541 12.07 7.066 1 94.38 199 PRO B O 1
ATOM 3882 N N . SER B 1 200 ? 2.307 9.883 7.215 1 95.38 200 SER B N 1
ATOM 3883 C CA . SER B 1 200 ? 3.514 10.141 6.438 1 95.38 200 SER B CA 1
ATOM 3884 C C . SER B 1 200 ? 3.176 10.492 4.992 1 95.38 200 SER B C 1
ATOM 3886 O O . SER B 1 200 ? 2.193 10 4.441 1 95.38 200 SER B O 1
ATOM 3888 N N . VAL B 1 201 ? 4.066 11.344 4.422 1 95.25 201 VAL B N 1
ATOM 3889 C CA . VAL B 1 201 ? 3.703 11.82 3.092 1 95.25 201 VAL B CA 1
ATOM 3890 C C . VAL B 1 201 ? 4.781 11.43 2.086 1 95.25 201 VAL B C 1
ATOM 3892 O O . VAL B 1 201 ? 4.637 11.68 0.886 1 95.25 201 VAL B O 1
ATOM 3895 N N . GLY B 1 202 ? 5.832 10.82 2.543 1 95.75 202 GLY B N 1
ATOM 3896 C CA . GLY B 1 202 ? 6.898 10.453 1.623 1 95.75 202 GLY B CA 1
ATOM 3897 C C . GLY B 1 202 ? 8.023 9.68 2.291 1 95.75 202 GLY B C 1
ATOM 3898 O O . GLY B 1 202 ? 7.844 9.133 3.377 1 95.75 202 GLY B O 1
ATOM 3899 N N . ASN B 1 203 ? 9.195 9.625 1.559 1 96.19 203 ASN B N 1
ATOM 3900 C CA . ASN B 1 203 ? 10.32 8.812 2.023 1 96.19 203 ASN B CA 1
ATOM 3901 C C . ASN B 1 203 ? 11.203 9.586 2.998 1 96.19 203 ASN B C 1
ATOM 3903 O O . ASN B 1 203 ? 10.891 10.727 3.355 1 96.19 203 ASN B O 1
ATOM 3907 N N . TYR B 1 204 ? 12.227 8.969 3.447 1 97.81 204 TYR B N 1
ATOM 3908 C CA . TYR B 1 204 ? 13.141 9.531 4.434 1 97.81 204 TYR B CA 1
ATOM 3909 C C . TYR B 1 204 ? 13.758 10.836 3.924 1 97.81 204 TYR B C 1
ATOM 3911 O O . TYR B 1 204 ? 13.875 11.805 4.676 1 97.81 204 TYR B O 1
ATOM 3919 N N . ALA B 1 205 ? 14.117 10.867 2.666 1 97.19 205 ALA B N 1
ATOM 3920 C CA . ALA B 1 205 ? 14.727 12.07 2.096 1 97.19 205 ALA B CA 1
ATOM 3921 C C . ALA B 1 205 ? 13.781 13.258 2.199 1 97.19 205 ALA B C 1
ATOM 3923 O O . ALA B 1 205 ? 14.203 14.359 2.562 1 97.19 205 ALA B O 1
ATOM 3924 N N . LEU B 1 206 ? 12.555 13.062 1.913 1 97.12 206 LEU B N 1
ATOM 3925 C CA . LEU B 1 206 ? 11.578 14.148 1.985 1 97.12 206 LEU B CA 1
ATOM 3926 C C . LEU B 1 206 ? 11.344 14.57 3.432 1 97.12 206 LEU B C 1
ATOM 3928 O O . LEU B 1 206 ? 11.258 15.766 3.725 1 97.12 206 LEU B O 1
ATOM 3932 N N . ALA B 1 207 ? 11.219 13.586 4.289 1 97.5 207 ALA B N 1
ATOM 3933 C CA . ALA B 1 207 ? 11.039 13.891 5.707 1 97.5 207 ALA B CA 1
ATOM 3934 C C . ALA B 1 207 ? 12.203 14.719 6.242 1 97.5 207 ALA B C 1
ATOM 3936 O O . ALA B 1 207 ? 12 15.695 6.961 1 97.5 207 ALA B O 1
ATOM 3937 N N . ASN B 1 208 ? 13.375 14.305 5.867 1 96.19 208 ASN B N 1
ATOM 3938 C CA . ASN B 1 208 ? 14.562 15.031 6.301 1 96.19 208 ASN B CA 1
ATOM 3939 C C . ASN B 1 208 ? 14.602 16.438 5.715 1 96.19 208 ASN B C 1
ATOM 3941 O O . ASN B 1 208 ? 14.938 17.391 6.414 1 96.19 208 ASN B O 1
ATOM 3945 N N . PHE B 1 209 ? 14.305 16.547 4.477 1 95.88 209 PHE B N 1
ATOM 3946 C CA . PHE B 1 209 ? 14.273 17.844 3.793 1 95.88 209 PHE B CA 1
ATOM 3947 C C . PHE B 1 209 ? 13.289 18.781 4.461 1 95.88 209 PHE B C 1
ATOM 3949 O O . PHE B 1 209 ? 13.602 19.953 4.707 1 95.88 209 PHE B O 1
ATOM 3956 N N . THR B 1 210 ? 12.094 18.297 4.758 1 95.62 210 THR B N 1
ATOM 3957 C CA . THR B 1 210 ? 11.039 19.094 5.363 1 95.62 210 THR B CA 1
ATOM 3958 C C . THR B 1 210 ? 11.414 19.5 6.789 1 95.62 210 THR B C 1
ATOM 3960 O O . THR B 1 210 ? 11.07 20.594 7.242 1 95.62 210 THR B O 1
ATOM 3963 N N . THR B 1 211 ? 12.117 18.594 7.469 1 95.06 211 THR B N 1
ATOM 3964 C CA . THR B 1 211 ? 12.539 18.844 8.844 1 95.06 211 THR B CA 1
ATOM 3965 C C . THR B 1 211 ? 13.641 19.906 8.891 1 95.06 211 THR B C 1
ATOM 3967 O O . THR B 1 211 ? 13.586 20.828 9.711 1 95.06 211 THR B O 1
ATOM 3970 N N . GLU B 1 212 ? 14.727 19.641 8.016 1 86.25 212 GLU B N 1
ATOM 3971 C CA . GLU B 1 212 ? 15.93 20.469 8.047 1 86.25 212 GLU B CA 1
ATOM 3972 C C . GLU B 1 212 ? 15.719 21.766 7.27 1 86.25 212 GLU B C 1
ATOM 3974 O O . GLU B 1 212 ? 16.438 22.734 7.477 1 86.25 212 GLU B O 1
ATOM 3979 N N . GLY B 1 213 ? 14.836 21.484 6.172 1 66.94 213 GLY B N 1
ATOM 3980 C CA . GLY B 1 213 ? 14.773 22.5 5.121 1 66.94 213 GLY B CA 1
ATOM 3981 C C . GLY B 1 213 ? 14.898 23.906 5.645 1 66.94 213 GLY B C 1
ATOM 3982 O O . GLY B 1 213 ? 15.094 24.125 6.844 1 66.94 213 GLY B O 1
ATOM 3983 N N . GLU B 1 214 ? 14.781 24.906 4.656 1 57.75 214 GLU B N 1
ATOM 3984 C CA . GLU B 1 214 ? 15.414 26.219 4.789 1 57.75 214 GLU B CA 1
ATOM 3985 C C . GLU B 1 214 ? 14.961 26.922 6.062 1 57.75 214 GLU B C 1
ATOM 3987 O O . GLU B 1 214 ? 13.844 27.453 6.117 1 57.75 214 GLU B O 1
ATOM 3992 N N . GLN B 1 215 ? 15.625 26.547 7.211 1 52.56 215 GLN B N 1
ATOM 3993 C CA . GLN B 1 215 ? 15.422 27 8.578 1 52.56 215 GLN B CA 1
ATOM 3994 C C . GLN B 1 215 ? 14.906 28.438 8.609 1 52.56 215 GLN B C 1
ATOM 3996 O O . GLN B 1 215 ? 14.195 28.828 9.539 1 52.56 215 GLN B O 1
ATOM 4001 N N . ASP B 1 216 ? 15.117 29 7.516 1 66.31 216 ASP B N 1
ATOM 4002 C CA . ASP B 1 216 ? 14.672 30.391 7.59 1 66.31 216 ASP B CA 1
ATOM 4003 C C . ASP B 1 216 ? 13.281 30.547 6.988 1 66.31 216 ASP B C 1
ATOM 4005 O O . ASP B 1 216 ? 12.797 31.672 6.816 1 66.31 216 ASP B O 1
ATOM 4009 N N . ARG B 1 217 ? 12.648 29.297 6.922 1 79.75 217 ARG B N 1
ATOM 4010 C CA . ARG B 1 217 ? 11.391 29.484 6.215 1 79.75 217 ARG B CA 1
ATOM 4011 C C . ARG B 1 217 ? 10.227 28.891 7 1 79.75 217 ARG B C 1
ATOM 4013 O O . ARG B 1 217 ? 9.273 28.375 6.41 1 79.75 217 ARG B O 1
ATOM 4020 N N . GLY B 1 218 ? 10.391 28.938 8.305 1 90.94 218 GLY B N 1
ATOM 4021 C CA . GLY B 1 218 ? 9.297 28.516 9.164 1 90.94 218 GLY B CA 1
ATOM 4022 C C . GLY B 1 218 ? 9.586 27.234 9.914 1 90.94 218 GLY B C 1
ATOM 4023 O O . GLY B 1 218 ? 10.633 26.625 9.727 1 90.94 218 GLY B O 1
ATOM 4024 N N . THR B 1 219 ? 8.734 26.906 10.859 1 93.81 219 THR B N 1
ATOM 4025 C CA . THR B 1 219 ? 8.906 25.781 11.773 1 93.81 219 THR B CA 1
ATOM 4026 C C . THR B 1 219 ? 7.824 24.734 11.555 1 93.81 219 THR B C 1
ATOM 4028 O O . THR B 1 219 ? 6.746 25.047 11.047 1 93.81 219 THR B O 1
ATOM 4031 N N . ASN B 1 220 ? 8.227 23.516 11.859 1 96.38 220 ASN B N 1
ATOM 4032 C CA . ASN B 1 220 ? 7.27 22.422 11.812 1 96.38 220 ASN B CA 1
ATOM 4033 C C . ASN B 1 220 ? 6.77 22.047 13.203 1 96.38 220 ASN B C 1
ATOM 4035 O O . ASN B 1 220 ? 7.562 21.922 14.141 1 96.38 220 ASN B O 1
ATOM 4039 N N . TYR B 1 221 ? 5.5 21.938 13.32 1 97.69 221 TYR B N 1
ATOM 4040 C CA . TYR B 1 221 ? 4.852 21.422 14.523 1 97.69 221 TYR B CA 1
ATOM 4041 C C . TYR B 1 221 ? 3.98 20.203 14.195 1 97.69 221 TYR B C 1
ATOM 4043 O O . TYR B 1 221 ? 2.789 20.359 13.914 1 97.69 221 TYR B O 1
ATOM 4051 N N . ARG B 1 222 ? 4.566 19.016 14.219 1 98.25 222 ARG B N 1
ATOM 4052 C CA . ARG B 1 222 ? 3.828 17.781 13.977 1 98.25 222 ARG B CA 1
ATOM 4053 C C . ARG B 1 222 ? 3.252 17.219 15.273 1 98.25 222 ARG B C 1
ATOM 4055 O O . ARG B 1 222 ? 3.973 16.625 16.078 1 98.25 222 ARG B O 1
ATOM 4062 N N . VAL B 1 223 ? 2.023 17.359 15.422 1 98.81 223 VAL B N 1
ATOM 4063 C CA . VAL B 1 223 ? 1.393 16.969 16.672 1 98.81 223 VAL B CA 1
ATOM 4064 C C . VAL B 1 223 ? 0.752 15.586 16.516 1 98.81 223 VAL B C 1
ATOM 4066 O O . VAL B 1 223 ? 0.086 15.312 15.516 1 98.81 223 VAL B O 1
ATOM 4069 N N . THR B 1 224 ? 0.996 14.727 17.438 1 98.31 224 THR B N 1
ATOM 4070 C CA . THR B 1 224 ? 0.364 13.414 17.531 1 98.31 224 THR B CA 1
ATOM 4071 C C . THR B 1 224 ? -0.285 13.211 18.891 1 98.31 224 THR B C 1
ATOM 4073 O O . THR B 1 224 ? -0.127 14.047 19.797 1 98.31 224 THR B O 1
ATOM 4076 N N . HIS B 1 225 ? -1.06 12.18 19.016 1 97.75 225 HIS B N 1
ATOM 4077 C CA . HIS B 1 225 ? -1.842 11.953 20.219 1 97.75 225 HIS B CA 1
ATOM 4078 C C . HIS B 1 225 ? -1.856 10.477 20.609 1 97.75 225 HIS B C 1
ATOM 4080 O O . HIS B 1 225 ? -2.357 9.641 19.844 1 97.75 225 HIS B O 1
ATOM 4086 N N . LEU B 1 226 ? -1.302 10.211 21.719 1 96.44 226 LEU B N 1
ATOM 4087 C CA . LEU B 1 226 ? -1.303 8.867 22.281 1 96.44 226 LEU B CA 1
ATOM 4088 C C . LEU B 1 226 ? -0.99 7.824 21.219 1 96.44 226 LEU B C 1
ATOM 4090 O O . LEU B 1 226 ? 0.069 7.871 20.594 1 96.44 226 LEU B O 1
ATOM 4094 N N . ASP B 1 227 ? -1.977 6.934 21.047 1 95.31 227 ASP B N 1
ATOM 4095 C CA . ASP B 1 227 ? -1.746 5.812 20.141 1 95.31 227 ASP B CA 1
ATOM 4096 C C . ASP B 1 227 ? -2.529 5.984 18.844 1 95.31 227 ASP B C 1
ATOM 4098 O O . ASP B 1 227 ? -3.029 5.008 18.281 1 95.31 227 ASP B O 1
ATOM 4102 N N . ASP B 1 228 ? -2.721 7.254 18.422 1 95.38 228 ASP B N 1
ATOM 4103 C CA . ASP B 1 228 ? -3.361 7.508 17.141 1 95.38 228 ASP B CA 1
ATOM 4104 C C . ASP B 1 228 ? -2.682 6.719 16.016 1 95.38 228 ASP B C 1
ATOM 4106 O O . ASP B 1 228 ? -1.476 6.848 15.805 1 95.38 228 ASP B O 1
ATOM 4110 N N . GLU B 1 229 ? -3.449 5.973 15.219 1 92.88 229 GLU B N 1
ATOM 4111 C CA . GLU B 1 229 ? -2.918 5.066 14.211 1 92.88 229 GLU B CA 1
ATOM 4112 C C . GLU B 1 229 ? -2.514 5.82 12.945 1 92.88 229 GLU B C 1
ATOM 4114 O O . GLU B 1 229 ? -1.593 5.41 12.234 1 92.88 229 GLU B O 1
ATOM 4119 N N . ILE B 1 230 ? -3.1 6.871 12.641 1 92.81 230 ILE B N 1
ATOM 4120 C CA . ILE B 1 230 ? -3.027 7.504 11.328 1 92.81 230 ILE B CA 1
ATOM 4121 C C . ILE B 1 230 ? -1.608 8.008 11.07 1 92.81 230 ILE B C 1
ATOM 4123 O O . ILE B 1 230 ? -1.027 7.746 10.016 1 92.81 230 ILE B O 1
ATOM 4127 N N . PRO B 1 231 ? -0.979 8.602 12.062 1 95.25 231 PRO B N 1
ATOM 4128 C CA . PRO B 1 231 ? 0.374 9.094 11.789 1 95.25 231 PRO B CA 1
ATOM 4129 C C . PRO B 1 231 ? 1.373 7.961 11.555 1 95.25 231 PRO B C 1
ATOM 4131 O O . PRO B 1 231 ? 2.436 8.18 10.969 1 95.25 231 PRO B O 1
ATOM 4134 N N . LYS B 1 232 ? 1.083 6.789 12.008 1 93.69 232 LYS B N 1
ATOM 4135 C CA . LYS B 1 232 ? 2.123 5.762 11.992 1 93.69 232 LYS B CA 1
ATOM 4136 C C . LYS B 1 232 ? 1.786 4.648 11 1 93.69 232 LYS B C 1
ATOM 4138 O O . LYS B 1 232 ? 2.602 3.756 10.766 1 93.69 232 LYS B O 1
ATOM 4143 N N . VAL B 1 233 ? 0.671 4.695 10.406 1 89.94 233 VAL B N 1
ATOM 4144 C CA . VAL B 1 233 ? 0.179 3.549 9.656 1 89.94 233 VAL B CA 1
ATOM 4145 C C . VAL B 1 233 ? 1.104 3.273 8.469 1 89.94 233 VAL B C 1
ATOM 4147 O O . VAL B 1 233 ? 1.514 2.131 8.25 1 89.94 233 VAL B O 1
ATOM 4150 N N . LEU B 1 234 ? 1.419 4.262 7.711 1 89.94 234 LEU B N 1
ATOM 4151 C CA . LEU B 1 234 ? 2.277 4.059 6.547 1 89.94 234 LEU B CA 1
ATOM 4152 C C .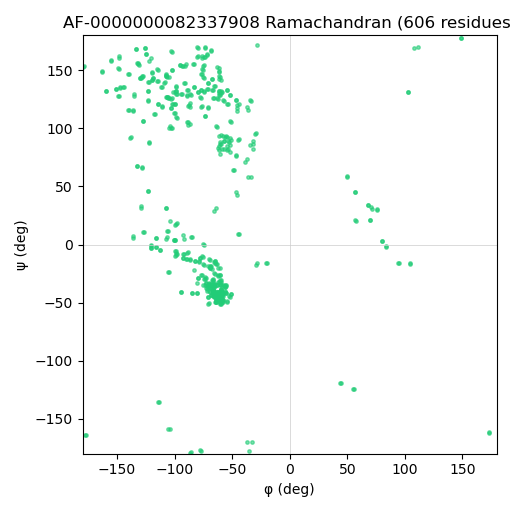 LEU B 1 234 ? 3.715 3.781 6.977 1 89.94 234 LEU B C 1
ATOM 4154 O O . LEU B 1 234 ? 4.426 3.01 6.324 1 89.94 234 LEU B O 1
ATOM 4158 N N . TYR B 1 235 ? 4.102 4.414 8.008 1 93.38 235 TYR B N 1
ATOM 4159 C CA . TYR B 1 235 ? 5.426 4.168 8.57 1 93.38 235 TYR B CA 1
ATOM 4160 C C . TYR B 1 235 ? 5.578 2.709 8.984 1 93.38 235 TYR B C 1
ATOM 4162 O O . TYR B 1 235 ? 6.555 2.051 8.609 1 93.38 235 TYR B O 1
ATOM 4170 N N . ARG B 1 236 ? 4.66 2.219 9.719 1 90.5 236 ARG B N 1
ATOM 4171 C CA . ARG B 1 236 ? 4.723 0.854 10.227 1 90.5 236 ARG B CA 1
ATOM 4172 C C . ARG B 1 236 ? 4.512 -0.16 9.109 1 90.5 236 ARG B C 1
ATOM 4174 O O . ARG B 1 236 ? 5.23 -1.159 9.023 1 90.5 236 ARG B O 1
ATOM 4181 N N . ALA B 1 237 ? 3.523 0.129 8.32 1 86.25 237 ALA B N 1
ATOM 4182 C CA . ALA B 1 237 ? 3.234 -0.795 7.223 1 86.25 237 ALA B CA 1
ATOM 4183 C C . ALA B 1 237 ? 4.457 -0.993 6.336 1 86.25 237 ALA B C 1
ATOM 4185 O O . ALA B 1 237 ? 4.754 -2.113 5.918 1 86.25 237 ALA B O 1
ATOM 4186 N N . SER B 1 238 ? 5.168 0.063 6.078 1 87.81 238 SER B N 1
ATOM 4187 C CA . SER B 1 238 ? 6.312 0.008 5.172 1 87.81 238 SER B CA 1
ATOM 4188 C C . SER B 1 238 ? 7.508 -0.673 5.828 1 87.81 238 SER B C 1
ATOM 4190 O O . SER B 1 238 ? 8.555 -0.834 5.203 1 87.81 238 SER B O 1
ATOM 4192 N N . ARG B 1 239 ? 7.363 -1.096 7.066 1 88.81 239 ARG B N 1
ATOM 4193 C CA . ARG B 1 239 ? 8.445 -1.743 7.801 1 88.81 239 ARG B CA 1
ATOM 4194 C C . ARG B 1 239 ? 8.055 -3.15 8.234 1 88.81 239 ARG B C 1
ATOM 4196 O O . ARG B 1 239 ? 8.836 -3.854 8.867 1 88.81 239 ARG B O 1
ATOM 4203 N N . GLU B 1 240 ? 6.898 -3.492 7.918 1 82.75 240 GLU B N 1
ATOM 4204 C CA . GLU B 1 240 ? 6.484 -4.875 8.141 1 82.75 240 GLU B CA 1
ATOM 4205 C C . GLU B 1 240 ? 7.176 -5.82 7.16 1 82.75 240 GLU B C 1
ATOM 4207 O O . GLU B 1 240 ? 7.277 -5.523 5.969 1 82.75 240 GLU B O 1
ATOM 4212 N N . PRO B 1 241 ? 7.691 -6.895 7.578 1 76.44 241 PRO B N 1
ATOM 4213 C CA . PRO B 1 241 ? 8.523 -7.785 6.766 1 76.44 241 PRO B CA 1
ATOM 4214 C C . PRO B 1 241 ? 7.875 -8.156 5.438 1 76.44 241 PRO B C 1
ATOM 4216 O O . PRO B 1 241 ? 8.539 -8.156 4.398 1 76.44 241 PRO B O 1
ATOM 4219 N N . VAL B 1 242 ? 6.633 -8.445 5.402 1 77.06 242 VAL B N 1
ATOM 4220 C CA . VAL B 1 242 ? 6.008 -8.922 4.176 1 77.06 242 VAL B CA 1
ATOM 4221 C C . VAL B 1 242 ? 5.379 -7.754 3.426 1 77.06 242 VAL B C 1
ATOM 4223 O O . VAL B 1 242 ? 5.574 -7.605 2.217 1 77.06 242 VAL B O 1
ATOM 4226 N N . LEU B 1 243 ? 4.762 -6.879 4.133 1 80.19 243 LEU B N 1
ATOM 4227 C CA . LEU B 1 243 ? 4.074 -5.762 3.488 1 80.19 243 LEU B CA 1
ATOM 4228 C C . LEU B 1 243 ? 5.074 -4.828 2.812 1 80.19 243 LEU B C 1
ATOM 4230 O O . LEU B 1 243 ? 4.773 -4.242 1.77 1 80.19 243 LEU B O 1
ATOM 4234 N N . SER B 1 244 ? 6.25 -4.766 3.414 1 81.06 244 SER B N 1
ATOM 4235 C CA . SER B 1 244 ? 7.277 -3.869 2.891 1 81.06 244 SER B CA 1
ATOM 4236 C C . SER B 1 244 ? 7.73 -4.301 1.501 1 81.06 244 SER B C 1
ATOM 4238 O O . SER B 1 244 ? 8.336 -3.516 0.769 1 81.06 244 SER B O 1
ATOM 4240 N N . LEU B 1 245 ? 7.422 -5.492 1.132 1 74.69 245 LEU B N 1
ATOM 4241 C CA . LEU B 1 245 ? 7.75 -5.988 -0.2 1 74.69 245 LEU B CA 1
ATOM 4242 C C . LEU B 1 245 ? 6.816 -5.387 -1.248 1 74.69 245 LEU B C 1
ATOM 4244 O O . LEU B 1 245 ? 7.117 -5.426 -2.443 1 74.69 245 LEU B O 1
ATOM 4248 N N . PHE B 1 246 ? 5.727 -4.863 -0.758 1 76.31 246 PHE B N 1
ATOM 4249 C CA . PHE B 1 246 ? 4.699 -4.422 -1.695 1 76.31 246 PHE B CA 1
ATOM 4250 C C . PHE B 1 246 ? 4.496 -2.914 -1.606 1 76.31 246 PHE B C 1
ATOM 4252 O O . PHE B 1 246 ? 3.58 -2.369 -2.227 1 76.31 246 PHE B O 1
ATOM 4259 N N . MET B 1 247 ? 5.289 -2.193 -0.846 1 80.75 247 MET B N 1
ATOM 4260 C CA . MET B 1 247 ? 5.125 -0.748 -0.722 1 80.75 247 MET B CA 1
ATOM 4261 C C . MET B 1 247 ? 6.469 -0.069 -0.471 1 80.75 247 MET B C 1
ATOM 4263 O O . MET B 1 247 ? 7.391 -0.685 0.07 1 80.75 247 MET B O 1
ATOM 4267 N N . PRO B 1 248 ? 6.547 1.185 -0.919 1 84.31 248 PRO B N 1
ATOM 4268 C CA . PRO B 1 248 ? 7.773 1.925 -0.608 1 84.31 248 PRO B CA 1
ATOM 4269 C C . PRO B 1 248 ? 7.867 2.316 0.865 1 84.31 248 PRO B C 1
ATOM 4271 O O . PRO B 1 248 ? 6.867 2.264 1.587 1 84.31 248 PRO B O 1
ATOM 4274 N N . GLU B 1 249 ? 9.062 2.654 1.224 1 90.94 249 GLU B N 1
ATOM 4275 C CA . GLU B 1 249 ? 9.273 3.086 2.604 1 90.94 249 GLU B CA 1
ATOM 4276 C C . GLU B 1 249 ? 8.648 4.457 2.85 1 90.94 249 GLU B C 1
ATOM 4278 O O . GLU B 1 249 ? 8.742 5.352 2.006 1 90.94 249 GLU B O 1
ATOM 4283 N N . TYR B 1 250 ? 8.023 4.641 3.98 1 93.5 250 TYR B N 1
ATOM 4284 C CA . TYR B 1 250 ? 7.48 5.922 4.418 1 93.5 250 TYR B CA 1
ATOM 4285 C C . TYR B 1 250 ? 8.133 6.371 5.719 1 93.5 250 TYR B C 1
ATOM 4287 O O . TYR B 1 250 ? 8.406 5.555 6.602 1 93.5 250 TYR B O 1
ATOM 4295 N N . SER B 1 251 ? 8.328 7.676 5.797 1 97.56 251 SER B N 1
ATOM 4296 C CA . SER B 1 251 ? 8.984 8.273 6.957 1 97.56 251 SER B CA 1
ATOM 4297 C C . SER B 1 251 ? 8.211 9.477 7.473 1 97.56 251 SER B C 1
ATOM 4299 O O . SER B 1 251 ? 7.414 10.07 6.738 1 97.56 251 SER B O 1
ATOM 4301 N N . GLN B 1 252 ? 8.398 9.781 8.734 1 97.81 252 GLN B N 1
ATOM 4302 C CA . GLN B 1 252 ? 7.707 10.898 9.383 1 97.81 252 GLN B CA 1
ATOM 4303 C C . GLN B 1 252 ? 8.68 12.023 9.719 1 97.81 252 GLN B C 1
ATOM 4305 O O . GLN B 1 252 ? 9.797 11.766 10.188 1 97.81 252 GLN B O 1
ATOM 4310 N N . LEU B 1 253 ? 8.273 13.234 9.438 1 96.62 253 LEU B N 1
ATOM 4311 C CA . LEU B 1 253 ? 9.133 14.383 9.711 1 96.62 253 LEU B CA 1
ATOM 4312 C C . LEU B 1 253 ? 9.203 14.672 11.203 1 96.62 253 LEU B C 1
ATOM 4314 O O . LEU B 1 253 ? 8.453 14.086 11.992 1 96.62 253 LEU B O 1
ATOM 4318 N N . ALA B 1 254 ? 10.148 15.578 11.578 1 96.12 254 ALA B N 1
ATOM 4319 C CA . ALA B 1 254 ? 10.391 16.016 12.945 1 96.12 254 ALA B CA 1
ATOM 4320 C C . ALA B 1 254 ? 10.312 17.547 13.047 1 96.12 254 ALA B C 1
ATOM 4322 O O . ALA B 1 254 ? 10.359 18.25 12.031 1 96.12 254 ALA B O 1
ATOM 4323 N N . PRO B 1 255 ? 10.18 18.078 14.328 1 96.69 255 PRO B N 1
ATOM 4324 C CA . PRO B 1 255 ? 9.945 17.344 15.57 1 96.69 255 PRO B CA 1
ATOM 4325 C C . PRO B 1 255 ? 8.5 16.875 15.719 1 96.69 255 PRO B C 1
ATOM 4327 O O . PRO B 1 255 ? 7.621 17.328 14.984 1 96.69 255 PRO B O 1
ATOM 4330 N N . GLU B 1 256 ? 8.344 15.898 16.594 1 97.81 256 GLU B N 1
ATOM 4331 C CA . GLU B 1 256 ? 7.02 15.438 17.016 1 97.81 256 GLU B CA 1
ATOM 4332 C C . GLU B 1 256 ? 6.609 16.078 18.344 1 97.81 256 GLU B C 1
ATOM 4334 O O . GLU B 1 256 ? 7.406 16.141 19.281 1 97.81 256 GLU B O 1
ATOM 4339 N N . TYR B 1 257 ? 5.48 16.609 18.391 1 98.44 257 TYR B N 1
ATOM 4340 C CA . TYR B 1 257 ? 4.828 17.031 19.625 1 98.44 257 TYR B CA 1
ATOM 4341 C C . TYR B 1 257 ? 3.752 16.031 20.031 1 98.44 257 TYR B C 1
ATOM 4343 O O . TYR B 1 257 ? 2.627 16.078 19.531 1 98.44 257 TYR B O 1
ATOM 4351 N N . TRP B 1 258 ? 4.074 15.164 20.984 1 97.88 258 TRP B N 1
ATOM 4352 C CA . TRP B 1 258 ? 3.252 14.008 21.312 1 97.88 258 TRP B CA 1
ATOM 4353 C C . TRP B 1 258 ? 2.41 14.289 22.562 1 97.88 258 TRP B C 1
ATOM 4355 O O . TRP B 1 258 ? 2.949 14.484 23.656 1 97.88 258 TRP B O 1
ATOM 4365 N N . ILE B 1 259 ? 1.13 14.352 22.375 1 98.06 259 ILE B N 1
ATOM 4366 C CA . ILE B 1 259 ? 0.202 14.547 23.484 1 98.06 259 ILE B CA 1
ATOM 4367 C C . ILE B 1 259 ? -0.026 13.227 24.219 1 98.06 259 ILE B C 1
ATOM 4369 O O . ILE B 1 259 ? -0.45 12.242 23.594 1 98.06 259 ILE B O 1
ATOM 4373 N N . THR B 1 260 ? 0.079 13.234 25.516 1 96.31 260 THR B N 1
ATOM 4374 C CA . THR B 1 260 ? 0.039 11.984 26.25 1 96.31 260 THR B CA 1
ATOM 4375 C C . THR B 1 260 ? -1.18 11.938 27.172 1 96.31 260 THR B C 1
ATOM 4377 O O . THR B 1 260 ? -1.414 10.938 27.859 1 96.31 260 THR B O 1
ATOM 4380 N N . SER B 1 261 ? -1.961 13.008 27.203 1 96.06 261 SER B N 1
ATOM 4381 C CA . SER B 1 261 ? -3.195 12.992 27.984 1 96.06 261 SER B CA 1
ATOM 4382 C C . SER B 1 261 ? -4.336 12.359 27.188 1 96.06 261 SER B C 1
ATOM 4384 O O . SER B 1 261 ? -4.348 12.398 25.953 1 96.06 261 SER B O 1
ATOM 4386 N N . THR B 1 262 ? -5.32 11.828 27.844 1 95.38 262 THR B N 1
ATOM 4387 C CA . THR B 1 262 ? -6.387 11.047 27.234 1 95.38 262 THR B CA 1
ATOM 4388 C C . THR B 1 262 ? -7.43 11.969 26.594 1 95.38 262 THR B C 1
ATOM 4390 O O . THR B 1 262 ? -7.438 13.172 26.844 1 95.38 262 THR B O 1
ATOM 4393 N N . ASN B 1 263 ? -8.305 11.391 25.844 1 94.75 263 ASN B N 1
ATOM 4394 C CA . ASN B 1 263 ? -9.391 12.109 25.188 1 94.75 263 ASN B CA 1
ATOM 4395 C C . ASN B 1 263 ? -10.305 12.797 26.188 1 94.75 263 ASN B C 1
ATOM 4397 O O . ASN B 1 263 ? -10.586 12.242 27.266 1 94.75 263 ASN B O 1
ATOM 4401 N N . GLY B 1 264 ? -10.781 13.93 25.812 1 93.62 264 GLY B N 1
ATOM 4402 C CA . GLY B 1 264 ? -11.773 14.617 26.625 1 93.62 264 GLY B CA 1
ATOM 4403 C C . GLY B 1 264 ? -11.164 15.43 27.75 1 93.62 264 GLY B C 1
ATOM 4404 O O . GLY B 1 264 ? -11.875 16.094 28.5 1 93.62 264 GLY B O 1
ATOM 4405 N N . LYS B 1 265 ? -9.914 15.43 27.906 1 92.62 265 LYS B N 1
ATOM 4406 C CA . LYS B 1 265 ? -9.227 16.188 28.953 1 92.62 265 LYS B CA 1
ATOM 4407 C C . LYS B 1 265 ? -8.492 17.391 28.359 1 92.62 265 LYS B C 1
ATOM 4409 O O . LYS B 1 265 ? -7.977 17.328 27.25 1 92.62 265 LYS B O 1
ATOM 4414 N N . ASP B 1 266 ? -8.484 18.438 29.188 1 93.38 266 ASP B N 1
ATOM 4415 C CA . ASP B 1 266 ? -7.664 19.578 28.812 1 93.38 266 ASP B CA 1
ATOM 4416 C C . ASP B 1 266 ? -6.184 19.219 28.797 1 93.38 266 ASP B C 1
ATOM 4418 O O . ASP B 1 266 ? -5.707 18.5 29.688 1 93.38 266 ASP B O 1
ATOM 4422 N N . VAL B 1 267 ? -5.523 19.656 27.812 1 96.56 267 VAL B N 1
ATOM 4423 C CA . VAL B 1 267 ? -4.102 19.359 27.672 1 96.56 267 VAL B CA 1
ATOM 4424 C C . VAL B 1 267 ? -3.275 20.438 28.375 1 96.56 267 VAL B C 1
ATOM 4426 O O . VAL B 1 267 ? -3.467 21.625 28.125 1 96.56 267 VAL B O 1
ATOM 4429 N N . ALA B 1 268 ? -2.365 20.016 29.234 1 96.19 268 ALA B N 1
ATOM 4430 C CA . ALA B 1 268 ? -1.435 20.922 29.906 1 96.19 268 ALA B CA 1
ATOM 4431 C C . ALA B 1 268 ? -0.046 20.844 29.281 1 96.19 268 ALA B C 1
ATOM 4433 O O . ALA B 1 268 ? 0.228 19.953 28.469 1 96.19 268 ALA B O 1
ATOM 4434 N N . VAL B 1 269 ? 0.784 21.797 29.625 1 95.56 269 VAL B N 1
ATOM 4435 C CA . VAL B 1 269 ? 2.129 21.875 29.062 1 95.56 269 VAL B CA 1
ATOM 4436 C C . VAL B 1 269 ? 2.875 20.562 29.328 1 95.56 269 VAL B C 1
ATOM 4438 O O . VAL B 1 269 ? 3.641 20.094 28.484 1 95.56 269 VAL B O 1
ATOM 4441 N N . GLY B 1 270 ? 2.604 19.953 30.484 1 94.69 270 GLY B N 1
ATOM 4442 C CA . GLY B 1 270 ? 3.283 18.734 30.859 1 94.69 270 GLY B CA 1
ATOM 4443 C C . GLY B 1 270 ? 2.785 17.516 30.094 1 94.69 270 GLY B C 1
ATOM 4444 O O . GLY B 1 270 ? 3.436 16.469 30.094 1 94.69 270 GLY B O 1
ATOM 4445 N N . ASP B 1 271 ? 1.699 17.672 29.391 1 97.19 271 ASP B N 1
ATOM 4446 C CA . ASP B 1 271 ? 1.106 16.562 28.641 1 97.19 271 ASP B CA 1
ATOM 4447 C C . ASP B 1 271 ? 1.692 16.469 27.234 1 97.19 271 ASP B C 1
ATOM 4449 O O . ASP B 1 271 ? 1.377 15.539 26.484 1 97.19 271 ASP B O 1
ATOM 4453 N N . VAL B 1 272 ? 2.498 17.422 26.844 1 98 272 VAL B N 1
ATOM 4454 C CA . VAL B 1 272 ? 3.061 17.438 25.5 1 98 272 VAL B CA 1
ATOM 4455 C C . VAL B 1 272 ? 4.562 17.172 25.562 1 98 272 VAL B C 1
ATOM 4457 O O . VAL B 1 272 ? 5.305 17.938 26.188 1 98 272 VAL B O 1
ATOM 4460 N N . GLN B 1 273 ? 5.012 16.109 24.938 1 96.81 273 GLN B N 1
ATOM 4461 C CA . GLN B 1 273 ? 6.426 15.758 24.859 1 96.81 273 GLN B CA 1
ATOM 4462 C C . GLN B 1 273 ? 6.996 16.109 23.484 1 96.81 273 GLN B C 1
ATOM 4464 O O . GLN B 1 273 ? 6.414 15.766 22.453 1 96.81 273 GLN B O 1
ATOM 4469 N N . VAL B 1 274 ? 8.039 16.875 23.5 1 97.38 274 VAL B N 1
ATOM 4470 C CA . VAL B 1 274 ? 8.719 17.203 22.25 1 97.38 274 VAL B CA 1
ATOM 4471 C C . VAL B 1 274 ? 9.758 16.125 21.938 1 97.38 274 VAL B C 1
ATOM 4473 O O . VAL B 1 274 ? 10.664 15.875 22.734 1 97.38 274 VAL B O 1
ATOM 4476 N N . ILE B 1 275 ? 9.602 15.477 20.812 1 96.75 275 ILE B N 1
ATOM 4477 C CA . ILE B 1 275 ? 10.477 14.398 20.375 1 96.75 275 ILE B CA 1
ATOM 4478 C C . ILE B 1 275 ? 11.234 14.82 19.109 1 96.75 275 ILE B C 1
ATOM 4480 O O . ILE B 1 275 ? 10.625 15.055 18.078 1 96.75 275 ILE B O 1
ATOM 4484 N N . ASP B 1 276 ? 12.539 14.82 19.188 1 95.31 276 ASP B N 1
ATOM 4485 C CA . ASP B 1 276 ? 13.367 15.234 18.062 1 95.31 276 ASP B CA 1
ATOM 4486 C C . ASP B 1 276 ? 13.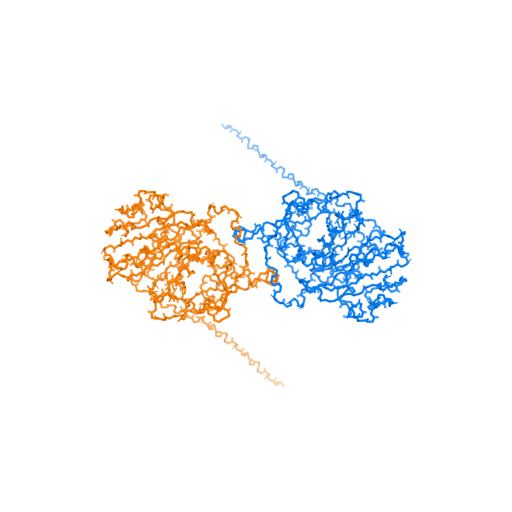773 14.031 17.203 1 95.31 276 ASP B C 1
ATOM 4488 O O . ASP B 1 276 ? 13.82 12.898 17.703 1 95.31 276 ASP B O 1
ATOM 4492 N N . GLY B 1 277 ? 14.023 14.359 15.953 1 96.12 277 GLY B N 1
ATOM 4493 C CA . GLY B 1 277 ? 14.586 13.359 15.062 1 96.12 277 GLY B CA 1
ATOM 4494 C C . GLY B 1 277 ? 13.562 12.758 14.117 1 96.12 277 GLY B C 1
ATOM 4495 O O . GLY B 1 277 ? 12.5 12.297 14.555 1 96.12 277 GLY B O 1
ATOM 4496 N N . VAL B 1 278 ? 13.938 12.727 12.891 1 97.5 278 VAL B N 1
ATOM 4497 C CA . VAL B 1 278 ? 13.117 12.062 11.883 1 97.5 278 VAL B CA 1
ATOM 4498 C C . VAL B 1 278 ? 12.961 10.586 12.227 1 97.5 278 VAL B C 1
ATOM 4500 O O . VAL B 1 278 ? 13.945 9.906 12.531 1 97.5 278 VAL B O 1
ATOM 4503 N N . ASN B 1 279 ? 11.773 10.047 12.273 1 97.31 279 ASN B N 1
ATOM 4504 C CA . ASN B 1 279 ? 11.414 8.648 12.516 1 97.31 279 ASN B CA 1
ATOM 4505 C C . ASN B 1 279 ? 11.703 8.242 13.961 1 97.31 279 ASN B C 1
ATOM 4507 O O . ASN B 1 279 ? 11.891 7.062 14.25 1 97.31 279 ASN B O 1
ATOM 4511 N N . SER B 1 280 ? 11.789 9.25 14.844 1 97.06 280 SER B N 1
ATOM 4512 C CA . SER B 1 280 ? 12 8.859 16.234 1 97.06 280 SER B CA 1
ATOM 4513 C C . SER B 1 280 ? 10.844 8.016 16.75 1 97.06 280 SER B C 1
ATOM 4515 O O . SER B 1 280 ? 9.672 8.367 16.562 1 97.06 280 SER B O 1
ATOM 4517 N N . GLU B 1 281 ? 11.141 6.891 17.406 1 96.5 281 GLU B N 1
ATOM 4518 C CA . GLU B 1 281 ? 10.117 5.996 17.938 1 96.5 281 GLU B CA 1
ATOM 4519 C C . GLU B 1 281 ? 9.898 6.219 19.422 1 96.5 281 GLU B C 1
ATOM 4521 O O . GLU B 1 281 ? 9.336 5.367 20.109 1 96.5 281 GLU B O 1
ATOM 4526 N N . GLU B 1 282 ? 10.367 7.352 19.906 1 96.38 282 GLU B N 1
ATOM 4527 C CA . GLU B 1 282 ? 10.203 7.672 21.312 1 96.38 282 GLU B CA 1
ATOM 4528 C C . GLU B 1 282 ? 8.789 8.172 21.609 1 96.38 282 GLU B C 1
ATOM 4530 O O . GLU B 1 282 ? 8.383 8.25 22.766 1 96.38 282 GLU B O 1
ATOM 4535 N N . GLY B 1 283 ? 8.039 8.516 20.562 1 96.44 283 GLY B N 1
ATOM 4536 C CA . GLY B 1 283 ? 6.672 9 20.688 1 96.44 283 GLY B CA 1
ATOM 4537 C C . GLY B 1 283 ? 5.652 8.055 20.078 1 96.44 283 GLY B C 1
ATOM 4538 O O . GLY B 1 283 ? 5.684 6.852 20.344 1 96.44 283 GLY B O 1
ATOM 4539 N N . ASN B 1 284 ? 4.672 8.656 19.312 1 96.69 284 ASN B N 1
ATOM 4540 C CA . ASN B 1 284 ? 3.561 7.93 18.703 1 96.69 284 ASN B CA 1
ATOM 4541 C C . ASN B 1 284 ? 4.051 6.797 17.812 1 96.69 284 ASN B C 1
ATOM 4543 O O . ASN B 1 284 ? 3.457 5.719 17.781 1 96.69 284 ASN B O 1
ATOM 4547 N N . LEU B 1 285 ? 5.152 6.98 17.094 1 94 285 LEU B N 1
ATOM 4548 C CA . LEU B 1 285 ? 5.645 5.996 16.141 1 94 285 LEU B CA 1
ATOM 4549 C C . LEU B 1 285 ? 6.062 4.711 16.844 1 94 285 LEU B C 1
ATOM 4551 O O . LEU B 1 285 ? 6.086 3.641 16.234 1 94 285 LEU B O 1
ATOM 4555 N N . GLY B 1 286 ? 6.402 4.863 18.062 1 92.56 286 GLY B N 1
ATOM 4556 C CA . GLY B 1 286 ? 6.941 3.717 18.781 1 92.56 286 GLY B CA 1
ATOM 4557 C C . GLY B 1 286 ? 5.883 2.914 19.516 1 92.56 286 GLY B C 1
ATOM 4558 O O . GLY B 1 286 ? 6.164 1.84 20.047 1 92.56 286 GLY B O 1
ATOM 4559 N N . VAL B 1 287 ? 4.734 3.5 19.5 1 84.44 287 VAL B N 1
ATOM 4560 C CA . VAL B 1 287 ? 3.656 2.797 20.188 1 84.44 287 VAL B CA 1
ATOM 4561 C C . VAL B 1 287 ? 3 1.798 19.234 1 84.44 287 VAL B C 1
ATOM 4563 O O . VAL B 1 287 ? 2.883 2.059 18.031 1 84.44 287 VAL B O 1
ATOM 4566 N N . GLY B 1 288 ? 2.924 0.452 19.484 1 75.69 288 GLY B N 1
ATOM 4567 C CA . GLY B 1 288 ? 2.385 -0.618 18.656 1 75.69 288 GLY B CA 1
ATOM 4568 C C . GLY B 1 288 ? 1.142 -0.21 17.891 1 75.69 288 GLY B C 1
ATOM 4569 O O . GLY B 1 288 ? 0.907 0.979 17.672 1 75.69 288 GLY B O 1
ATOM 4570 N N . TRP B 1 289 ? 0.441 -1.154 17.266 1 72.88 289 TRP B N 1
ATOM 4571 C CA . TRP B 1 289 ? -0.762 -0.857 16.5 1 72.88 289 TRP B CA 1
ATOM 4572 C C . TRP B 1 289 ? -1.815 -0.185 17.375 1 72.88 289 TRP B C 1
ATOM 4574 O O . TRP B 1 289 ? -1.989 -0.55 18.531 1 72.88 289 TRP B O 1
ATOM 4584 N N . GLY B 1 290 ? -2.281 0.907 16.734 1 74.94 290 GLY B N 1
ATOM 4585 C CA . GLY B 1 290 ? -3.127 1.808 17.516 1 74.94 290 GLY B CA 1
ATOM 4586 C C . GLY B 1 290 ? -4.594 1.703 17.141 1 74.94 290 GLY B C 1
ATOM 4587 O O . GLY B 1 290 ? -5.086 0.616 16.828 1 74.94 290 GLY B O 1
ATOM 4588 N N . ASN B 1 291 ? -5.293 2.887 17.531 1 80.81 291 ASN B N 1
ATOM 4589 C CA . ASN B 1 291 ? -6.738 2.969 17.344 1 80.81 291 ASN B CA 1
ATOM 4590 C C . ASN B 1 291 ? -7.148 4.293 16.703 1 80.81 291 ASN B C 1
ATOM 4592 O O . ASN B 1 291 ? -6.332 5.211 16.594 1 80.81 291 ASN B O 1
ATOM 4596 N N . LEU B 1 292 ? -8.383 4.324 16.297 1 86.88 292 LEU B N 1
ATOM 4597 C CA . LEU B 1 292 ? -8.906 5.527 15.648 1 86.88 292 LEU B CA 1
ATOM 4598 C C . LEU B 1 292 ? -9.562 6.445 16.672 1 86.88 292 LEU B C 1
ATOM 4600 O O . LEU B 1 292 ? -9.852 7.609 16.375 1 86.88 292 LEU B O 1
ATOM 4604 N N . LYS B 1 293 ? -9.773 5.965 17.844 1 89.12 293 LYS B N 1
ATOM 4605 C CA . LYS B 1 293 ? -10.383 6.801 18.875 1 89.12 293 LYS B CA 1
ATOM 4606 C C . LYS B 1 293 ? -9.5 8 19.188 1 89.12 293 LYS B C 1
ATOM 4608 O O . LYS B 1 293 ? -9.992 9.125 19.297 1 89.12 293 LYS B O 1
ATOM 4613 N N . ASP B 1 294 ? -8.227 7.809 19.328 1 94 294 ASP B N 1
ATOM 4614 C CA . ASP B 1 294 ? -7.273 8.867 19.656 1 94 294 ASP B CA 1
ATOM 4615 C C . ASP B 1 294 ? -7.113 9.844 18.5 1 94 294 ASP B C 1
ATOM 4617 O O . ASP B 1 294 ? -6.562 10.938 18.672 1 94 294 ASP B O 1
ATOM 4621 N N . HIS B 1 295 ? -7.617 9.453 17.328 1 93.44 295 HIS B N 1
ATOM 4622 C CA . HIS B 1 295 ? -7.512 10.297 16.156 1 93.44 295 HIS B CA 1
ATOM 4623 C C . HIS B 1 295 ? -8.531 11.43 16.188 1 93.44 295 HIS B C 1
ATOM 4625 O O . HIS B 1 295 ? -8.406 12.406 15.445 1 93.44 295 HIS B O 1
ATOM 4631 N N . SER B 1 296 ? -9.461 11.367 17.078 1 93.62 296 SER B N 1
ATOM 4632 C CA . SER B 1 296 ? -10.562 12.32 17.078 1 93.62 296 SER B CA 1
ATOM 4633 C C . SER B 1 296 ? -10.336 13.43 18.109 1 93.62 296 SER B C 1
ATOM 4635 O O . SER B 1 296 ? -11.203 14.273 18.312 1 93.62 296 SER B O 1
ATOM 4637 N N . TRP B 1 297 ? -9.211 13.43 18.766 1 95.88 297 TRP B N 1
ATOM 4638 C CA . TRP B 1 297 ? -8.953 14.414 19.812 1 95.88 297 TRP B CA 1
ATOM 4639 C C . TRP B 1 297 ? -7.539 14.977 19.688 1 95.88 297 TRP B C 1
ATOM 4641 O O . TRP B 1 297 ? -6.559 14.258 19.891 1 95.88 297 TRP B O 1
ATOM 4651 N N . TYR B 1 298 ? -7.434 16.219 19.406 1 97.94 298 TYR B N 1
ATOM 4652 C CA . TYR B 1 298 ? -6.184 16.969 19.328 1 97.94 298 TYR B CA 1
ATOM 4653 C C . TYR B 1 298 ? -6.332 18.344 19.984 1 97.94 298 TYR B C 1
ATOM 4655 O O . TYR B 1 298 ? -6.727 19.312 19.312 1 97.94 298 TYR B O 1
ATOM 4663 N N . LEU B 1 299 ? -5.988 18.453 21.344 1 97.75 299 LEU B N 1
ATOM 4664 C CA . LEU B 1 299 ? -6.168 19.656 22.141 1 97.75 299 LEU B CA 1
ATOM 4665 C C . LEU B 1 299 ? -7.621 20.109 22.109 1 97.75 299 LEU B C 1
ATOM 4667 O O . LEU B 1 299 ? -7.914 21.281 22.359 1 97.75 299 LEU B O 1
ATOM 4671 N N . GLY B 1 300 ? -8.461 19.234 21.797 1 96.38 300 GLY B N 1
ATOM 4672 C CA . GLY B 1 300 ? -9.898 19.391 21.641 1 96.38 300 GLY B CA 1
ATOM 4673 C C . GLY B 1 300 ? -10.484 18.453 20.594 1 96.38 300 GLY B C 1
ATOM 4674 O O . GLY B 1 300 ? -9.758 17.656 19.984 1 96.38 300 GLY B O 1
ATOM 4675 N N . SER B 1 301 ? -11.797 18.547 20.469 1 94.44 301 SER B N 1
ATOM 4676 C CA . SER B 1 301 ? -12.469 17.703 19.484 1 94.44 301 SER B CA 1
ATOM 4677 C C . SER B 1 301 ? -12.094 18.109 18.062 1 94.44 301 SER B C 1
ATOM 4679 O O . SER B 1 301 ? -11.961 19.297 17.781 1 94.44 301 SER B O 1
ATOM 4681 N N . THR B 1 302 ? -11.953 17.125 17.203 1 92.88 302 THR B N 1
ATOM 4682 C CA . THR B 1 302 ? -11.703 17.422 15.805 1 92.88 302 THR B CA 1
ATOM 4683 C C . THR B 1 302 ? -13.016 17.625 15.055 1 92.88 302 THR B C 1
ATOM 4685 O O . THR B 1 302 ? -13.023 18.078 13.906 1 92.88 302 THR B O 1
ATOM 4688 N N . ASN B 1 303 ? -14.109 17.266 15.672 1 90.12 303 ASN B N 1
ATOM 4689 C CA . ASN B 1 303 ? -15.445 17.562 15.164 1 90.12 303 ASN B CA 1
ATOM 4690 C C . ASN B 1 303 ? -16.047 18.781 15.852 1 90.12 303 ASN B C 1
ATOM 4692 O O . ASN B 1 303 ? -16.516 18.688 16.984 1 90.12 303 ASN B O 1
ATOM 4696 N N . VAL B 1 304 ? -16.172 19.906 15.117 1 93 304 VAL B N 1
ATOM 4697 C CA . VAL B 1 304 ? -16.453 21.141 15.82 1 93 304 VAL B CA 1
ATOM 4698 C C . VAL B 1 304 ? -17.688 21.828 15.211 1 93 304 VAL B C 1
ATOM 4700 O O . VAL B 1 304 ? -17.938 23 15.461 1 93 304 VAL B O 1
ATOM 4703 N N . CYS B 1 305 ? -18.391 21.125 14.352 1 91.12 305 CYS B N 1
ATOM 4704 C CA . CYS B 1 305 ? -19.625 21.641 13.758 1 91.12 305 CYS B CA 1
ATOM 4705 C C . CYS B 1 305 ? -20.562 20.5 13.398 1 91.12 305 CYS B C 1
ATOM 4707 O O . CYS B 1 305 ? -20.141 19.344 13.32 1 91.12 305 CYS B O 1
#

Organism: NCBI:txid1220207

Solvent-accessible surface area (backbone atoms only — not comparable to full-atom values): 31062 Å² total; per-residue (Å²): 135,84,81,78,77,78,78,76,76,74,76,74,73,73,73,72,66,72,75,76,80,72,46,58,64,54,51,69,68,54,50,49,50,52,38,44,49,37,39,50,14,23,24,31,65,27,64,69,36,33,39,93,72,13,50,73,31,57,71,51,52,43,56,94,61,21,57,64,60,64,72,38,52,41,27,21,71,40,45,39,64,58,43,63,57,75,53,46,32,17,28,33,31,38,29,64,68,74,39,31,34,37,39,21,21,22,57,43,76,88,64,52,57,69,77,66,44,32,34,61,31,63,36,86,40,44,89,80,38,81,77,15,28,29,28,39,51,48,46,50,22,21,52,38,46,51,66,71,40,46,66,56,54,51,49,50,42,67,76,40,72,82,37,47,44,33,34,17,6,31,34,57,7,10,30,31,31,54,49,34,49,53,53,39,39,72,71,71,38,53,36,29,38,40,26,38,38,28,37,46,51,21,19,58,46,35,20,48,44,68,47,63,37,68,75,83,27,50,52,62,42,38,32,40,28,50,47,27,31,53,40,31,46,50,35,50,46,27,65,33,83,69,53,29,64,37,32,57,61,35,24,38,54,26,40,34,38,30,28,69,62,63,81,93,52,87,73,51,47,84,30,33,35,48,43,70,50,68,64,46,50,89,50,47,64,49,45,72,92,53,41,68,72,43,63,48,39,58,80,40,64,48,74,36,114,134,84,78,76,77,76,78,77,77,74,76,74,73,72,73,71,65,71,73,75,79,72,47,58,65,53,51,70,68,54,51,50,50,53,37,44,48,37,39,51,14,23,24,30,66,27,63,67,36,34,39,94,73,13,49,73,31,57,70,51,52,42,57,94,61,20,57,64,61,65,73,39,53,42,28,21,70,40,44,39,62,58,42,67,56,74,52,46,31,17,30,33,30,40,30,65,70,75,39,31,34,39,39,20,22,22,57,44,76,88,65,52,56,70,77,63,44,31,33,61,30,63,34,85,40,45,90,81,38,80,77,15,28,28,30,38,52,47,47,50,22,21,50,40,46,50,66,69,40,46,66,57,54,51,50,51,43,67,77,39,72,82,37,47,42,33,33,17,6,29,33,57,7,10,29,31,30,53,51,35,49,51,52,38,38,73,72,71,38,55,37,30,39,40,27,38,37,29,37,47,50,21,20,59,45,35,19,46,44,70,46,63,38,68,70,84,26,49,51,61,42,39,32,41,30,51,47,27,30,55,41,31,47,50,36,50,46,27,64,34,84,68,53,28,64,37,32,57,60,35,24,38,56,24,39,35,38,30,30,68,61,62,80,96,51,87,72,50,47,85,32,32,36,47,42,70,51,67,65,45,49,88,47,47,62,49,46,72,92,54,42,68,72,43,63,47,39,60,80,40,63,47,74,36,113

InterPro domains:
  IPR002921 Fungal lipase-type domain [PF01764] (102-234)
  IPR029058 Alpha/Beta hydrolase fold [G3DSA:3.40.50.1820] (25-305)
  IPR029058 Alpha/Beta hydrolase fold [SSF53474] (26-301)
  IPR051299 Alpha/beta hydrolase lipase/esterase [PTHR46640] (1-305)

pLDDT: mean 87.6, std 18.08, range [30.8, 98.94]

Sequence (610 aa):
MHLLLFFSAIWLVHCTVPPNLTGREISPLLLTDLTLLSQYSAAASCRENFNASAAGSPVYCAAEYCPLIEAANTEILYAFSGILPGDTTGYIAADHTNSLLVVSFRDTMSDVNRNTYLEFGQLDITSTCPGCRAHKGFWYAATAVNRALRRFIWLARLTHPGYRLAVTGHSLGGAIATIYAVHLRGDRIGVDLYTFGAPSVGNYALANFTTEGEQDRGTNYRVTHLDDEIPKVLYRASREPVLSLFMPEYSQLAPEYWITSTNGKDVAVGDVQVIDGVNSEEGNLGVGWGNLKDHSWYLGSTNVCMHLLLFFSAIWLVHCTVPPNLTGREISPLLLTDLTLLSQYSAAASCRENFNASAAGSPVYCAAEYCPLIEAANTEILYAFSGILPGDTTGYIAADHTNSLLVVSFRDTMSDVNRNTYLEFGQLDITSTCPGCRAHKGFWYAATAVNRALRRFIWLARLTHPGYRLAVTGHSLGGAIATIYAVHLRGDRIGVDLYTFGAPSVGNYALANFTTEGEQDRGTNYRVTHLDDEIPKVLYRASREPVLSLFMPEYSQLAPEYWITSTNGKDVAVGDVQVIDGVNSEEGNLGVGWGNLKDHSWYLGSTNVC

Radius of gyration: 29.94 Å; Cα contacts (8 Å, |Δi|>4): 1390; chains: 2; bounding box: 85×83×86 Å

Secondary structure (DSSP, 8-state):
-----------------------PBPPHHHHHHHHHHHHHHHHTTSGGGTSTT-TTSPPP--TTT-HHHHHS-EEEEEEEEEETTTTEEEEEEEETTTTEEEEEE---TTT--TTS-----EEE-TTTSTT-EEEHHHHHHHHHHHHHHHHHHHHHHHH-TT-EEEEEEETHHHHHHHHHHHHHHHTT---EEEEESPPP-B-HHHHHHHHHS-GGG--EEEEEETTBSHHHHHHHHTTSTTGGGSS---B--S-EEEE-SPTTSPPPGGGEEEE-STT--SSGGGS-S-BSGGGGBSSSBS---/-----------------------PBPPHHHHHHHHHHHHHHHHTTSGGGTSTT-TTSPPP--TTT-HHHHHS-EEEEEEEEEETTTTEEEEEEEETTTTEEEEEE---TTT--TTS-----EEE-TTTSTT-EEEHHHHHHHHHHHHHHHHHHHHHHHH-TT-EEEEEEETHHHHHHHHHHHHHHHTT---EEEEESPPP-B-HHHHHHHHHTTGGG--EEEEEETTBSHHHHHHHHTTSTTGGGSS---B--S-EEEE-SPTTSPPPGGGEEEE-STT--SSGGGS-S-BSGGGGBSSSBS---

Nearest PDB structures (foldseek):
  5ap9-assembly1_A  TM=9.312E-01  e=2.011E-28  Thermomyces lanuginosus
  1gt6-assembly2_B  TM=9.305E-01  e=3.972E-28  Thermomyces lanuginosus
  4ghw-assembly1_B  TM=9.269E-01  e=2.542E-27  Thermomyces lanuginosus
  5ap9-assembly2_B  TM=9.056E-01  e=5.087E-28  Thermomyces lanuginosus
  6o8v-assembly1_A  TM=9.295E-01  e=3.214E-26  Thermomyces lanuginosus

Foldseek 3Di:
DPPPPPPPPPPPPPPPPDPPLPQPFDDPVVVVVLLQQLQLQLLQAPCCCADPPNAQDQRDFFCVFHVPSVVWDKGFHHWHAQQPPVRWGWTWMATPRQLAIETYTHDCPVVPPCVVVQPLDWDDPCVLPNPWIWRPSLLRRLVSVCVVCVVVVVVVCVVRVRGAYEYEYAECRLLNSLNNLSVCVVVVAAYAYRYELYAFTTAPRSQVCSQVPPVVRYHYEAEYEAQAQRHQVQQVQCVPPPSVVVHPHTWHHDFYFYAYDDPPDAGDSVRTGTHGDIRDLPHNNVDPHGDNVRSQADSGGSNGD/DPDPPPPPPPPPPPPPPPPPPPQPFDDPVVVVVLLQQLQLQLLQAPCCCADPPNAQDQRDFFCVFHVPSVVWDKGFHHWHAQQPPVRWGWTWMATPRQLAIETYTHACPVPPPCVLVQPLDWDDPCVLPNPWIWRPSLLRRLVSVCVVCVVVVVVVCVVRVRGAYEYEYAECRLLNSLNNLSVCVVVVAAYAYRYELYAFTTAPRSQVCSQVPPVVRYHYEAEYEAQAQRHQVQQVQCVPPPSVVVHPHTWHHDFYFYAYDDPPDAGDSVRTGTHGDIRDLPHNNVDPHGDNVRSQADSGGSNGD